Protein AF-0000000067929483 (afdb_homodimer)

Foldseek 3Di:
DDPPPPPPPPPPPPPPPPPPCPVPPDPLCVVLVVLLVVLEFEEEAEPFPQQWHADPVQDIHHLQVVLVCVLNVVSNRNYYGYDYDFLQCVLVCQQVVVGFKYRYFQWAEQVSVVRWPFAQFAFKFAKKKKAFPPLVQPAQALLSQQVPLPAAEEEAVNGPVLVRNVVSRRDPVRYHHDRDDVSQVVCRVVVVHGIYMDTPLRPVVSCVVVVDPGMDMRPRRPPTDMTTGGMTGGVSNVSVSVSSNVSVVVCLVVVVSVVRHVVRPGDSCVSVVDTSVCSNPPD/DDCPPPPPPPPPPPPPPPPPCPVPPDPLCVVLVVLLVVLEFEEEAEPFPQQWHADPVQDIHHLQVVLVCVLNVVSNRNYYGYDYDFLQCVLVCQQVVVGFKYRYFQWAEQVSVVRWPFAQFAFKFAKKKKAFPPLVQPAQALLSQQVPLPAAEEEAVNGPVLVRNVVSRRDPVRYHHDRDDVSQVVCRVVVVHGIYMDTPLRVVVSCVVVVDPRMDMRPRRPPTDMTTGGMTGGVSNVSVSVSSNVSVVVCLVVVVSVVRHVVRPGDSCVSVVDTSVCSNPPD

Radius of gyration: 30.07 Å; Cα contacts (8 Å, |Δi|>4): 1098; chains: 2; bounding box: 148×96×81 Å

pLDDT: mean 89.76, std 18.7, range [25.52, 98.88]

Secondary structure (DSSP, 8-state):
--------------------------GGGHHHHHHHHHSEEEEEE-S-TTT-EE-TTS-EESHHHHHHHHHHHHTT--EEEEEE--HHHHHHHHHTTS-SEE-S--B--HHHHHHEEE-S---EE-EEEEEETT-TT--SSHHHHHH-TT--EEE-TTSHHHHHHHHTT--GGGEEE--SHHHHHHHHHTTS-SEEEEEHHHHHHHHHHH--TTEEEE-SPTTPPPEEB--EEETT-HHHHHHHHHHHHHHHHHTHHHHHHGGGT--HHHHHTS-HHHHHH--/--------------------------GGGHHHHHHHHHSEEEEEE-S-TTT-EE-TTS-EESHHHHHHHHHHHHTT--EEEEEE--HHHHHHHHHTTS-SEE-S--B--HHHHTTEEE-S---EE-EEEEEETT-TT--SSHHHHHH-TT--EEE-TTSHHHHHHHHTT--GGGEEE--SHHHHHHHHHTTS-SEEEEEHHHHHHHHHHH--TTEEEE-SPTTPPPEEB--EEETT-HHHHHHHHHHHHHHHHHTHHHHHHGGGT--HHHHHTS-HHHHHH--

Nearest PDB structures (foldseek):
  2q89-assembly1_A  TM=9.945E-01  e=9.971E-49  Sinorhizobium meliloti
  4ohn-assembly1_A  TM=8.607E-01  e=1.675E-19  Streptococcus pneumoniae str. Canada MDR_19A
  4c0r-assembly1_A  TM=8.502E-01  e=3.403E-15  Streptococcus mutans
  3hv1-assembly1_A  TM=5.775E-01  e=3.098E-18  Streptococcus thermophilus LMG 18311
  5jos-assembly1_A  TM=5.590E-01  e=2.390E-18  synthetic construct

Sequence (566 aa):
MKKLGILAGVAGLAITTILFASGARSADDAKLEQLKQQGFARVAIANEPPYTAVAADGKVSGAAPDVAREIFKRLGVNDIVASISEYGAMIPGLQAGRFDVVTAGLFMKPERCAAVAYSEPVLCDAEALLVKKGNPKGFKSYADIAKDTSATIGAPGGGTEEKLALNAGVPRDRVIVVPDGQSGLKMVQDGRIDAYSLPVLSINDLIKKANDPNLEVIAPVQGAPVYCDGAAFKKGDEALRDAYDVELAKMKKSGEFAKIIEPYGFSAAAAMSTTREKLCSAKMKKLGILAGVAGLAITTILFASGARSADDAKLEQLKQQGFARVAIANEPPYTAVAADGKVSGAAPDVAREIFKRLGVNDIVASISEYGAMIPGLQAGRFDVVTAGLFMKPERCAAVAYSEPVLCDAEALLVKKGNPKGFKSYADIAKDTSATIGAPGGGTEEKLALNAGVPRDRVIVVPDGQSGLKMVQDGRIDAYSLPVLSINDLIKKANDPNLEVIAPVQGAPVYCDGAAFKKGDEALRDAYDVELAKMKKSGEFAKIIEPYGFSAAAAMSTTREKLCSAK

Organism: Mesorhizobium plurifarium (NCBI:txid69974)

InterPro domains:
  IPR001638 Solute-binding protein family 3/N-terminal domain of MltF [PF00497] (42-264)
  IPR001638 Solute-binding protein family 3/N-terminal domain of MltF [SM00062] (40-268)
  IPR014337 Ectoine/Hydroxyectoine ABC transporter, substrate-binding protein EhuB [TIGR02995] (8-280)
  IPR014337 Ectoine/Hydroxyectoine ABC transporter, substrate-binding protein EhuB [cd01002] (31-266)

Solvent-accessible surface area (backbone atoms only — not comparable to full-atom values): 29914 Å² total; per-residue (Å²): 139,83,82,74,75,76,76,77,74,76,73,74,77,73,73,74,72,71,70,71,70,66,65,71,70,52,80,43,58,44,60,51,52,49,29,37,70,66,37,38,43,38,31,30,27,38,72,44,43,46,33,14,36,66,45,98,87,53,50,70,38,34,34,38,42,48,54,49,44,55,41,36,38,76,70,54,18,74,39,68,41,71,32,75,41,56,57,50,23,43,63,64,32,32,70,70,54,74,29,61,32,34,31,42,65,54,56,54,32,37,74,54,47,75,66,31,35,62,27,53,42,56,50,43,46,38,40,20,35,40,27,45,46,87,39,88,84,67,65,53,29,46,50,49,43,30,70,37,86,82,49,30,36,30,15,39,50,69,31,70,51,41,51,50,31,44,75,43,53,31,54,64,94,34,52,40,62,30,89,37,61,68,60,39,52,50,31,37,74,70,61,76,28,58,27,31,38,41,41,40,65,34,49,50,48,52,46,64,71,62,68,54,85,64,47,37,78,40,69,65,30,51,93,58,69,75,40,38,12,27,45,33,24,37,70,81,37,55,48,43,36,51,54,50,37,54,47,48,51,51,27,54,75,72,44,56,43,39,67,57,30,37,85,62,72,40,45,49,64,62,16,68,72,54,47,42,70,58,42,38,61,48,126,139,80,81,78,74,79,76,77,74,76,75,74,76,74,73,73,73,72,70,72,71,67,67,72,71,52,81,42,58,44,58,50,52,48,29,36,72,67,37,40,41,36,30,30,27,37,72,44,42,46,34,14,37,69,44,96,88,54,50,71,39,34,36,38,43,48,53,48,42,55,41,37,39,75,70,54,17,75,38,69,41,70,33,76,42,55,58,50,24,44,63,63,33,31,72,70,53,74,30,61,30,34,30,42,65,54,55,54,31,37,74,55,45,74,65,31,36,62,26,52,40,57,50,42,48,38,40,20,34,40,28,44,47,87,38,87,82,66,62,53,29,47,50,49,43,30,69,38,86,83,50,30,35,29,16,40,50,70,30,69,52,42,52,50,32,46,74,43,54,31,54,65,94,34,52,41,65,29,88,38,59,69,60,37,53,49,31,37,75,69,60,77,27,57,27,30,38,42,42,38,65,35,49,51,48,51,46,64,73,61,68,53,86,63,47,37,77,41,71,65,30,52,92,58,67,74,40,38,11,25,46,35,24,36,70,80,37,56,46,42,34,49,54,48,38,53,47,48,50,52,29,53,74,72,43,54,43,38,67,57,30,35,85,62,70,38,47,48,65,61,16,69,71,56,44,42,68,59,42,39,62,49,126

Structure (mmCIF, N/CA/C/O backbone):
data_AF-0000000067929483-model_v1
#
loop_
_entity.id
_entity.type
_entity.pdbx_description
1 polymer 'Amino acid ABC transporter protein, solute-binding component'
#
loop_
_atom_site.group_PDB
_atom_site.id
_atom_site.type_symbol
_atom_site.label_atom_id
_atom_site.label_alt_id
_atom_site.label_comp_id
_atom_site.label_asym_id
_atom_site.label_entity_id
_atom_site.label_seq_id
_atom_site.pdbx_PDB_ins_code
_atom_site.Cartn_x
_atom_site.Cartn_y
_atom_site.Cartn_z
_atom_site.occupancy
_atom_site.B_iso_or_equiv
_atom_site.auth_seq_id
_atom_site.auth_comp_id
_atom_site.auth_asym_id
_atom_site.auth_atom_id
_atom_site.pdbx_PDB_model_num
ATOM 1 N N . MET A 1 1 ? -65.562 -63.75 40.812 1 27.58 1 MET A N 1
ATOM 2 C CA . MET A 1 1 ? -65.312 -62.312 40.875 1 27.58 1 MET A CA 1
ATOM 3 C C . MET A 1 1 ? -63.906 -62 40.406 1 27.58 1 MET A C 1
ATOM 5 O O . MET A 1 1 ? -62.938 -62.219 41.156 1 27.58 1 MET A O 1
ATOM 9 N N . LYS A 1 2 ? -63.688 -62.25 39.062 1 31.22 2 LYS A N 1
ATOM 10 C CA . LYS A 1 2 ? -62.594 -62.406 38.125 1 31.22 2 LYS A CA 1
ATOM 11 C C . LYS A 1 2 ? -61.75 -61.125 38.031 1 31.22 2 LYS A C 1
ATOM 13 O O . LYS A 1 2 ? -62.281 -60.031 37.875 1 31.22 2 LYS A O 1
ATOM 18 N N . LYS A 1 3 ? -60.594 -61.125 38.781 1 28.56 3 LYS A N 1
ATOM 19 C CA . LYS A 1 3 ? -59.469 -60.25 39.094 1 28.56 3 LYS A CA 1
ATOM 20 C C . LYS A 1 3 ? -58.875 -59.625 37.812 1 28.56 3 LYS A C 1
ATOM 22 O O . LYS A 1 3 ? -58.125 -60.281 37.094 1 28.56 3 LYS A O 1
ATOM 27 N N . LEU A 1 4 ? -59.75 -58.906 36.938 1 30.48 4 LEU A N 1
ATOM 28 C CA . LEU A 1 4 ? -59.344 -58.25 35.719 1 30.48 4 LEU A CA 1
ATOM 29 C C . LEU A 1 4 ? -58.281 -57.219 35.969 1 30.48 4 LEU A C 1
ATOM 31 O O . LEU A 1 4 ? -58.531 -56.156 36.531 1 30.48 4 LEU A O 1
ATOM 35 N N . GLY A 1 5 ? -57.188 -57.625 36.562 1 29.75 5 GLY A N 1
ATOM 36 C CA . GLY A 1 5 ? -56.094 -56.688 36.844 1 29.75 5 GLY A CA 1
ATOM 37 C C . GLY A 1 5 ? -55.625 -55.906 35.625 1 29.75 5 GLY A C 1
ATOM 38 O O . GLY A 1 5 ? -55.312 -56.531 34.594 1 29.75 5 GLY A O 1
ATOM 39 N N . ILE A 1 6 ? -56.281 -54.812 35.281 1 31.48 6 ILE A N 1
ATOM 40 C CA . ILE A 1 6 ? -56.031 -53.844 34.219 1 31.48 6 ILE A CA 1
ATOM 41 C C . ILE A 1 6 ? -54.594 -53.406 34.25 1 31.48 6 ILE A C 1
ATOM 43 O O . ILE A 1 6 ? -54.156 -52.812 35.219 1 31.48 6 ILE A O 1
ATOM 47 N N . LEU A 1 7 ? -53.656 -54.219 33.906 1 29.16 7 LEU A N 1
ATOM 48 C CA . LEU A 1 7 ? -52.25 -53.875 33.75 1 29.16 7 LEU A CA 1
ATOM 49 C C . LEU A 1 7 ? -52.094 -52.656 32.844 1 29.16 7 LEU A C 1
ATOM 51 O O . LEU A 1 7 ? -52.5 -52.688 31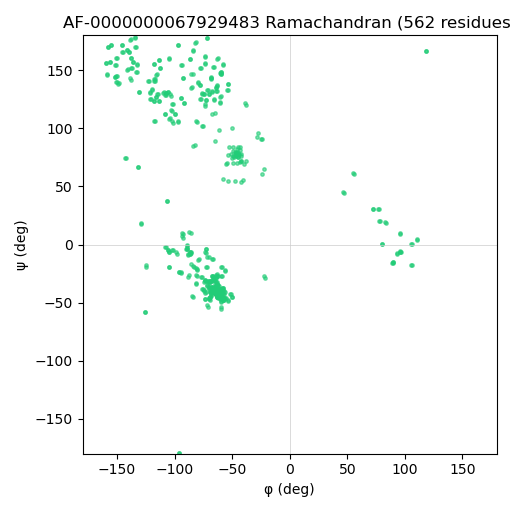.672 1 29.16 7 LEU A O 1
ATOM 55 N N . ALA A 1 8 ? -52.344 -51.375 33.375 1 33.88 8 ALA A N 1
ATOM 56 C CA . ALA A 1 8 ? -52.062 -50.062 32.75 1 33.88 8 ALA A CA 1
ATOM 57 C C . ALA A 1 8 ? -50.688 -50.031 32.156 1 33.88 8 ALA A C 1
ATOM 59 O O . ALA A 1 8 ? -49.688 -50.188 32.875 1 33.88 8 ALA A O 1
ATOM 60 N N . GLY A 1 9 ? -50.469 -50.75 31.078 1 28.94 9 GLY A N 1
ATOM 61 C CA . GLY A 1 9 ? -49.188 -50.656 30.344 1 28.94 9 GLY A CA 1
ATOM 62 C C . GLY A 1 9 ? -48.781 -49.25 30.047 1 28.94 9 GLY A C 1
ATOM 63 O O . GLY A 1 9 ? -49.531 -48.469 29.422 1 28.94 9 GLY A O 1
ATOM 64 N N . VAL A 1 10 ? -48.281 -48.531 31.047 1 31.92 10 VAL A N 1
ATOM 65 C CA . VAL A 1 10 ? -47.688 -47.219 30.859 1 31.92 10 VAL A CA 1
ATOM 66 C C . VAL A 1 10 ? -46.75 -47.219 29.656 1 31.92 10 VAL A C 1
ATOM 68 O O . VAL A 1 10 ? -45.719 -47.938 29.672 1 31.92 10 VAL A O 1
ATOM 71 N N . ALA A 1 11 ? -47.312 -47.219 28.422 1 33.38 11 ALA A N 1
ATOM 72 C CA . ALA A 1 11 ? -46.5 -46.969 27.219 1 33.38 11 ALA A CA 1
ATOM 73 C C . ALA A 1 11 ? -45.594 -45.75 27.406 1 33.38 11 ALA A C 1
ATOM 75 O O . ALA A 1 11 ? -46.094 -44.625 27.641 1 33.38 11 ALA A O 1
ATOM 76 N N . GLY A 1 12 ? -44.531 -45.938 28.125 1 31.67 12 GLY A N 1
ATOM 77 C CA . GLY A 1 12 ? -43.5 -44.906 28.172 1 31.67 12 GLY A CA 1
ATOM 78 C C . GLY A 1 12 ? -43.188 -44.312 26.828 1 31.67 12 GLY A C 1
ATOM 79 O O . GLY A 1 12 ? -42.844 -45.031 25.875 1 31.67 12 GLY A O 1
ATOM 80 N N . LEU A 1 13 ? -44.031 -43.312 26.469 1 34.94 13 LEU A N 1
ATOM 81 C CA . LEU A 1 13 ? -43.719 -42.469 25.328 1 34.94 13 LEU A CA 1
ATOM 82 C C . LEU A 1 13 ? -42.219 -42.094 25.328 1 34.94 13 LEU A C 1
ATOM 84 O O . LEU A 1 13 ? -41.75 -41.406 26.234 1 34.94 13 LEU A O 1
ATOM 88 N N . ALA A 1 14 ? -41.344 -43.062 24.891 1 36.16 14 ALA A N 1
ATOM 89 C CA . ALA A 1 14 ? -39.969 -42.656 24.562 1 36.16 14 ALA A CA 1
ATOM 90 C C . ALA A 1 14 ? -39.969 -41.406 23.688 1 36.16 14 ALA A C 1
ATOM 92 O O . ALA A 1 14 ? -40.406 -41.438 22.547 1 36.16 14 ALA A O 1
ATOM 93 N N . ILE A 1 15 ? -40.219 -40.281 24.297 1 38.19 15 ILE A N 1
ATOM 94 C CA . ILE A 1 15 ? -39.906 -39.062 23.578 1 38.19 15 ILE A CA 1
ATOM 95 C C . ILE A 1 15 ? -38.5 -39.156 22.969 1 38.19 15 ILE A C 1
ATOM 97 O O . ILE A 1 15 ? -37.5 -39.25 23.703 1 38.19 15 ILE A O 1
ATOM 101 N N . THR A 1 16 ? -38.375 -39.844 21.859 1 36.66 16 THR A N 1
ATOM 102 C CA . THR A 1 16 ? -37.156 -39.688 21.062 1 36.66 16 THR A CA 1
ATOM 103 C C . THR A 1 16 ? -36.781 -38.219 20.922 1 36.66 16 THR A C 1
ATOM 105 O O . THR A 1 16 ? -37.531 -37.469 20.312 1 36.66 16 THR A O 1
ATOM 108 N N . THR A 1 17 ? -36.188 -37.688 21.969 1 37.62 17 THR A N 1
ATOM 109 C CA . THR A 1 17 ? -35.5 -36.406 21.734 1 37.62 17 THR A CA 1
ATOM 110 C C . THR A 1 17 ? -34.688 -36.469 20.438 1 37.62 17 THR A C 1
ATOM 112 O O . THR A 1 17 ? -33.75 -37.25 20.344 1 37.62 17 THR A O 1
ATOM 115 N N . ILE A 1 18 ? -35.344 -36.344 19.406 1 37.09 18 ILE A N 1
ATOM 116 C CA . ILE A 1 18 ? -34.562 -35.938 18.234 1 37.09 18 ILE A CA 1
ATOM 117 C C . ILE A 1 18 ? -33.594 -34.844 18.594 1 37.09 18 ILE A C 1
ATOM 119 O O . ILE A 1 18 ? -34 -33.719 18.875 1 37.09 18 ILE A O 1
ATOM 123 N N . LEU A 1 19 ? -32.594 -35.219 19.328 1 36.16 19 LEU A N 1
ATOM 124 C CA . LEU A 1 19 ? -31.469 -34.281 19.297 1 36.16 19 LEU A CA 1
ATOM 125 C C . LEU A 1 19 ? -31.203 -33.781 17.875 1 36.16 19 LEU A C 1
ATOM 127 O O . LEU A 1 19 ? -30.766 -34.562 17.016 1 36.16 19 LEU A O 1
ATOM 131 N N . PHE A 1 20 ? -32.031 -32.906 17.453 1 36.44 20 PHE A N 1
ATOM 132 C CA . PHE A 1 20 ? -31.531 -32.125 16.328 1 36.44 20 PHE A CA 1
ATOM 133 C C . PHE A 1 20 ? -30.062 -31.75 16.562 1 36.44 20 PHE A C 1
ATOM 135 O O . PHE A 1 20 ? -29.781 -30.875 17.391 1 36.44 20 PHE A O 1
ATOM 142 N N . ALA A 1 21 ? -29.203 -32.719 16.469 1 36.56 21 ALA A N 1
ATOM 143 C CA . ALA A 1 21 ? -27.828 -32.281 16.172 1 36.56 21 ALA A CA 1
ATOM 144 C C . ALA A 1 21 ? -27.812 -31.172 15.141 1 36.56 21 ALA A C 1
ATOM 146 O O . ALA A 1 21 ? -27.875 -31.422 13.938 1 36.56 21 ALA A O 1
ATOM 147 N N . SER A 1 22 ? -28.484 -30.125 15.352 1 37.31 22 SER A N 1
ATOM 148 C CA . SER A 1 22 ? -27.969 -29.016 14.562 1 37.31 22 SER A CA 1
ATOM 149 C C . SER A 1 22 ? -26.438 -29.031 14.531 1 37.31 22 SER A C 1
ATOM 151 O O . SER A 1 22 ? -25.797 -28.875 15.562 1 37.31 22 SER A O 1
ATOM 153 N N . GLY A 1 23 ? -25.859 -29.984 13.867 1 34.81 23 GLY A N 1
ATOM 154 C CA . GLY A 1 23 ? -24.422 -29.875 13.703 1 34.81 23 GLY A CA 1
ATOM 155 C C . GLY A 1 23 ? -23.922 -28.438 13.805 1 34.81 23 GLY A C 1
ATOM 156 O O . GLY A 1 23 ? -24.391 -27.562 13.078 1 34.81 23 GLY A O 1
ATOM 157 N N . ALA A 1 24 ? -23.594 -28.031 14.898 1 37.25 24 ALA A N 1
ATOM 158 C CA . ALA A 1 24 ? -22.719 -26.859 14.984 1 37.25 24 ALA A CA 1
ATOM 159 C C . ALA A 1 24 ? -21.922 -26.672 13.695 1 37.25 24 ALA A C 1
ATOM 161 O O . ALA A 1 24 ? -21.016 -27.453 13.398 1 37.25 24 ALA A O 1
ATOM 162 N N . ARG A 1 25 ? -22.594 -26.391 12.617 1 41.62 25 ARG A N 1
ATOM 163 C CA . ARG A 1 25 ? -21.734 -25.953 11.523 1 41.62 25 ARG A CA 1
ATOM 164 C C . ARG A 1 25 ? -20.469 -25.281 12.062 1 41.62 25 ARG A C 1
ATOM 166 O O . ARG A 1 25 ? -20.547 -24.297 12.789 1 41.62 25 ARG A O 1
ATOM 173 N N . SER A 1 26 ? -19.406 -25.891 12.273 1 45.06 26 SER A N 1
ATOM 174 C CA . SER A 1 26 ? -18.172 -25.375 12.844 1 45.06 26 SER A CA 1
ATOM 175 C C . SER A 1 26 ? -17.875 -23.969 12.367 1 45.06 26 SER A C 1
ATOM 177 O O . SER A 1 26 ? -18.219 -23.609 11.234 1 45.06 26 SER A O 1
ATOM 179 N N . ALA A 1 27 ? -17.734 -22.953 13.219 1 50.19 27 ALA A N 1
ATOM 180 C CA . ALA A 1 27 ? -17.25 -21.594 12.977 1 50.19 27 ALA A CA 1
ATOM 181 C C . ALA A 1 27 ? -16.391 -21.531 11.719 1 50.19 27 ALA A C 1
ATOM 183 O O . ALA A 1 27 ? -16.391 -20.531 11.008 1 50.19 27 ALA A O 1
ATOM 184 N N . ASP A 1 28 ? -15.719 -22.766 11.383 1 53.25 28 ASP A N 1
ATOM 185 C CA . ASP A 1 28 ? -14.742 -22.891 10.312 1 53.25 28 ASP A CA 1
ATOM 186 C C . ASP A 1 28 ? -15.414 -22.812 8.945 1 53.25 28 ASP A C 1
ATOM 188 O O . ASP A 1 28 ? -14.875 -22.203 8.016 1 53.25 28 ASP A O 1
ATOM 192 N N . ASP A 1 29 ? -16.719 -23.281 8.789 1 66.25 29 ASP A N 1
ATOM 193 C CA . ASP A 1 29 ? -17.422 -23.234 7.516 1 66.25 29 ASP A CA 1
ATOM 194 C C . ASP A 1 29 ? -18.141 -21.906 7.336 1 66.25 29 ASP A C 1
ATOM 196 O O . ASP A 1 29 ? -18.719 -21.641 6.273 1 66.25 29 ASP A O 1
ATOM 200 N N . ALA A 1 30 ? -17.828 -21.078 8.172 1 85.12 30 ALA A N 1
ATOM 201 C CA . ALA A 1 30 ? -18.625 -19.859 8.25 1 85.12 30 ALA A CA 1
ATOM 202 C C . ALA A 1 30 ? -18.188 -18.859 7.188 1 85.12 30 ALA A C 1
ATOM 204 O O . ALA A 1 30 ? -19.031 -18.219 6.543 1 85.12 30 ALA A O 1
ATOM 205 N N . LYS A 1 31 ? -16.906 -18.844 6.848 1 93.44 31 LYS A N 1
ATOM 206 C CA . LYS A 1 31 ? -16.438 -17.844 5.895 1 93.44 31 LYS A CA 1
ATOM 207 C C . LYS A 1 31 ? -16.891 -18.172 4.477 1 93.44 31 LYS A C 1
ATOM 209 O O . LYS A 1 31 ? -17.297 -17.281 3.725 1 93.44 31 LYS A O 1
ATOM 214 N N . LEU A 1 32 ? -16.812 -19.406 4.137 1 95.69 32 LEU A N 1
ATOM 215 C CA . LEU A 1 32 ? -17.234 -19.812 2.801 1 95.69 32 LEU A CA 1
ATOM 216 C C . LEU A 1 32 ? -18.719 -19.531 2.602 1 95.69 32 LEU A C 1
ATOM 218 O O . LEU A 1 32 ? -19.141 -19.031 1.55 1 95.69 32 LEU A O 1
ATOM 222 N N . GLU A 1 33 ? -19.516 -19.812 3.582 1 94.88 33 GLU A N 1
ATOM 223 C CA . GLU A 1 33 ? -20.953 -19.547 3.492 1 94.88 33 GLU A CA 1
ATOM 224 C C . GLU A 1 33 ? -21.234 -18.062 3.379 1 94.88 33 GLU A C 1
ATOM 226 O O . GLU A 1 33 ? -22.109 -17.641 2.617 1 94.88 33 GLU A O 1
ATOM 231 N N . GLN A 1 34 ? -20.484 -17.375 4.133 1 93.44 34 GLN A N 1
ATOM 232 C CA . GLN A 1 34 ? -20.609 -15.93 4.043 1 93.44 34 GLN A CA 1
ATOM 233 C C . GLN A 1 34 ? -20.297 -15.438 2.631 1 93.44 34 GLN A C 1
ATOM 235 O O . GLN A 1 34 ? -21.016 -14.586 2.1 1 93.44 34 GLN A O 1
ATOM 240 N N . LEU A 1 35 ? -19.25 -15.961 2.023 1 95.81 35 LEU A N 1
ATOM 241 C CA . LEU A 1 35 ? -18.844 -15.555 0.683 1 95.81 35 LEU A CA 1
ATOM 242 C C . LEU A 1 35 ? -19.875 -15.984 -0.349 1 95.81 35 LEU A C 1
ATOM 244 O O . LEU A 1 35 ? -20.141 -15.258 -1.31 1 95.81 35 LEU A O 1
ATOM 248 N N . LYS A 1 36 ? -20.469 -17.156 -0.153 1 96 36 LYS A N 1
ATOM 249 C CA . LYS A 1 36 ? -21.547 -17.609 -1.036 1 96 36 LYS A CA 1
ATOM 250 C C . LYS A 1 36 ? -22.719 -16.641 -1.007 1 96 36 LYS A C 1
ATOM 252 O O . LYS A 1 36 ? -23.266 -16.281 -2.055 1 96 36 LYS A O 1
ATOM 257 N N . GLN A 1 37 ? -23.062 -16.234 0.177 1 92.25 37 GLN A N 1
ATOM 258 C CA . GLN A 1 37 ? -24.172 -15.305 0.336 1 92.25 37 GLN A CA 1
ATOM 259 C C . GLN A 1 37 ? -23.844 -13.938 -0.257 1 92.25 37 GLN A C 1
ATOM 261 O O . GLN A 1 37 ? -24.688 -13.312 -0.903 1 92.25 37 GLN A O 1
ATOM 266 N N . GLN A 1 38 ? -22.672 -13.594 -0.051 1 90.44 38 GLN A N 1
ATOM 267 C CA . GLN A 1 38 ? -22.188 -12.32 -0.583 1 90.44 38 GLN A CA 1
ATOM 268 C C . GLN A 1 38 ? -22.125 -12.344 -2.107 1 90.44 38 GLN A C 1
ATOM 270 O O . GLN A 1 38 ? -22.328 -11.32 -2.758 1 90.44 38 GLN A O 1
ATOM 275 N N . GLY A 1 39 ? -21.766 -13.453 -2.688 1 94.06 39 GLY A N 1
ATOM 276 C CA . GLY A 1 39 ? -21.75 -13.648 -4.129 1 94.06 39 GLY A CA 1
ATOM 277 C C . GLY A 1 39 ? -20.406 -13.359 -4.762 1 94.06 39 GLY A C 1
ATOM 278 O O . GLY A 1 39 ? -20.219 -13.586 -5.957 1 94.06 39 GLY A O 1
ATOM 279 N N . PHE A 1 40 ? -19.438 -12.797 -3.957 1 93.62 40 PHE A N 1
ATOM 280 C CA . PHE A 1 40 ? -18.109 -12.523 -4.469 1 93.62 40 PHE A CA 1
ATOM 281 C C . PHE A 1 40 ? -17.078 -12.594 -3.354 1 93.62 40 PHE A C 1
ATOM 283 O O . PHE A 1 40 ? -17.406 -12.453 -2.178 1 93.62 40 PHE A O 1
ATOM 290 N N . ALA A 1 41 ? -15.836 -12.891 -3.711 1 95.75 41 ALA A N 1
ATOM 291 C CA . ALA A 1 41 ? -14.68 -12.789 -2.82 1 95.75 41 ALA A CA 1
ATOM 292 C C . ALA A 1 41 ? -13.805 -11.602 -3.193 1 95.75 41 ALA A C 1
ATOM 294 O O . ALA A 1 41 ? -13.523 -11.367 -4.375 1 95.75 41 ALA A O 1
ATOM 295 N N . ARG A 1 42 ? -13.469 -10.797 -2.217 1 94.62 42 ARG A N 1
ATOM 296 C CA . ARG A 1 42 ? -12.531 -9.711 -2.445 1 94.62 42 ARG A CA 1
ATOM 297 C C . ARG A 1 42 ? -11.094 -10.227 -2.5 1 94.62 42 ARG A C 1
ATOM 299 O O . ARG A 1 42 ? -10.625 -10.867 -1.557 1 94.62 42 ARG A O 1
ATOM 306 N N . VAL A 1 43 ? -10.383 -9.906 -3.613 1 95.81 43 VAL A N 1
ATOM 307 C CA . VAL A 1 43 ? -9.039 -10.438 -3.83 1 95.81 43 VAL A CA 1
ATOM 308 C C . VAL A 1 43 ? -8.039 -9.289 -3.875 1 95.81 43 VAL A C 1
ATOM 310 O O . VAL A 1 43 ? -8.195 -8.344 -4.652 1 95.81 43 VAL A O 1
ATOM 313 N N . ALA A 1 44 ? -7.039 -9.375 -2.992 1 95.69 44 ALA A N 1
ATOM 314 C CA . ALA A 1 44 ? -5.953 -8.398 -3.07 1 95.69 44 ALA A CA 1
ATOM 315 C C . ALA A 1 44 ? -5.031 -8.695 -4.25 1 95.69 44 ALA A C 1
ATOM 317 O O . ALA A 1 44 ? -4.566 -9.828 -4.414 1 95.69 44 ALA A O 1
ATOM 318 N N . ILE A 1 45 ? -4.797 -7.66 -5.035 1 93.44 45 ILE A N 1
ATOM 319 C CA . ILE A 1 45 ? -3.9 -7.789 -6.18 1 93.44 45 ILE A CA 1
ATOM 320 C C . ILE A 1 45 ? -2.994 -6.562 -6.266 1 93.44 45 ILE A C 1
ATOM 322 O O . ILE A 1 45 ? -3.33 -5.496 -5.742 1 93.44 45 ILE A O 1
ATOM 326 N N . ALA A 1 46 ? -1.856 -6.828 -6.82 1 89.94 46 ALA A N 1
ATOM 327 C CA . ALA A 1 46 ? -1.001 -5.73 -7.27 1 89.94 46 ALA A CA 1
ATOM 328 C C . ALA A 1 46 ? -1.048 -5.586 -8.789 1 89.94 46 ALA A C 1
ATOM 330 O O . ALA A 1 46 ? -1.6 -6.441 -9.484 1 89.94 46 ALA A O 1
ATOM 331 N N . ASN A 1 47 ? -0.694 -4.477 -9.352 1 86.56 47 ASN A N 1
ATOM 332 C CA . ASN A 1 47 ? -0.554 -4.387 -10.797 1 86.56 47 ASN A CA 1
ATOM 333 C C . ASN A 1 47 ? 0.806 -4.902 -11.266 1 86.56 47 ASN A C 1
ATOM 335 O O . ASN A 1 47 ? 1.733 -4.117 -11.469 1 86.56 47 ASN A O 1
ATOM 339 N N . GLU A 1 48 ? 0.826 -6.258 -11.453 1 94.56 48 GLU A N 1
ATOM 340 C CA . GLU A 1 48 ? 2.082 -6.895 -11.836 1 94.56 48 GLU A CA 1
ATOM 341 C C . GLU A 1 48 ? 1.845 -8.039 -12.82 1 94.56 48 GLU A C 1
ATOM 343 O O . GLU A 1 48 ? 2.053 -9.203 -12.484 1 94.56 48 GLU A O 1
ATOM 348 N N . PRO A 1 49 ? 1.548 -7.66 -14.023 1 95.81 49 PRO A N 1
ATOM 349 C CA . PRO A 1 49 ? 1.426 -8.734 -15.016 1 95.81 49 PRO A CA 1
ATOM 350 C C . PRO A 1 49 ? 2.713 -9.539 -15.172 1 95.81 49 PRO A C 1
ATOM 352 O O . PRO A 1 49 ? 3.809 -9 -15 1 95.81 49 PRO A O 1
ATOM 355 N N . PRO A 1 50 ? 2.529 -10.852 -15.453 1 97.5 50 PRO A N 1
ATOM 356 C CA . PRO A 1 50 ? 1.293 -11.586 -15.758 1 97.5 50 PRO A CA 1
ATOM 357 C C . PRO A 1 50 ? 0.662 -12.203 -14.516 1 97.5 50 PRO A C 1
ATOM 359 O O . PRO A 1 50 ? -0.292 -12.984 -14.625 1 97.5 50 PRO A O 1
ATOM 362 N N . TYR A 1 51 ? 1.229 -11.898 -13.367 1 98 51 TYR A N 1
ATOM 363 C CA . TYR A 1 51 ? 0.604 -12.406 -12.148 1 98 51 TYR A CA 1
ATOM 364 C C . TYR A 1 51 ? -0.825 -11.891 -12.016 1 98 51 TYR A C 1
ATOM 366 O O . TYR A 1 51 ? -1.751 -12.672 -11.773 1 98 51 TYR A O 1
ATOM 374 N N . THR A 1 52 ? -0.917 -10.594 -12.086 1 96.38 52 THR A N 1
ATOM 375 C CA . THR A 1 52 ? -2.178 -9.875 -11.938 1 96.38 52 THR A CA 1
ATOM 376 C C . THR A 1 52 ? -2.246 -8.695 -12.906 1 96.38 52 THR A C 1
ATOM 378 O O . THR A 1 52 ? -1.216 -8.141 -13.289 1 96.38 52 THR A O 1
ATOM 381 N N . ALA A 1 53 ? -3.42 -8.383 -13.289 1 90.5 53 ALA A N 1
ATOM 382 C CA . ALA A 1 53 ? -3.68 -7.188 -14.078 1 90.5 53 ALA A CA 1
ATOM 383 C C . ALA A 1 53 ? -5.078 -6.641 -13.805 1 90.5 53 ALA A C 1
ATOM 385 O O . ALA A 1 53 ? -6.02 -7.41 -13.594 1 90.5 53 ALA A O 1
ATOM 386 N N . VAL A 1 54 ? -5.164 -5.379 -13.727 1 81.62 54 VAL A N 1
ATOM 387 C CA . VAL A 1 54 ? -6.457 -4.727 -13.555 1 81.62 54 VAL A CA 1
ATOM 388 C C . VAL A 1 54 ? -6.766 -3.859 -14.773 1 81.62 54 VAL A C 1
ATOM 390 O O . VAL A 1 54 ? -5.961 -3.004 -15.156 1 81.62 54 VAL A O 1
ATOM 393 N N . ALA A 1 55 ? -7.918 -4.094 -15.312 1 79.69 55 ALA A N 1
ATOM 394 C CA . ALA A 1 55 ? -8.352 -3.303 -16.469 1 79.69 55 ALA A CA 1
ATOM 395 C C . ALA A 1 55 ? -8.992 -1.991 -16.016 1 79.69 55 ALA A C 1
ATOM 397 O O . ALA A 1 55 ? -9.258 -1.796 -14.828 1 79.69 55 ALA A O 1
ATOM 398 N N . ALA A 1 56 ? -9.156 -1.129 -17.016 1 72.69 56 ALA A N 1
ATOM 399 C CA . ALA A 1 56 ? -9.711 0.195 -16.75 1 72.69 56 ALA A CA 1
ATOM 400 C C . ALA A 1 56 ? -11.109 0.091 -16.141 1 72.69 56 ALA A C 1
ATOM 402 O O . ALA A 1 56 ? -11.508 0.935 -15.336 1 72.69 56 ALA A O 1
ATOM 403 N N . ASP A 1 57 ? -11.797 -1.028 -16.469 1 72.31 57 ASP A N 1
ATOM 404 C CA . ASP A 1 57 ? -13.156 -1.204 -15.992 1 72.31 57 ASP A CA 1
ATOM 405 C C . ASP A 1 57 ? -13.172 -1.904 -14.633 1 72.31 57 ASP A C 1
ATOM 407 O O . ASP A 1 57 ? -14.242 -2.213 -14.102 1 72.31 57 ASP A O 1
ATOM 411 N N . GLY A 1 58 ? -11.984 -2.223 -14.172 1 73.5 58 GLY A N 1
ATOM 412 C CA . GLY A 1 58 ? -11.883 -2.83 -12.852 1 73.5 58 GLY A CA 1
ATOM 413 C C . GLY A 1 58 ? -11.812 -4.344 -12.898 1 73.5 58 GLY A C 1
ATOM 414 O O . GLY A 1 58 ? -11.578 -4.992 -11.875 1 73.5 58 GLY A O 1
ATOM 415 N N . LYS A 1 59 ? -11.977 -4.812 -14.078 1 82.38 59 LYS A N 1
ATOM 416 C CA . LYS A 1 59 ? -11.906 -6.266 -14.188 1 82.38 59 LYS A CA 1
ATOM 417 C C . LYS A 1 59 ? -10.484 -6.77 -13.938 1 82.38 59 LYS A C 1
ATOM 419 O O . LYS A 1 59 ? -9.516 -6.145 -14.375 1 82.38 59 LYS A O 1
ATOM 424 N N . VAL A 1 60 ? -10.508 -7.93 -13.266 1 89.62 60 VAL A N 1
ATOM 425 C CA . VAL A 1 60 ? -9.227 -8.477 -12.836 1 89.62 60 VAL A CA 1
ATOM 426 C C . VAL A 1 60 ? -8.852 -9.672 -13.711 1 89.62 60 VAL A C 1
ATOM 428 O O . VAL A 1 60 ? -9.703 -10.5 -14.039 1 89.62 60 VAL A O 1
ATOM 431 N N . SER A 1 61 ? -7.656 -9.633 -14.164 1 93.81 61 SER A N 1
ATOM 432 C CA . SER A 1 61 ? -7.09 -10.766 -14.883 1 93.81 61 SER A CA 1
ATOM 433 C C . SER A 1 61 ? -5.68 -11.086 -14.398 1 93.81 61 SER A C 1
ATOM 435 O O . SER A 1 61 ? -5.188 -10.461 -13.453 1 93.81 61 SER A O 1
ATOM 437 N N . GLY A 1 62 ? -5.113 -12.203 -15.039 1 97.56 62 GLY A N 1
ATOM 438 C CA . GLY A 1 62 ? -3.814 -12.711 -14.625 1 97.56 62 GLY A CA 1
ATOM 439 C C . GLY A 1 62 ? -3.865 -14.141 -14.109 1 97.56 62 GLY A C 1
ATOM 440 O O . GLY A 1 62 ? -4.938 -14.641 -13.766 1 97.56 62 GLY A O 1
ATOM 441 N N . ALA A 1 63 ? -2.719 -14.656 -14.016 1 98.62 63 ALA A N 1
ATOM 442 C CA . ALA A 1 63 ? -2.658 -16.078 -13.719 1 98.62 63 ALA A CA 1
ATOM 443 C C . ALA A 1 63 ? -3.256 -16.375 -12.344 1 98.62 63 ALA A C 1
ATOM 445 O O . ALA A 1 63 ? -4.086 -17.281 -12.203 1 98.62 63 ALA A O 1
ATOM 446 N N . ALA A 1 64 ? -2.898 -15.555 -11.375 1 98.31 64 ALA A N 1
ATOM 447 C CA . ALA A 1 64 ? -3.295 -15.844 -10 1 98.31 64 ALA A CA 1
ATOM 448 C C . ALA A 1 64 ? -4.793 -15.617 -9.805 1 98.31 64 ALA A C 1
ATOM 450 O O . ALA A 1 64 ? -5.508 -16.531 -9.367 1 98.31 64 ALA A O 1
ATOM 451 N N . PRO A 1 65 ? -5.32 -14.445 -10.18 1 97.5 65 PRO A N 1
ATOM 452 C CA . PRO A 1 65 ? -6.758 -14.25 -9.984 1 97.5 65 PRO A CA 1
ATOM 453 C C . PRO A 1 65 ? -7.605 -15.141 -10.883 1 97.5 65 PRO A C 1
ATOM 455 O O . PRO A 1 65 ? -8.727 -15.5 -10.523 1 97.5 65 PRO A O 1
ATOM 458 N N . ASP A 1 66 ? -7.117 -15.57 -12.055 1 98.06 66 ASP A N 1
ATOM 459 C CA . ASP A 1 66 ? -7.887 -16.469 -12.914 1 98.06 66 ASP A CA 1
ATOM 460 C C . ASP A 1 66 ? -8.023 -17.844 -12.289 1 98.06 66 ASP A C 1
ATOM 462 O O . ASP A 1 66 ? -9.086 -18.469 -12.367 1 98.06 66 ASP A O 1
ATOM 466 N N . VAL A 1 67 ? -6.941 -18.328 -11.688 1 98.69 67 VAL A N 1
ATOM 467 C CA . VAL A 1 67 ? -7.035 -19.594 -10.953 1 98.69 67 VAL A CA 1
ATOM 468 C C . VAL A 1 67 ? -8.031 -19.453 -9.812 1 98.69 67 VAL A C 1
ATOM 470 O O . VAL A 1 67 ? -8.906 -20.297 -9.633 1 98.69 67 VAL A O 1
ATOM 473 N N . ALA A 1 68 ? -7.949 -18.344 -9.078 1 98.38 68 ALA A N 1
ATOM 474 C CA . ALA A 1 68 ? -8.836 -18.109 -7.938 1 98.38 68 ALA A CA 1
ATOM 475 C C . ALA A 1 68 ? -10.289 -18.016 -8.383 1 98.38 68 ALA A C 1
ATOM 477 O O . ALA A 1 68 ? -11.188 -18.531 -7.723 1 98.38 68 ALA A O 1
ATOM 478 N N . ARG A 1 69 ? -10.492 -17.328 -9.477 1 97.75 69 ARG A N 1
ATOM 479 C CA . ARG A 1 69 ? -11.844 -17.156 -10 1 97.75 69 ARG A CA 1
ATOM 480 C C . ARG A 1 69 ? -12.492 -18.516 -10.281 1 97.75 69 ARG A C 1
ATOM 482 O O . ARG A 1 69 ? -13.641 -18.734 -9.898 1 97.75 69 ARG A O 1
ATOM 489 N N . GLU A 1 70 ? -11.812 -19.391 -10.938 1 98.19 70 GLU A N 1
ATOM 490 C CA . GLU A 1 70 ? -12.344 -20.719 -11.25 1 98.19 70 GLU A CA 1
ATOM 491 C C . GLU A 1 70 ? -12.633 -21.516 -9.977 1 98.19 70 GLU A C 1
ATOM 493 O O . GLU A 1 70 ? -13.68 -22.156 -9.859 1 98.19 70 GLU A O 1
ATOM 498 N N . ILE A 1 71 ? -11.727 -21.375 -9.016 1 98.62 71 ILE A N 1
ATOM 499 C CA . ILE A 1 71 ? -11.883 -22.141 -7.785 1 98.62 71 ILE A CA 1
ATOM 500 C C . ILE A 1 71 ? -13.07 -21.609 -6.992 1 98.62 71 ILE A C 1
ATOM 502 O O . ILE A 1 71 ? -13.906 -22.375 -6.512 1 98.62 71 ILE A O 1
ATOM 506 N N . PHE A 1 72 ? -13.188 -20.281 -6.844 1 98.25 72 PHE A N 1
ATOM 507 C CA . PHE A 1 72 ? -14.305 -19.703 -6.105 1 98.25 72 PHE A CA 1
ATOM 508 C C . PHE A 1 72 ? -15.625 -20.016 -6.793 1 98.25 72 PHE A C 1
ATOM 510 O O . PHE A 1 72 ? -16.625 -20.281 -6.129 1 98.25 72 PHE A O 1
ATOM 517 N N . LYS A 1 73 ? -15.617 -20.062 -8.07 1 98.06 73 LYS A N 1
ATOM 518 C CA . LYS A 1 73 ? -16.812 -20.469 -8.812 1 98.06 73 LYS A CA 1
ATOM 519 C C . LYS A 1 73 ? -17.25 -21.875 -8.453 1 98.06 73 LYS A C 1
ATOM 521 O O . LYS A 1 73 ? -18.422 -22.125 -8.188 1 98.06 73 LYS A O 1
ATOM 526 N N . ARG A 1 74 ? -16.359 -22.75 -8.406 1 98 74 ARG A N 1
ATOM 527 C CA . ARG A 1 74 ? -16.625 -24.141 -8.062 1 98 74 ARG A CA 1
ATOM 528 C C . ARG A 1 74 ? -17.125 -24.266 -6.625 1 98 74 ARG A C 1
ATOM 530 O O . ARG A 1 74 ? -17.875 -25.188 -6.301 1 98 74 ARG A O 1
ATOM 537 N N . LEU A 1 75 ? -16.75 -23.312 -5.816 1 97.94 75 LEU A N 1
ATOM 538 C CA . LEU A 1 75 ? -17.141 -23.312 -4.414 1 97.94 75 LEU A CA 1
ATOM 539 C C . LEU A 1 75 ? -18.469 -22.594 -4.223 1 97.94 75 LEU A C 1
ATOM 541 O O . LEU A 1 75 ? -18.969 -22.469 -3.098 1 97.94 75 LEU A O 1
ATOM 545 N N . GLY A 1 76 ? -18.984 -22.047 -5.285 1 97.69 76 GLY A N 1
ATOM 546 C CA . GLY A 1 76 ? -20.297 -21.406 -5.223 1 97.69 76 GLY A CA 1
ATOM 547 C C . GLY A 1 76 ? -20.219 -19.906 -5 1 97.69 76 GLY A C 1
ATOM 548 O O . GLY A 1 76 ? -21.219 -19.281 -4.66 1 97.69 76 GLY A O 1
ATOM 549 N N . VAL A 1 77 ? -19.047 -19.391 -5.082 1 96.94 77 VAL A N 1
ATOM 550 C CA . VAL A 1 77 ? -18.828 -17.938 -5.023 1 96.94 77 VAL A CA 1
ATOM 551 C C . VAL A 1 77 ? -18.656 -17.391 -6.434 1 96.94 77 VAL A C 1
ATOM 553 O O . VAL A 1 77 ? -17.625 -17.594 -7.062 1 96.94 77 VAL A O 1
ATOM 556 N N . ASN A 1 78 ? -19.516 -16.641 -6.93 1 92.31 78 ASN A N 1
ATOM 557 C CA . ASN A 1 78 ? -19.766 -16.453 -8.352 1 92.31 78 ASN A CA 1
ATOM 558 C C . ASN A 1 78 ? -18.766 -15.477 -8.977 1 92.31 78 ASN A C 1
ATOM 560 O O . ASN A 1 78 ? -18.625 -15.43 -10.195 1 92.31 78 ASN A O 1
ATOM 564 N N . ASP A 1 79 ? -18.141 -14.609 -8.109 1 92.06 79 ASP A N 1
ATOM 565 C CA . ASP A 1 79 ? -17.234 -13.617 -8.688 1 92.06 79 ASP A CA 1
ATOM 566 C C . ASP A 1 79 ? -16.125 -13.25 -7.711 1 92.06 79 ASP A C 1
ATOM 568 O O . ASP A 1 79 ? -16.156 -13.641 -6.543 1 92.06 79 ASP A O 1
ATOM 572 N N . ILE A 1 80 ? -15.094 -12.711 -8.289 1 93.19 80 ILE A N 1
ATOM 573 C CA . ILE A 1 80 ? -14.055 -12.086 -7.473 1 93.19 80 ILE A CA 1
ATOM 574 C C . ILE A 1 80 ? -13.969 -10.602 -7.797 1 93.19 80 ILE A C 1
ATOM 576 O O . ILE A 1 80 ? -14.156 -10.195 -8.945 1 93.19 80 ILE A O 1
ATOM 580 N N . VAL A 1 81 ? -13.734 -9.773 -6.758 1 89.25 81 VAL A N 1
ATOM 581 C CA . VAL A 1 81 ? -13.586 -8.328 -6.902 1 89.25 81 VAL A CA 1
ATOM 582 C C . VAL A 1 81 ? -12.211 -7.895 -6.414 1 89.25 81 VAL A C 1
ATOM 584 O O . VAL A 1 81 ? -11.781 -8.273 -5.32 1 89.25 81 VAL A O 1
ATOM 587 N N . ALA A 1 82 ? -11.625 -7.082 -7.254 1 89.31 82 ALA A N 1
ATOM 588 C CA . ALA A 1 82 ? -10.25 -6.695 -6.977 1 89.31 82 ALA A CA 1
ATOM 589 C C . ALA A 1 82 ? -10.188 -5.629 -5.887 1 89.31 82 ALA A C 1
ATOM 591 O O . ALA A 1 82 ? -11.008 -4.711 -5.859 1 89.31 82 ALA A O 1
ATOM 592 N N . SER A 1 83 ? -9.242 -5.824 -4.992 1 89.81 83 SER A N 1
ATOM 593 C CA . SER A 1 83 ? -8.742 -4.793 -4.094 1 89.81 83 SER A CA 1
ATOM 594 C C . SER A 1 83 ? -7.258 -4.516 -4.336 1 89.81 83 SER A C 1
ATOM 596 O O . SER A 1 83 ? -6.402 -5.312 -3.953 1 89.81 83 SER A O 1
ATOM 598 N N . ILE A 1 84 ? -6.992 -3.359 -4.965 1 88.12 84 ILE A N 1
ATOM 599 C CA . ILE A 1 84 ? -5.609 -3.047 -5.309 1 88.12 84 ILE A CA 1
ATOM 600 C C . ILE A 1 84 ? -4.828 -2.717 -4.039 1 88.12 84 ILE A C 1
ATOM 602 O O . ILE A 1 84 ? -5.301 -1.962 -3.188 1 88.12 84 ILE A O 1
ATOM 606 N N . SER A 1 85 ? -3.627 -3.355 -3.965 1 90.88 85 SER A N 1
ATOM 607 C CA . SER A 1 85 ? -2.816 -3.197 -2.762 1 90.88 85 SER A CA 1
ATOM 608 C C . SER A 1 85 ? -1.33 -3.35 -3.072 1 90.88 85 SER A C 1
ATOM 610 O O . SER A 1 85 ? -0.949 -4.148 -3.932 1 90.88 85 SER A O 1
ATOM 612 N N . GLU A 1 86 ? -0.538 -2.537 -2.35 1 91.44 86 GLU A N 1
ATOM 613 C CA . GLU A 1 86 ? 0.894 -2.822 -2.377 1 91.44 86 GLU A CA 1
ATOM 614 C C . GLU A 1 86 ? 1.226 -4.062 -1.554 1 91.44 86 GLU A C 1
ATOM 616 O O . GLU A 1 86 ? 0.503 -4.402 -0.614 1 91.44 86 GLU A O 1
ATOM 621 N N . TYR A 1 87 ? 2.316 -4.648 -1.904 1 93.62 87 TYR A N 1
ATOM 622 C CA . TYR A 1 87 ? 2.658 -5.914 -1.268 1 93.62 87 TYR A CA 1
ATOM 623 C C . TYR A 1 87 ? 2.824 -5.742 0.238 1 93.62 87 TYR A C 1
ATOM 625 O O . TYR A 1 87 ? 2.361 -6.574 1.02 1 93.62 87 TYR A O 1
ATOM 633 N N . GLY A 1 88 ? 3.385 -4.672 0.659 1 92.88 88 GLY A N 1
ATOM 634 C CA . GLY A 1 88 ? 3.617 -4.43 2.074 1 92.88 88 GLY A CA 1
ATOM 635 C C . GLY A 1 88 ? 2.338 -4.238 2.865 1 92.88 88 GLY A C 1
ATOM 636 O O . GLY A 1 88 ? 2.348 -4.293 4.098 1 92.88 88 GLY A O 1
ATOM 637 N N . ALA A 1 89 ? 1.263 -4.066 2.16 1 93.75 89 ALA A N 1
ATOM 638 C CA . ALA A 1 89 ? -0.02 -3.822 2.816 1 93.75 89 ALA A CA 1
ATOM 639 C C . ALA A 1 89 ? -0.905 -5.062 2.764 1 93.75 89 ALA A C 1
ATOM 641 O O . ALA A 1 89 ? -1.952 -5.117 3.414 1 93.75 89 ALA A O 1
ATOM 642 N N . MET A 1 90 ? -0.545 -6.078 2.102 1 96.12 90 MET A N 1
ATOM 643 C CA . MET A 1 90 ? -1.456 -7.176 1.788 1 96.12 90 MET A CA 1
ATOM 644 C C . MET A 1 90 ? -1.726 -8.031 3.023 1 96.12 90 MET A C 1
ATOM 646 O O . MET A 1 90 ? -2.877 -8.352 3.322 1 96.12 90 MET A O 1
ATOM 650 N N . ILE A 1 91 ? -0.651 -8.375 3.73 1 96.44 91 ILE A N 1
ATOM 651 C CA . ILE A 1 91 ? -0.849 -9.242 4.883 1 96.44 91 ILE A CA 1
ATOM 652 C C . ILE A 1 91 ? -1.58 -8.484 5.988 1 96.44 91 ILE A C 1
ATOM 654 O O . ILE A 1 91 ? -2.607 -8.945 6.492 1 96.44 91 ILE A O 1
ATOM 658 N N . PRO A 1 92 ? -1.175 -7.234 6.355 1 94 92 PRO A N 1
ATOM 659 C CA . PRO A 1 92 ? -1.983 -6.473 7.309 1 94 92 PRO A CA 1
ATOM 660 C C . PRO A 1 92 ? -3.418 -6.258 6.828 1 94 92 PRO A C 1
ATOM 662 O O . PRO A 1 92 ? -4.352 -6.289 7.629 1 94 92 PRO A O 1
ATOM 665 N N . GLY A 1 93 ? -3.611 -6.008 5.562 1 95.19 93 GLY A N 1
ATOM 666 C CA . GLY A 1 93 ? -4.949 -5.844 5.016 1 95.19 93 GLY A CA 1
ATOM 667 C C . GLY A 1 93 ? -5.805 -7.09 5.145 1 95.19 93 GLY A C 1
ATOM 668 O O . GLY A 1 93 ? -7 -7 5.438 1 95.19 93 GLY A O 1
ATOM 669 N N . LEU A 1 94 ? -5.172 -8.188 4.922 1 96.81 94 LEU A N 1
ATOM 670 C CA . LEU A 1 94 ? -5.863 -9.461 5.086 1 96.81 94 LEU A CA 1
ATOM 671 C C . LEU A 1 94 ? -6.277 -9.672 6.539 1 96.81 94 LEU A C 1
ATOM 673 O O . LEU A 1 94 ? -7.414 -10.062 6.812 1 96.81 94 LEU A O 1
ATOM 677 N N . GLN A 1 95 ? -5.418 -9.344 7.434 1 95.31 95 GLN A N 1
ATOM 678 C CA . GLN A 1 95 ? -5.668 -9.5 8.867 1 95.31 95 GLN A CA 1
ATOM 679 C C . GLN A 1 95 ? -6.77 -8.555 9.336 1 95.31 95 GLN A C 1
ATOM 681 O O . GLN A 1 95 ? -7.551 -8.898 10.227 1 95.31 95 GLN A O 1
ATOM 686 N N . ALA A 1 96 ? -6.855 -7.438 8.672 1 91.62 96 ALA A N 1
ATOM 687 C CA . ALA A 1 96 ? -7.855 -6.434 9.023 1 91.62 96 ALA A CA 1
ATOM 688 C C . ALA A 1 96 ? -9.18 -6.707 8.32 1 91.62 96 ALA A C 1
ATOM 690 O O . ALA A 1 96 ? -10.164 -5.988 8.531 1 91.62 96 ALA A O 1
ATOM 691 N N . GLY A 1 97 ? -9.219 -7.688 7.43 1 93.44 97 GLY A N 1
ATOM 692 C CA . GLY A 1 97 ? -10.445 -8.062 6.742 1 93.44 97 GLY A CA 1
ATOM 693 C C . GLY A 1 97 ? -10.742 -7.191 5.535 1 93.44 97 GLY A C 1
ATOM 694 O O . GLY A 1 97 ? -11.875 -7.145 5.059 1 93.44 97 GLY A O 1
ATOM 695 N N . ARG A 1 98 ? -9.781 -6.512 5.02 1 93.75 98 ARG A N 1
ATOM 696 C CA . ARG A 1 98 ? -9.992 -5.641 3.869 1 93.75 98 ARG A CA 1
ATOM 697 C C . ARG A 1 98 ? -10.273 -6.457 2.609 1 93.75 98 ARG A C 1
ATOM 699 O O . ARG A 1 98 ? -10.961 -5.988 1.701 1 93.75 98 ARG A O 1
ATOM 706 N N . PHE A 1 99 ? -9.727 -7.562 2.512 1 95.06 99 PHE A N 1
ATOM 707 C CA . PHE A 1 99 ? -9.992 -8.539 1.465 1 95.06 99 PHE A CA 1
ATOM 708 C C . PHE A 1 99 ? -10.023 -9.953 2.041 1 95.06 99 PHE A C 1
ATOM 710 O O . PHE A 1 99 ? -9.664 -10.164 3.201 1 95.06 99 PHE A O 1
ATOM 717 N N . ASP A 1 100 ? -10.539 -10.875 1.243 1 96.69 100 ASP A N 1
ATOM 718 C CA . ASP A 1 100 ? -10.805 -12.234 1.709 1 96.69 100 ASP A CA 1
ATOM 719 C C . ASP A 1 100 ? -9.641 -13.164 1.395 1 96.69 100 ASP A C 1
ATOM 721 O O . ASP A 1 100 ? -9.469 -14.203 2.043 1 96.69 100 ASP A O 1
ATOM 725 N N . VAL A 1 101 ? -8.898 -12.797 0.418 1 98.12 101 VAL A N 1
ATOM 726 C CA . VAL A 1 101 ? -7.805 -13.641 -0.049 1 98.12 101 VAL A CA 1
ATOM 727 C C . VAL A 1 101 ? -6.793 -12.797 -0.819 1 98.12 101 VAL A C 1
ATOM 729 O O . VAL A 1 101 ? -7.148 -11.773 -1.409 1 98.12 101 VAL A O 1
ATOM 732 N N . VAL A 1 102 ? -5.543 -13.133 -0.726 1 98.44 102 VAL A N 1
ATOM 733 C CA . VAL A 1 102 ? -4.504 -12.539 -1.562 1 98.44 102 VAL A CA 1
ATOM 734 C C . VAL A 1 102 ? -4.133 -13.5 -2.689 1 98.44 102 VAL A C 1
ATOM 736 O O . VAL A 1 102 ? -3.754 -14.648 -2.439 1 98.44 102 VAL A O 1
ATOM 739 N N . THR A 1 103 ? -4.289 -13.062 -3.885 1 97.56 103 THR A N 1
ATOM 740 C CA . THR A 1 103 ? -3.857 -13.805 -5.062 1 97.56 103 THR A CA 1
ATOM 741 C C . THR A 1 103 ? -3.062 -12.906 -6.004 1 97.56 103 THR A C 1
ATOM 743 O O . THR A 1 103 ? -3.496 -12.633 -7.129 1 97.56 103 THR A O 1
ATOM 746 N N . ALA A 1 104 ? -1.912 -12.508 -5.527 1 96.38 104 ALA A N 1
ATOM 747 C CA . ALA A 1 104 ? -1.16 -11.438 -6.184 1 96.38 104 ALA A CA 1
ATOM 748 C C . ALA A 1 104 ? 0.286 -11.859 -6.43 1 96.38 104 ALA A C 1
ATOM 750 O O . ALA A 1 104 ? 1.168 -11.008 -6.582 1 96.38 104 ALA A O 1
ATOM 751 N N . GLY A 1 105 ? 0.581 -13.125 -6.395 1 96.94 105 GLY A N 1
ATOM 752 C CA . GLY A 1 105 ? 1.973 -13.531 -6.492 1 96.94 105 GLY A CA 1
ATOM 753 C C . GLY A 1 105 ? 2.746 -13.336 -5.203 1 96.94 105 GLY A C 1
ATOM 754 O O . GLY A 1 105 ? 3.945 -13.055 -5.227 1 96.94 105 GLY A O 1
ATOM 755 N N . LEU A 1 106 ? 2.092 -13.438 -4.117 1 97.94 106 LEU A N 1
ATOM 756 C CA . LEU A 1 106 ? 2.74 -13.383 -2.812 1 97.94 106 LEU A CA 1
ATOM 757 C C . LEU A 1 106 ? 3.469 -14.688 -2.506 1 97.94 106 LEU A C 1
ATOM 759 O O . LEU A 1 106 ? 2.852 -15.656 -2.064 1 97.94 106 LEU A O 1
ATOM 763 N N . PHE A 1 107 ? 4.77 -14.672 -2.674 1 98.38 107 PHE A N 1
ATOM 764 C CA . PHE A 1 107 ? 5.57 -15.891 -2.561 1 98.38 107 PHE A CA 1
ATOM 765 C C . PHE A 1 107 ? 5.59 -16.391 -1.123 1 98.38 107 PHE A C 1
ATOM 767 O O . PHE A 1 107 ? 5.66 -15.594 -0.182 1 98.38 107 PHE A O 1
ATOM 774 N N . MET A 1 108 ? 5.582 -17.734 -1.013 1 98.19 108 MET A N 1
ATOM 775 C CA . MET A 1 108 ? 5.652 -18.375 0.3 1 98.19 108 MET A CA 1
ATOM 776 C C . MET A 1 108 ? 7.059 -18.266 0.882 1 98.19 108 MET A C 1
ATOM 778 O O . MET A 1 108 ? 8.039 -18.625 0.225 1 98.19 108 MET A O 1
ATOM 782 N N . LYS A 1 109 ? 7.078 -17.656 1.948 1 95.75 109 LYS A N 1
ATOM 783 C CA . LYS A 1 109 ? 8.242 -17.562 2.818 1 95.75 109 LYS A CA 1
ATOM 784 C C . LYS A 1 109 ? 7.879 -17.859 4.266 1 95.75 109 LYS A C 1
ATOM 786 O O . LYS A 1 109 ? 6.77 -17.562 4.711 1 95.75 109 LYS A O 1
ATOM 791 N N . PRO A 1 110 ? 8.82 -18.438 5.023 1 95.69 110 PRO A N 1
ATOM 792 C CA . PRO A 1 110 ? 8.477 -18.844 6.387 1 95.69 110 PRO A CA 1
ATOM 793 C C . PRO A 1 110 ? 7.82 -17.734 7.195 1 95.69 110 PRO A C 1
ATOM 795 O O . PRO A 1 110 ? 6.828 -17.969 7.891 1 95.69 110 PRO A O 1
ATOM 798 N N . GLU A 1 111 ? 8.312 -16.547 7.094 1 95.38 111 GLU A N 1
ATOM 799 C CA . GLU A 1 111 ? 7.758 -15.43 7.855 1 95.38 111 GLU A CA 1
ATOM 800 C C . GLU A 1 111 ? 6.328 -15.117 7.422 1 95.38 111 GLU A C 1
ATOM 802 O O . GLU A 1 111 ? 5.48 -14.781 8.25 1 95.38 111 GLU A O 1
ATOM 807 N N . ARG A 1 112 ? 6.074 -15.172 6.133 1 97.75 112 ARG A N 1
ATOM 808 C CA . ARG A 1 112 ? 4.727 -14.922 5.633 1 97.75 112 ARG A CA 1
ATOM 809 C C . ARG A 1 112 ? 3.787 -16.062 6 1 97.75 112 ARG A C 1
ATOM 811 O O . ARG A 1 112 ? 2.629 -15.828 6.355 1 97.75 112 ARG A O 1
ATOM 818 N N . CYS A 1 113 ? 4.309 -17.266 5.977 1 98.12 113 CYS A N 1
ATOM 819 C CA . CYS A 1 113 ? 3.521 -18.438 6.312 1 98.12 113 CYS A CA 1
ATOM 820 C C . CYS A 1 113 ? 3.064 -18.391 7.766 1 98.12 113 CYS A C 1
ATOM 822 O O . CYS A 1 113 ? 2.004 -18.922 8.109 1 98.12 113 CYS A O 1
ATOM 824 N N . ALA A 1 114 ? 3.822 -17.75 8.625 1 97.38 114 ALA A N 1
ATOM 825 C CA . ALA A 1 114 ? 3.457 -17.594 10.031 1 97.38 114 ALA A CA 1
ATOM 826 C C . ALA A 1 114 ? 2.299 -16.609 10.195 1 97.38 114 ALA A C 1
ATOM 828 O O . ALA A 1 114 ? 1.57 -16.672 11.188 1 97.38 114 ALA A O 1
ATOM 829 N N . ALA A 1 115 ? 2.111 -15.82 9.195 1 97.56 115 ALA A N 1
ATOM 830 C CA . ALA A 1 115 ? 1.173 -14.711 9.344 1 97.56 115 ALA A CA 1
ATOM 831 C C . ALA A 1 115 ? -0.137 -14.992 8.617 1 97.56 115 ALA A C 1
ATOM 833 O O . ALA A 1 115 ? -1.163 -14.375 8.906 1 97.56 115 ALA A O 1
ATOM 834 N N . VAL A 1 116 ? -0.127 -15.922 7.668 1 98.5 116 VAL A N 1
ATOM 835 C CA . VAL A 1 116 ? -1.315 -16.172 6.859 1 98.5 116 VAL A CA 1
ATOM 836 C C . VAL A 1 116 ? -1.451 -17.672 6.602 1 98.5 116 VAL A C 1
ATOM 838 O O . VAL A 1 116 ? -0.547 -18.453 6.918 1 98.5 116 VAL A O 1
ATOM 841 N N . ALA A 1 117 ? -2.584 -18.109 6.109 1 98.5 117 ALA A N 1
ATOM 842 C CA . ALA A 1 117 ? -2.836 -19.484 5.695 1 98.5 117 ALA A CA 1
ATOM 843 C C . ALA A 1 117 ? -2.775 -19.609 4.176 1 98.5 117 ALA A C 1
ATOM 845 O O . ALA A 1 117 ? -3.75 -19.312 3.48 1 98.5 117 ALA A O 1
ATOM 846 N N . TYR A 1 118 ? -1.707 -20.203 3.719 1 98.81 118 TYR A N 1
ATOM 847 C CA . TYR A 1 118 ? -1.509 -20.328 2.279 1 98.81 118 TYR A CA 1
ATOM 848 C C . TYR A 1 118 ? -2.207 -21.578 1.745 1 98.81 118 TYR A C 1
ATOM 850 O O . TYR A 1 118 ? -2.258 -22.609 2.422 1 98.81 118 TYR A O 1
ATOM 858 N N . SER A 1 119 ? -2.656 -21.453 0.572 1 98.88 119 SER A N 1
ATOM 859 C CA . SER A 1 119 ? -3.012 -22.641 -0.193 1 98.88 119 SER A CA 1
ATOM 860 C C . SER A 1 119 ? -1.769 -23.406 -0.635 1 98.88 119 SER A C 1
ATOM 862 O O . SER A 1 119 ? -0.643 -22.984 -0.369 1 98.88 119 SER A O 1
ATOM 864 N N . GLU A 1 120 ? -2.031 -24.516 -1.281 1 98.88 120 GLU A N 1
ATOM 865 C CA . GLU A 1 120 ? -0.957 -25.172 -2.014 1 98.88 120 GLU A CA 1
ATOM 866 C C . GLU A 1 120 ? -0.42 -24.281 -3.131 1 98.88 120 GLU A C 1
ATOM 868 O O . GLU A 1 120 ? -1.105 -23.359 -3.582 1 98.88 120 GLU A O 1
ATOM 873 N N . PRO A 1 121 ? 0.792 -24.562 -3.615 1 98.88 121 PRO A N 1
ATOM 874 C CA . PRO A 1 121 ? 1.467 -23.672 -4.559 1 98.88 121 PRO A CA 1
ATOM 875 C C . PRO A 1 121 ? 0.684 -23.484 -5.855 1 98.88 121 PRO A C 1
ATOM 877 O O . PRO A 1 121 ? 0.059 -24.422 -6.348 1 98.88 121 PRO A O 1
ATOM 880 N N . VAL A 1 122 ? 0.811 -22.281 -6.449 1 98.88 122 VAL A N 1
ATOM 881 C CA . VAL A 1 122 ? 0.076 -21.953 -7.664 1 98.88 122 VAL A CA 1
ATOM 882 C C . VAL A 1 122 ? 1.048 -21.484 -8.75 1 98.88 122 VAL A C 1
ATOM 884 O O . VAL A 1 122 ? 1.124 -22.078 -9.82 1 98.88 122 VAL A O 1
ATOM 887 N N . LEU A 1 123 ? 1.793 -20.453 -8.492 1 98.88 123 LEU A N 1
ATOM 888 C CA . LEU A 1 123 ? 2.719 -19.906 -9.477 1 98.88 123 LEU A CA 1
ATOM 889 C C . LEU A 1 123 ? 4.148 -19.906 -8.945 1 98.88 123 LEU A C 1
ATOM 891 O O . LEU A 1 123 ? 4.402 -19.438 -7.832 1 98.88 123 LEU A O 1
ATOM 895 N N . CYS A 1 124 ? 5.082 -20.422 -9.719 1 98.69 124 CYS A N 1
ATOM 896 C CA . CYS A 1 124 ? 6.5 -20.453 -9.367 1 98.69 124 CYS A CA 1
ATOM 897 C C . CYS A 1 124 ? 7.324 -19.625 -10.352 1 98.69 124 CYS A C 1
ATOM 899 O O . CYS A 1 124 ? 7.027 -19.609 -11.547 1 98.69 124 CYS A O 1
ATOM 901 N N . ASP A 1 125 ? 8.258 -18.953 -9.82 1 98.38 125 ASP A N 1
ATOM 902 C CA . ASP A 1 125 ? 9.094 -18.094 -10.648 1 98.38 125 ASP A CA 1
ATOM 903 C C . ASP A 1 125 ? 10.422 -17.781 -9.953 1 98.38 125 ASP A C 1
ATOM 905 O O . ASP A 1 125 ? 10.57 -18.016 -8.75 1 98.38 125 ASP A O 1
ATOM 909 N N . ALA A 1 126 ? 11.398 -17.453 -10.727 1 98.06 126 ALA A N 1
ATOM 910 C CA . ALA A 1 126 ? 12.672 -16.922 -10.227 1 98.06 126 ALA A CA 1
ATOM 911 C C . ALA A 1 126 ? 12.703 -15.398 -10.289 1 98.06 126 ALA A C 1
ATOM 913 O O . ALA A 1 126 ? 11.766 -14.773 -10.797 1 98.06 126 ALA A O 1
ATOM 914 N N . GLU A 1 127 ? 13.75 -14.828 -9.703 1 98.5 127 GLU A N 1
ATOM 915 C CA . GLU A 1 127 ? 13.898 -13.375 -9.719 1 98.5 127 GLU A CA 1
ATOM 916 C C . GLU A 1 127 ? 14.766 -12.914 -10.891 1 98.5 127 GLU A C 1
ATOM 918 O O . GLU A 1 127 ? 15.602 -13.68 -11.383 1 98.5 127 GLU A O 1
ATOM 923 N N . ALA A 1 128 ? 14.562 -11.703 -11.32 1 98.81 128 ALA A N 1
ATOM 924 C CA . ALA A 1 128 ? 15.344 -11.094 -12.398 1 98.81 128 ALA A CA 1
ATOM 925 C C . ALA A 1 128 ? 15.695 -9.648 -12.07 1 98.81 128 ALA A C 1
ATOM 927 O O . ALA A 1 128 ? 15.109 -9.047 -11.172 1 98.81 128 ALA A O 1
ATOM 928 N N . LEU A 1 129 ? 16.703 -9.141 -12.758 1 98.88 129 LEU A N 1
ATOM 929 C CA . LEU A 1 129 ? 17.094 -7.738 -12.734 1 98.88 129 LEU A CA 1
ATOM 930 C C . LEU A 1 129 ? 16.891 -7.102 -14.109 1 98.88 129 LEU A C 1
ATOM 932 O O . LEU A 1 129 ? 17.266 -7.676 -15.125 1 98.88 129 LEU A O 1
ATOM 936 N N . LEU A 1 130 ? 16.234 -6.012 -14.109 1 98.88 130 LEU A N 1
ATOM 937 C CA . LEU A 1 130 ? 16.219 -5.113 -15.258 1 98.88 130 LEU A CA 1
ATOM 938 C C . LEU A 1 130 ? 17.328 -4.066 -15.141 1 98.88 130 LEU 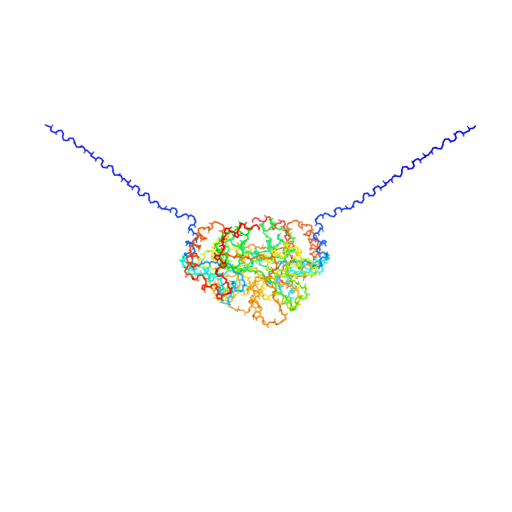A C 1
ATOM 940 O O . LEU A 1 130 ? 17.391 -3.346 -14.141 1 98.88 130 LEU A O 1
ATOM 944 N N . VAL A 1 131 ? 18.203 -4.043 -16.125 1 98.81 131 VAL A N 1
ATOM 945 C CA . VAL A 1 131 ? 19.312 -3.104 -16.125 1 98.81 131 VAL A CA 1
ATOM 946 C C . VAL A 1 131 ? 19.438 -2.457 -17.5 1 98.81 131 VAL A C 1
ATOM 948 O O . VAL A 1 131 ? 18.75 -2.842 -18.438 1 98.81 131 VAL A O 1
ATOM 951 N N . LYS A 1 132 ? 20.281 -1.422 -17.578 1 98.44 132 LYS A N 1
ATOM 952 C CA . LYS A 1 132 ? 20.594 -0.854 -18.891 1 98.44 132 LYS A CA 1
ATOM 953 C C . LYS A 1 132 ? 21.375 -1.847 -19.75 1 98.44 132 LYS A C 1
ATOM 955 O O . LYS A 1 132 ? 22.094 -2.701 -19.234 1 98.44 132 LYS A O 1
ATOM 960 N N . LYS A 1 133 ? 21.219 -1.694 -21.047 1 98.12 133 LYS A N 1
ATOM 961 C CA . LYS A 1 133 ? 21.875 -2.58 -22 1 98.12 133 LYS A CA 1
ATOM 962 C C . LYS A 1 133 ? 23.375 -2.65 -21.75 1 98.12 133 LYS A C 1
ATOM 964 O O . LYS A 1 133 ? 24.016 -1.631 -21.484 1 98.12 133 LYS A O 1
ATOM 969 N N . GLY A 1 134 ? 23.891 -3.838 -21.844 1 98.12 134 GLY A N 1
ATOM 970 C CA . GLY A 1 134 ? 25.312 -4.059 -21.641 1 98.12 134 GLY A CA 1
ATOM 971 C C . GLY A 1 134 ? 25.656 -4.344 -20.188 1 98.12 134 GLY A C 1
ATOM 972 O O . GLY A 1 134 ? 26.781 -4.746 -19.891 1 98.12 134 GLY A O 1
ATOM 973 N N . ASN A 1 135 ? 24.672 -4.047 -19.234 1 98.5 135 ASN A N 1
ATOM 974 C CA . ASN A 1 135 ? 24.891 -4.297 -17.812 1 98.5 135 ASN A CA 1
ATOM 975 C C . ASN A 1 135 ? 26.156 -3.604 -17.312 1 98.5 135 ASN A C 1
ATOM 977 O O . ASN A 1 135 ? 27.062 -4.262 -16.797 1 98.5 135 ASN A O 1
ATOM 981 N N . PRO A 1 136 ? 26.172 -2.314 -17.406 1 97.88 136 PRO A N 1
ATOM 982 C CA . PRO A 1 136 ? 27.406 -1.566 -17.172 1 97.88 136 PRO A CA 1
ATOM 983 C C . PRO A 1 136 ? 28.031 -1.838 -15.805 1 97.88 136 PRO A C 1
ATOM 985 O O . PRO A 1 136 ? 29.234 -1.715 -15.633 1 97.88 136 PRO A O 1
ATOM 988 N N . LYS A 1 137 ? 27.25 -2.299 -14.859 1 98.12 137 LYS A N 1
ATOM 989 C CA . LYS A 1 137 ? 27.781 -2.527 -13.516 1 98.12 137 LYS A CA 1
ATOM 990 C C . LYS A 1 137 ? 28.047 -4.012 -13.281 1 98.12 137 LYS A C 1
ATOM 992 O O . LYS A 1 137 ? 28.531 -4.395 -12.211 1 98.12 137 LYS A O 1
ATOM 997 N N . GLY A 1 138 ? 27.703 -4.875 -14.211 1 98.44 138 GLY A N 1
ATOM 998 C CA . GLY A 1 138 ? 28.047 -6.289 -14.195 1 98.44 138 GLY A CA 1
ATOM 999 C C . GLY A 1 138 ? 27.281 -7.078 -13.156 1 98.44 138 GLY A C 1
ATOM 1000 O O . GLY A 1 138 ? 27.797 -8.039 -12.586 1 98.44 138 GLY A O 1
ATOM 1001 N N . PHE A 1 139 ? 26.031 -6.633 -12.852 1 98.69 139 PHE A N 1
ATOM 1002 C CA . PHE A 1 139 ? 25.234 -7.297 -11.82 1 98.69 139 PHE A CA 1
ATOM 1003 C C . PHE A 1 139 ? 24.781 -8.672 -12.297 1 98.69 139 PHE A C 1
ATOM 1005 O O . PHE A 1 139 ? 24.25 -8.812 -13.398 1 98.69 139 PHE A O 1
ATOM 1012 N N . LYS A 1 140 ? 25 -9.727 -11.477 1 98.62 140 LYS A N 1
ATOM 1013 C CA . LYS A 1 140 ? 24.453 -11.062 -11.703 1 98.62 140 LYS A CA 1
ATOM 1014 C C . LYS A 1 140 ? 23.672 -11.547 -10.492 1 98.62 140 LYS A C 1
ATOM 1016 O O . LYS A 1 140 ? 22.906 -12.516 -10.586 1 98.62 140 LYS A O 1
ATOM 1021 N N . SER A 1 141 ? 23.953 -10.844 -9.352 1 98.69 141 SER A N 1
ATOM 1022 C CA . SER A 1 141 ? 23.359 -11.234 -8.078 1 98.69 141 SER A CA 1
ATOM 1023 C C . SER A 1 141 ? 23.078 -10.008 -7.207 1 98.69 141 SER A C 1
ATOM 1025 O O . SER A 1 141 ? 23.578 -8.914 -7.484 1 98.69 141 SER A O 1
ATOM 1027 N N . TYR A 1 142 ? 22.281 -10.203 -6.164 1 98.69 142 TYR A N 1
ATOM 1028 C CA . TYR A 1 142 ? 22.062 -9.148 -5.18 1 98.69 142 TYR A CA 1
ATOM 1029 C C . TYR A 1 142 ? 23.359 -8.812 -4.457 1 98.69 142 TYR A C 1
ATOM 1031 O O . TYR A 1 142 ? 23.594 -7.656 -4.082 1 98.69 142 TYR A O 1
ATOM 1039 N N . ALA A 1 143 ? 24.203 -9.828 -4.289 1 98.44 143 ALA A N 1
ATOM 1040 C CA . ALA A 1 143 ? 25.5 -9.625 -3.65 1 98.44 143 ALA A CA 1
ATOM 1041 C C . ALA A 1 143 ? 26.359 -8.68 -4.469 1 98.44 143 ALA A C 1
ATOM 1043 O O . ALA A 1 143 ? 27.125 -7.883 -3.908 1 98.44 143 ALA A O 1
ATOM 1044 N N . ASP A 1 144 ? 26.281 -8.773 -5.805 1 98.69 144 ASP A N 1
ATOM 1045 C CA . ASP A 1 144 ? 27.016 -7.844 -6.66 1 98.69 144 ASP A CA 1
ATOM 1046 C C . ASP A 1 144 ? 26.578 -6.402 -6.41 1 98.69 144 ASP A C 1
ATOM 1048 O O . ASP A 1 144 ? 27.406 -5.496 -6.375 1 98.69 144 ASP A O 1
ATOM 1052 N N . ILE A 1 145 ? 25.328 -6.223 -6.215 1 98.62 145 ILE A N 1
ATOM 1053 C CA . ILE A 1 145 ? 24.781 -4.895 -5.965 1 98.62 145 ILE A CA 1
ATOM 1054 C C . ILE A 1 145 ? 25.266 -4.383 -4.613 1 98.62 145 ILE A C 1
ATOM 1056 O O . ILE A 1 145 ? 25.641 -3.215 -4.48 1 98.62 145 ILE A O 1
ATOM 1060 N N . ALA A 1 146 ? 25.281 -5.273 -3.668 1 98.38 146 ALA A N 1
ATOM 1061 C CA . ALA A 1 146 ? 25.766 -4.91 -2.336 1 98.38 146 ALA A CA 1
ATOM 1062 C C . ALA A 1 146 ? 27.219 -4.473 -2.375 1 98.38 146 ALA A C 1
ATOM 1064 O O . ALA A 1 146 ? 27.625 -3.537 -1.676 1 98.38 146 ALA A O 1
ATOM 1065 N N . LYS A 1 147 ? 27.984 -5.074 -3.203 1 98.25 147 LYS A N 1
ATOM 1066 C CA . LYS A 1 147 ? 29.422 -4.816 -3.289 1 98.25 147 LYS A CA 1
ATOM 1067 C C . LYS A 1 147 ? 29.688 -3.471 -3.955 1 98.25 147 LYS A C 1
ATOM 1069 O O . LYS A 1 147 ? 30.688 -2.814 -3.652 1 98.25 147 LYS A O 1
ATOM 1074 N N . ASP A 1 148 ? 28.812 -3.105 -4.863 1 97.81 148 ASP A N 1
ATOM 1075 C CA . ASP A 1 148 ? 28.953 -1.801 -5.504 1 97.81 148 ASP A CA 1
ATOM 1076 C C . ASP A 1 148 ? 28.375 -0.696 -4.625 1 97.81 148 ASP A C 1
ATOM 1078 O O . ASP A 1 148 ? 27.156 -0.495 -4.598 1 97.81 148 ASP A O 1
ATOM 1082 N N . THR A 1 149 ? 29.156 0.067 -4.043 1 94.56 149 THR A N 1
ATOM 1083 C CA . THR A 1 149 ? 28.75 0.995 -2.992 1 94.56 149 THR A CA 1
ATOM 1084 C C . THR A 1 149 ? 27.938 2.143 -3.572 1 94.56 149 THR A C 1
ATOM 1086 O O . THR A 1 149 ? 27.297 2.896 -2.83 1 94.56 149 THR A O 1
ATOM 1089 N N . SER A 1 150 ? 27.906 2.252 -4.883 1 95.56 150 SER A N 1
ATOM 1090 C CA . SER A 1 150 ? 27.156 3.344 -5.508 1 95.56 150 SER A CA 1
ATOM 1091 C C . SER A 1 150 ? 25.859 2.846 -6.129 1 95.56 150 SER A C 1
ATOM 1093 O O . SER A 1 150 ? 25.047 3.643 -6.605 1 95.56 150 SER A O 1
ATOM 1095 N N . ALA A 1 151 ? 25.656 1.523 -6.105 1 97.88 151 ALA A N 1
ATOM 1096 C CA . ALA A 1 151 ? 24.531 0.934 -6.84 1 97.88 151 ALA A CA 1
ATOM 1097 C C . ALA A 1 151 ? 23.234 1.092 -6.062 1 97.88 151 ALA A C 1
ATOM 1099 O O . ALA A 1 151 ? 23.203 0.956 -4.84 1 97.88 151 ALA A O 1
ATOM 1100 N N . THR A 1 152 ? 22.156 1.408 -6.824 1 97.38 152 THR A N 1
ATOM 1101 C CA . THR A 1 152 ? 20.797 1.434 -6.273 1 97.38 152 THR A CA 1
ATOM 1102 C C . THR A 1 152 ? 19.922 0.371 -6.934 1 97.38 152 THR A C 1
ATOM 1104 O O . THR A 1 152 ? 20.094 0.068 -8.117 1 97.38 152 THR A O 1
ATOM 1107 N N . ILE A 1 153 ? 19.016 -0.178 -6.152 1 98.62 153 ILE A N 1
ATOM 1108 C CA . ILE A 1 153 ? 18.109 -1.198 -6.672 1 98.62 153 ILE A CA 1
ATOM 1109 C C . ILE A 1 153 ? 16.672 -0.855 -6.289 1 98.62 153 ILE A C 1
ATOM 1111 O O . ILE A 1 153 ? 16.391 -0.479 -5.148 1 98.62 153 ILE A O 1
ATOM 1115 N N . GLY A 1 154 ? 15.812 -0.919 -7.289 1 97.94 154 GLY A N 1
ATOM 1116 C CA . GLY A 1 154 ? 14.391 -0.777 -7.059 1 97.94 154 GLY A CA 1
ATOM 1117 C C . GLY A 1 154 ? 13.68 -2.102 -6.844 1 97.94 154 GLY A C 1
ATOM 1118 O O . GLY A 1 154 ? 14.023 -3.104 -7.48 1 97.94 154 GLY A O 1
ATOM 1119 N N . ALA A 1 155 ? 12.727 -2.123 -6 1 97.5 155 ALA A N 1
ATOM 1120 C CA . ALA A 1 155 ? 11.891 -3.283 -5.715 1 97.5 155 ALA A CA 1
ATOM 1121 C C . ALA A 1 155 ? 10.539 -2.855 -5.145 1 97.5 155 ALA A C 1
ATOM 1123 O O . ALA A 1 155 ? 10.398 -1.746 -4.621 1 97.5 155 ALA A O 1
ATOM 1124 N N . PRO A 1 156 ? 9.547 -3.73 -5.289 1 96.12 156 PRO A N 1
ATOM 1125 C CA . PRO A 1 156 ? 8.297 -3.426 -4.594 1 96.12 156 PRO A CA 1
ATOM 1126 C C . PRO A 1 156 ? 8.445 -3.422 -3.072 1 96.12 156 PRO A C 1
ATOM 1128 O O . PRO A 1 156 ? 9.055 -4.34 -2.508 1 96.12 156 PRO A O 1
ATOM 1131 N N . GLY A 1 157 ? 7.855 -2.373 -2.457 1 93.69 157 GLY A N 1
ATOM 1132 C CA . GLY A 1 157 ? 7.895 -2.324 -1.004 1 93.69 157 GLY A CA 1
ATOM 1133 C C . GLY A 1 157 ? 7.23 -3.523 -0.35 1 93.69 157 GLY A C 1
ATOM 1134 O O . GLY A 1 157 ? 6.07 -3.828 -0.633 1 93.69 157 GLY A O 1
ATOM 1135 N N . GLY A 1 158 ? 7.965 -4.16 0.538 1 94.38 158 GLY A N 1
ATOM 1136 C CA . GLY A 1 158 ? 7.441 -5.328 1.223 1 94.38 158 GLY A CA 1
ATOM 1137 C C . GLY A 1 158 ? 7.516 -6.594 0.386 1 94.38 158 GLY A C 1
ATOM 1138 O O . GLY A 1 158 ? 7.086 -7.66 0.829 1 94.38 158 GLY A O 1
ATOM 1139 N N . GLY A 1 159 ? 8.031 -6.465 -0.805 1 95.88 159 GLY A N 1
ATOM 1140 C CA . GLY A 1 159 ? 8.133 -7.605 -1.698 1 95.88 159 GLY A CA 1
ATOM 1141 C C . GLY A 1 159 ? 9.336 -8.484 -1.409 1 95.88 159 GLY A C 1
ATOM 1142 O O . GLY A 1 159 ? 10.156 -8.156 -0.546 1 95.88 159 GLY A O 1
ATOM 1143 N N . THR A 1 160 ? 9.406 -9.562 -2.09 1 97.5 160 THR A N 1
ATOM 1144 C CA . THR A 1 160 ? 10.477 -10.547 -1.946 1 97.5 160 THR A CA 1
ATOM 1145 C C . THR A 1 160 ? 11.82 -9.938 -2.328 1 97.5 160 THR A C 1
ATOM 1147 O O . THR A 1 160 ? 12.82 -10.133 -1.63 1 97.5 160 THR A O 1
ATOM 1150 N N . GLU A 1 161 ? 11.875 -9.141 -3.367 1 98.31 161 GLU A N 1
ATOM 1151 C CA . GLU A 1 161 ? 13.117 -8.586 -3.898 1 98.31 161 GLU A CA 1
ATOM 1152 C C . GLU A 1 161 ? 13.734 -7.582 -2.924 1 98.31 161 GLU A C 1
ATOM 1154 O O . GLU A 1 161 ? 14.953 -7.488 -2.814 1 98.31 161 GLU A O 1
ATOM 1159 N N . GLU A 1 162 ? 12.867 -6.84 -2.291 1 97.31 162 GLU A N 1
ATOM 1160 C CA . GLU A 1 162 ? 13.344 -5.938 -1.247 1 97.31 162 GLU A CA 1
ATOM 1161 C C . GLU A 1 162 ? 14.102 -6.699 -0.162 1 97.31 162 GLU A C 1
ATOM 1163 O O . GLU A 1 162 ? 15.211 -6.316 0.213 1 97.31 162 GLU A O 1
ATOM 1168 N N . LYS A 1 163 ? 13.555 -7.801 0.28 1 96.62 163 LYS A N 1
ATOM 1169 C CA . LYS A 1 163 ? 14.156 -8.594 1.349 1 96.62 163 LYS A CA 1
ATOM 1170 C C . LYS A 1 163 ? 15.438 -9.266 0.875 1 96.62 163 LYS A C 1
ATOM 1172 O O . LYS A 1 163 ? 16.422 -9.32 1.61 1 96.62 163 LYS A O 1
ATOM 1177 N N . LEU A 1 164 ? 15.406 -9.758 -0.327 1 97.94 164 LEU A N 1
ATOM 1178 C CA . LEU A 1 164 ? 16.594 -10.406 -0.872 1 97.94 164 LEU A CA 1
ATOM 1179 C C . LEU A 1 164 ? 17.75 -9.43 -0.974 1 97.94 164 LEU A C 1
ATOM 1181 O O . LEU A 1 164 ? 18.891 -9.766 -0.632 1 97.94 164 LEU A O 1
ATOM 1185 N N . ALA A 1 165 ? 17.469 -8.203 -1.426 1 98.56 165 ALA A N 1
ATOM 1186 C CA . ALA A 1 165 ? 18.5 -7.176 -1.539 1 98.56 165 ALA A CA 1
ATOM 1187 C C . ALA A 1 165 ? 19.078 -6.828 -0.171 1 98.56 165 ALA A C 1
ATOM 1189 O O . ALA A 1 165 ? 20.297 -6.785 -0.003 1 98.56 165 ALA A O 1
ATOM 1190 N N . LEU A 1 166 ? 18.219 -6.652 0.811 1 97.75 166 LEU A N 1
ATOM 1191 C CA . LEU A 1 166 ? 18.656 -6.305 2.158 1 97.75 166 LEU A CA 1
ATOM 1192 C C . LEU A 1 166 ? 19.469 -7.434 2.775 1 97.75 166 LEU A C 1
ATOM 1194 O O . LEU A 1 166 ? 20.516 -7.195 3.365 1 97.75 166 LEU A O 1
ATOM 1198 N N . ASN A 1 167 ? 19.031 -8.656 2.582 1 97.25 167 ASN A N 1
ATOM 1199 C CA . ASN A 1 167 ? 19.719 -9.82 3.139 1 97.25 167 ASN A CA 1
ATOM 1200 C C . ASN A 1 167 ? 21.094 -10.008 2.508 1 97.25 167 ASN A C 1
ATOM 1202 O O . ASN A 1 167 ? 22.016 -10.531 3.15 1 97.25 167 ASN A O 1
ATOM 1206 N N . ALA A 1 168 ? 21.234 -9.547 1.255 1 98.25 168 ALA A N 1
ATOM 1207 C CA . ALA A 1 168 ? 22.516 -9.664 0.56 1 98.25 168 ALA A CA 1
ATOM 1208 C C . ALA A 1 168 ? 23.484 -8.586 1.02 1 98.25 168 ALA A C 1
ATOM 1210 O O . ALA A 1 168 ? 24.656 -8.602 0.637 1 98.25 168 ALA A O 1
ATOM 1211 N N . GLY A 1 169 ? 22.922 -7.582 1.75 1 98.06 169 GLY A N 1
ATOM 1212 C CA . GLY A 1 169 ? 23.797 -6.57 2.322 1 98.06 169 GLY A CA 1
ATOM 1213 C C . GLY A 1 169 ? 23.641 -5.211 1.667 1 98.06 169 GLY A C 1
ATOM 1214 O O . GLY A 1 169 ? 24.406 -4.285 1.965 1 98.06 169 GLY A O 1
ATOM 1215 N N . VAL A 1 170 ? 22.734 -5.062 0.761 1 98.12 170 VAL A N 1
ATOM 1216 C CA . VAL A 1 170 ? 22.484 -3.732 0.219 1 98.12 170 VAL A CA 1
ATOM 1217 C C . VAL A 1 170 ? 21.922 -2.824 1.315 1 98.12 170 VAL A C 1
ATOM 1219 O O . VAL A 1 170 ? 20.938 -3.158 1.965 1 98.12 170 VAL A O 1
ATOM 1222 N N . PRO A 1 171 ? 22.578 -1.688 1.54 1 95.44 171 PRO A N 1
ATOM 1223 C CA . PRO A 1 171 ? 22.047 -0.769 2.549 1 95.44 171 PRO A CA 1
ATOM 1224 C C . PRO A 1 171 ? 20.625 -0.29 2.223 1 95.44 171 PRO A C 1
ATOM 1226 O O . PRO A 1 171 ? 20.297 -0.105 1.05 1 95.44 171 PRO A O 1
ATOM 1229 N N . ARG A 1 172 ? 19.891 -0.047 3.246 1 92.69 172 ARG A N 1
ATOM 1230 C CA . ARG A 1 172 ? 18.484 0.303 3.115 1 92.69 172 ARG A CA 1
ATOM 1231 C C . ARG A 1 172 ? 18.297 1.542 2.244 1 92.69 172 ARG A C 1
ATOM 1233 O O . ARG A 1 172 ? 17.359 1.616 1.446 1 92.69 172 ARG A O 1
ATOM 1240 N N . ASP A 1 173 ? 19.203 2.514 2.348 1 88.75 173 ASP A N 1
ATOM 1241 C CA . ASP A 1 173 ? 19.047 3.775 1.63 1 88.75 173 ASP A CA 1
ATOM 1242 C C . ASP A 1 173 ? 19.312 3.596 0.138 1 88.75 173 ASP A C 1
ATOM 1244 O O . ASP A 1 173 ? 19.031 4.492 -0.662 1 88.75 173 ASP A O 1
ATOM 1248 N N . ARG A 1 174 ? 19.781 2.396 -0.264 1 95.38 174 ARG A N 1
ATOM 1249 C CA . ARG A 1 174 ? 20.047 2.115 -1.67 1 95.38 174 ARG A CA 1
ATOM 1250 C C . ARG A 1 174 ? 19.016 1.155 -2.246 1 95.38 174 ARG A C 1
ATOM 1252 O O . ARG A 1 174 ? 19.094 0.792 -3.422 1 95.38 174 ARG A O 1
ATOM 1259 N N . VAL A 1 175 ? 18.062 0.69 -1.398 1 96.44 175 VAL A N 1
ATOM 1260 C CA . VAL A 1 175 ? 16.906 -0.077 -1.847 1 96.44 175 VAL A CA 1
ATOM 1261 C C . VAL A 1 175 ? 15.703 0.848 -2.008 1 96.44 175 VAL A C 1
ATOM 1263 O O . VAL A 1 175 ? 15.07 1.228 -1.021 1 96.44 175 VAL A O 1
ATOM 1266 N N . ILE A 1 176 ? 15.375 1.126 -3.254 1 93.38 176 ILE A N 1
ATOM 1267 C CA . ILE A 1 176 ? 14.359 2.115 -3.586 1 93.38 176 ILE A CA 1
ATOM 1268 C C . ILE A 1 176 ? 13.008 1.423 -3.775 1 93.38 176 ILE A C 1
ATOM 1270 O O . ILE A 1 176 ? 12.906 0.452 -4.527 1 93.38 176 ILE A O 1
ATOM 1274 N N . VAL A 1 177 ? 12.031 1.921 -3.033 1 93 177 VAL A N 1
ATOM 1275 C CA . VAL A 1 177 ? 10.695 1.368 -3.18 1 93 177 VAL A CA 1
ATOM 1276 C C . VAL A 1 177 ? 10.086 1.829 -4.504 1 93 177 VAL A C 1
ATOM 1278 O O . VAL A 1 177 ? 10 3.029 -4.77 1 93 177 VAL A O 1
ATOM 1281 N N . VAL A 1 178 ? 9.664 0.904 -5.324 1 92.31 178 VAL A N 1
ATOM 1282 C CA . VAL A 1 178 ? 9.047 1.163 -6.621 1 92.31 178 VAL A CA 1
ATOM 1283 C C . VAL A 1 178 ? 7.582 0.733 -6.594 1 92.31 178 VAL A C 1
ATOM 1285 O O . VAL A 1 178 ? 7.277 -0.429 -6.316 1 92.31 178 VAL A O 1
ATOM 1288 N N . PRO A 1 179 ? 6.703 1.578 -6.875 1 85.62 179 PRO A N 1
ATOM 1289 C CA . PRO A 1 179 ? 5.285 1.287 -6.656 1 85.62 179 PRO A CA 1
ATOM 1290 C C . PRO A 1 179 ? 4.699 0.363 -7.719 1 85.62 179 PRO A C 1
ATOM 1292 O O . PRO A 1 179 ? 3.701 -0.318 -7.473 1 85.62 179 PRO A O 1
ATOM 1295 N N . ASP A 1 180 ? 5.273 0.394 -8.969 1 88.38 180 ASP A N 1
ATOM 1296 C CA . ASP A 1 180 ? 4.742 -0.442 -10.039 1 88.38 180 ASP A CA 1
ATOM 1297 C C . ASP A 1 180 ? 5.797 -0.683 -11.117 1 88.38 180 ASP A C 1
ATOM 1299 O O . ASP A 1 180 ? 6.812 0.015 -11.164 1 88.38 180 ASP A O 1
ATOM 1303 N N . GLY A 1 181 ? 5.469 -1.555 -11.961 1 93.38 181 GLY A N 1
ATOM 1304 C CA . GLY A 1 181 ? 6.43 -1.979 -12.969 1 93.38 181 GLY A CA 1
ATOM 1305 C C . GLY A 1 181 ? 6.812 -0.871 -13.93 1 93.38 181 GLY A C 1
ATOM 1306 O O . GLY A 1 181 ? 7.988 -0.722 -14.281 1 93.38 181 GLY A O 1
ATOM 1307 N N . GLN A 1 182 ? 5.828 -0.071 -14.359 1 91.62 182 GLN A N 1
ATOM 1308 C CA . GLN A 1 182 ? 6.105 0.984 -15.328 1 91.62 182 GLN A CA 1
ATOM 1309 C C . GLN A 1 182 ? 7.023 2.049 -14.734 1 91.62 182 GLN A C 1
ATOM 1311 O O . GLN A 1 182 ? 7.934 2.533 -15.406 1 91.62 182 GLN A O 1
ATOM 1316 N N . SER A 1 183 ? 6.785 2.385 -13.523 1 90.94 183 SER A N 1
ATOM 1317 C CA . SER A 1 183 ? 7.656 3.338 -12.844 1 90.94 183 SER A CA 1
ATOM 1318 C C . SER A 1 183 ? 9.078 2.801 -12.727 1 90.94 183 SER A C 1
ATOM 1320 O O . SER A 1 183 ? 10.047 3.533 -12.953 1 90.94 183 SER A O 1
ATOM 1322 N N . GLY A 1 184 ? 9.188 1.534 -12.391 1 95.12 184 GLY A N 1
ATOM 1323 C CA . GLY A 1 184 ? 10.5 0.927 -12.289 1 95.12 184 GLY A CA 1
ATOM 1324 C C . GLY A 1 184 ? 11.258 0.924 -13.602 1 95.12 184 GLY A C 1
ATOM 1325 O O . GLY A 1 184 ? 12.453 1.237 -13.633 1 95.12 184 GLY A O 1
ATOM 1326 N N . LEU A 1 185 ? 10.547 0.58 -14.641 1 96.94 185 LEU A N 1
ATOM 1327 C CA . LEU A 1 185 ? 11.133 0.604 -15.977 1 96.94 185 LEU A CA 1
ATOM 1328 C C . LEU A 1 185 ? 11.648 1.996 -16.312 1 96.94 185 LEU A C 1
ATOM 1330 O O . LEU A 1 185 ? 12.789 2.145 -16.781 1 96.94 185 LEU A O 1
ATOM 1334 N N . LYS A 1 186 ? 10.867 2.977 -16.078 1 94.38 186 LYS A N 1
ATOM 1335 C CA . LYS A 1 186 ? 11.234 4.355 -16.375 1 94.38 186 LYS A CA 1
ATOM 1336 C C . LYS A 1 186 ? 12.43 4.809 -15.539 1 94.38 186 LYS A C 1
ATOM 1338 O O . LYS A 1 186 ? 13.312 5.512 -16.031 1 94.38 186 LYS A O 1
ATOM 1343 N N . MET A 1 187 ? 12.469 4.395 -14.297 1 93.94 187 MET A N 1
ATOM 1344 C CA . MET A 1 187 ? 13.562 4.777 -13.406 1 93.94 187 MET A CA 1
ATOM 1345 C C . MET A 1 187 ? 14.883 4.195 -13.891 1 93.94 187 MET A C 1
ATOM 1347 O O . MET A 1 187 ? 15.922 4.848 -13.797 1 93.94 187 MET A O 1
ATOM 1351 N N . VAL A 1 188 ? 14.828 2.979 -14.422 1 97.62 188 VAL A N 1
ATOM 1352 C CA . VAL A 1 188 ? 16.031 2.387 -14.992 1 97.62 188 VAL A CA 1
ATOM 1353 C C . VAL A 1 188 ? 16.438 3.141 -16.266 1 97.62 188 VAL A C 1
ATOM 1355 O O . VAL A 1 188 ? 17.594 3.494 -16.438 1 97.62 188 VAL A O 1
ATOM 1358 N N . GLN A 1 189 ? 15.43 3.443 -17.109 1 96.75 189 GLN A N 1
ATOM 1359 C CA . GLN A 1 189 ? 15.664 4.156 -18.359 1 96.75 189 GLN A CA 1
ATOM 1360 C C . GLN A 1 189 ? 16.312 5.52 -18.109 1 96.75 189 GLN A C 1
ATOM 1362 O O . GLN A 1 189 ? 17.219 5.926 -18.828 1 96.75 189 GLN A O 1
ATOM 1367 N N . ASP A 1 190 ? 15.875 6.152 -17.047 1 94.31 190 ASP A N 1
ATOM 1368 C CA . ASP A 1 190 ? 16.328 7.504 -16.734 1 94.31 190 ASP A CA 1
ATOM 1369 C C . ASP A 1 190 ? 17.625 7.48 -15.93 1 94.31 190 ASP A C 1
ATOM 1371 O O . ASP A 1 190 ? 18.203 8.531 -15.656 1 94.31 190 ASP A O 1
ATOM 1375 N N . GLY A 1 191 ? 18.031 6.367 -15.523 1 94.5 191 GLY A N 1
ATOM 1376 C CA . GLY A 1 191 ? 19.266 6.238 -14.75 1 94.5 191 GLY A CA 1
ATOM 1377 C C . GLY A 1 191 ? 19.094 6.629 -13.297 1 94.5 191 GLY A C 1
ATOM 1378 O O . GLY A 1 191 ? 20.078 6.887 -12.602 1 94.5 191 GLY A O 1
ATOM 1379 N N . ARG A 1 192 ? 17.875 6.625 -12.828 1 92.81 192 ARG A N 1
ATOM 1380 C CA . ARG A 1 192 ? 17.594 6.98 -11.445 1 92.81 192 ARG A CA 1
ATOM 1381 C C . ARG A 1 192 ? 17.859 5.801 -10.516 1 92.81 192 ARG A C 1
ATOM 1383 O O . ARG A 1 192 ? 18.047 5.984 -9.312 1 92.81 192 ARG A O 1
ATOM 1390 N N . ILE A 1 193 ? 17.734 4.582 -11.07 1 96.56 193 ILE A N 1
ATOM 1391 C CA . ILE A 1 193 ? 18.172 3.371 -10.383 1 96.56 193 ILE A CA 1
ATOM 1392 C C . ILE A 1 193 ? 19 2.514 -11.328 1 96.56 193 ILE A C 1
ATOM 1394 O O . ILE A 1 193 ? 18.859 2.619 -12.555 1 96.56 193 ILE A O 1
ATOM 1398 N N . ASP A 1 194 ? 19.891 1.683 -10.711 1 98.69 194 ASP A N 1
ATOM 1399 C CA . ASP A 1 194 ? 20.812 0.895 -11.508 1 98.69 194 ASP A CA 1
ATOM 1400 C C . ASP A 1 194 ? 20.203 -0.443 -11.914 1 98.69 194 ASP A C 1
ATOM 1402 O O . ASP A 1 194 ? 20.562 -1.018 -12.938 1 98.69 194 ASP A O 1
ATOM 1406 N N . ALA A 1 195 ? 19.281 -0.896 -11.102 1 98.88 195 ALA A N 1
ATOM 1407 C CA . ALA A 1 195 ? 18.594 -2.164 -11.344 1 98.88 195 ALA A CA 1
ATOM 1408 C C . ALA A 1 195 ? 17.188 -2.145 -10.758 1 98.88 195 ALA A C 1
ATOM 1410 O O . ALA A 1 195 ? 16.938 -1.485 -9.742 1 98.88 195 ALA A O 1
ATOM 1411 N N . TYR A 1 196 ? 16.297 -2.795 -11.453 1 98.81 196 TYR A N 1
ATOM 1412 C CA . TYR A 1 196 ? 14.953 -3.043 -10.953 1 98.81 196 TYR A CA 1
ATOM 1413 C C . TYR A 1 196 ? 14.664 -4.539 -10.891 1 98.81 196 TYR A C 1
ATOM 1415 O O . TYR A 1 196 ? 14.836 -5.25 -11.883 1 98.81 196 TYR A O 1
ATOM 1423 N N . SER A 1 197 ? 14.281 -4.973 -9.719 1 98.81 197 SER A N 1
ATOM 1424 C CA . SER A 1 197 ? 14.109 -6.414 -9.555 1 98.81 197 SER A CA 1
ATOM 1425 C C . SER A 1 197 ? 12.641 -6.789 -9.43 1 98.81 197 SER A C 1
ATOM 1427 O O . SER A 1 197 ? 11.898 -6.152 -8.672 1 98.81 197 SER A O 1
ATOM 1429 N N . LEU A 1 198 ? 12.227 -7.715 -10.148 1 98.56 198 LEU A N 1
ATOM 1430 C CA . LEU A 1 198 ? 10.953 -8.422 -10.141 1 98.56 198 LEU A CA 1
ATOM 1431 C C . LEU A 1 198 ? 11.148 -9.883 -10.531 1 98.56 198 LEU A C 1
ATOM 1433 O O . LEU A 1 198 ? 12.242 -10.289 -10.93 1 98.56 198 LEU A O 1
ATOM 1437 N N . PRO A 1 199 ? 10.055 -10.688 -10.383 1 98.56 199 PRO A N 1
ATOM 1438 C CA . PRO A 1 199 ? 10.133 -12.031 -10.961 1 98.56 199 PRO A CA 1
ATOM 1439 C C . PRO A 1 199 ? 10.414 -12.008 -12.461 1 98.56 199 PRO A C 1
ATOM 1441 O O . PRO A 1 199 ? 10.062 -11.047 -13.141 1 98.56 199 PRO A O 1
ATOM 1444 N N . VAL A 1 200 ? 10.984 -13.055 -12.938 1 98.62 200 VAL A N 1
ATOM 1445 C CA . VAL A 1 200 ? 11.414 -13.18 -14.328 1 98.62 200 VAL A CA 1
ATOM 1446 C C . VAL A 1 200 ? 10.242 -12.867 -15.258 1 98.62 200 VAL A C 1
ATOM 1448 O O . VAL A 1 200 ? 10.375 -12.062 -16.188 1 98.62 200 VAL A O 1
ATOM 1451 N N . LEU A 1 201 ? 9.078 -13.453 -15.023 1 98.5 201 LEU A N 1
ATOM 1452 C CA . LEU A 1 201 ? 7.969 -13.32 -15.961 1 98.5 201 LEU A CA 1
ATOM 1453 C C . LEU A 1 201 ? 7.422 -11.898 -15.945 1 98.5 201 LEU A C 1
ATOM 1455 O O . LEU A 1 201 ? 6.969 -11.391 -16.984 1 98.5 201 LEU A O 1
ATOM 1459 N N . SER A 1 202 ? 7.496 -11.211 -14.766 1 98.25 202 SER A N 1
ATOM 1460 C CA . SER A 1 202 ? 7.062 -9.82 -14.695 1 98.25 202 SER A CA 1
ATOM 1461 C C . SER A 1 202 ? 8.008 -8.906 -15.469 1 98.25 202 SER A C 1
ATOM 1463 O O . SER A 1 202 ? 7.562 -8.023 -16.203 1 98.25 202 SER A O 1
ATOM 1465 N N . ILE A 1 203 ? 9.344 -9.086 -15.289 1 98.56 203 ILE A N 1
ATOM 1466 C CA . ILE A 1 203 ? 10.32 -8.273 -16 1 98.56 203 ILE A CA 1
ATOM 1467 C C . ILE A 1 203 ? 10.18 -8.5 -17.5 1 98.56 203 ILE A C 1
ATOM 1469 O O . ILE A 1 203 ? 10.219 -7.551 -18.297 1 98.56 203 ILE A O 1
ATOM 1473 N N . ASN A 1 204 ? 9.984 -9.773 -17.906 1 97.81 204 ASN A N 1
ATOM 1474 C CA . ASN A 1 204 ? 9.828 -10.078 -19.328 1 97.81 204 ASN A CA 1
ATOM 1475 C C . ASN A 1 204 ? 8.594 -9.406 -19.906 1 97.81 204 ASN A C 1
ATOM 1477 O O . ASN A 1 204 ? 8.633 -8.914 -21.047 1 97.81 204 ASN A O 1
ATOM 1481 N N . ASP A 1 205 ? 7.52 -9.43 -19.156 1 97.06 205 ASP A N 1
ATOM 1482 C CA . ASP A 1 205 ? 6.312 -8.758 -19.625 1 97.06 205 ASP A CA 1
ATOM 1483 C C . ASP A 1 205 ? 6.562 -7.262 -19.828 1 97.06 205 ASP A C 1
ATOM 1485 O O . ASP A 1 205 ? 6.133 -6.68 -20.812 1 97.06 205 ASP A O 1
ATOM 1489 N N . LEU A 1 206 ? 7.25 -6.648 -18.859 1 96.25 206 LEU A N 1
ATOM 1490 C CA . LEU A 1 206 ? 7.555 -5.223 -18.906 1 96.25 206 LEU A CA 1
ATOM 1491 C C . LEU A 1 206 ? 8.391 -4.887 -20.141 1 96.25 206 LEU A C 1
ATOM 1493 O O . LEU A 1 206 ? 8.094 -3.928 -20.844 1 96.25 206 LEU A O 1
ATOM 1497 N N . ILE A 1 207 ? 9.352 -5.648 -20.422 1 95.94 207 ILE A N 1
ATOM 1498 C CA . ILE A 1 207 ? 10.289 -5.324 -21.484 1 95.94 207 ILE A CA 1
ATOM 1499 C C . ILE A 1 207 ? 9.625 -5.566 -22.844 1 95.94 207 ILE A C 1
ATOM 1501 O O . ILE A 1 207 ? 9.875 -4.836 -23.812 1 95.94 207 ILE A O 1
ATOM 1505 N N . LYS A 1 208 ? 8.859 -6.629 -22.922 1 95.19 208 LYS A N 1
ATOM 1506 C CA . LYS A 1 208 ? 8.141 -6.898 -24.156 1 95.19 208 LYS A CA 1
ATOM 1507 C C . LYS A 1 208 ? 7.242 -5.727 -24.547 1 95.19 208 LYS A C 1
ATOM 1509 O O . LYS A 1 208 ? 7.211 -5.316 -25.703 1 95.19 208 LYS A O 1
ATOM 1514 N N . LYS A 1 209 ? 6.621 -5.16 -23.609 1 94.31 209 LYS A N 1
ATOM 1515 C CA . LYS A 1 209 ? 5.707 -4.047 -23.859 1 94.31 209 LYS A CA 1
ATOM 1516 C C . LYS A 1 209 ? 6.473 -2.756 -24.141 1 94.31 209 LYS A C 1
ATOM 1518 O O . LYS A 1 209 ? 6.035 -1.929 -24.938 1 94.31 209 LYS A O 1
ATOM 1523 N N . ALA A 1 210 ? 7.547 -2.605 -23.406 1 94.88 210 ALA A N 1
ATOM 1524 C CA . ALA A 1 210 ? 8.344 -1.392 -23.562 1 94.88 210 ALA A CA 1
ATOM 1525 C C . ALA A 1 210 ? 9.023 -1.36 -24.938 1 94.88 210 ALA A C 1
ATOM 1527 O O . ALA A 1 210 ? 9.258 -0.287 -25.5 1 94.88 210 ALA A O 1
ATOM 1528 N N . ASN A 1 211 ? 9.367 -2.525 -25.469 1 94.75 211 ASN A N 1
ATOM 1529 C CA . ASN A 1 211 ? 10.07 -2.641 -26.734 1 94.75 211 ASN A CA 1
ATOM 1530 C C . ASN A 1 211 ? 11.25 -1.673 -26.828 1 94.75 211 ASN A C 1
ATOM 1532 O O . ASN A 1 211 ? 11.367 -0.914 -27.781 1 94.75 211 ASN A O 1
ATOM 1536 N N . ASP A 1 212 ? 12.047 -1.58 -25.797 1 95.06 212 ASP A N 1
ATOM 1537 C CA . ASP A 1 212 ? 13.203 -0.695 -25.688 1 95.06 212 ASP A CA 1
ATOM 1538 C C . ASP A 1 212 ? 14.508 -1.484 -25.75 1 95.06 212 ASP A C 1
ATOM 1540 O O . ASP A 1 212 ? 14.859 -2.211 -24.828 1 95.06 212 ASP A O 1
ATOM 1544 N N . PRO A 1 213 ? 15.289 -1.315 -26.828 1 95.5 213 PRO A N 1
ATOM 1545 C CA . PRO A 1 213 ? 16.516 -2.092 -27.031 1 95.5 213 PRO A CA 1
ATOM 1546 C C . PRO A 1 213 ? 17.641 -1.66 -26.094 1 95.5 213 PRO A C 1
ATOM 1548 O O . PRO A 1 213 ? 18.703 -2.289 -26.062 1 95.5 213 PRO A O 1
ATOM 1551 N N . ASN A 1 214 ? 17.406 -0.633 -25.312 1 97.5 214 ASN A N 1
ATOM 1552 C CA . ASN A 1 214 ? 18.469 -0.099 -24.453 1 97.5 214 ASN A CA 1
ATOM 1553 C C . ASN A 1 214 ? 18.422 -0.712 -23.047 1 97.5 214 ASN A C 1
ATOM 1555 O O . ASN A 1 214 ? 19.125 -0.262 -22.156 1 97.5 214 ASN A O 1
ATOM 1559 N N . LEU A 1 215 ? 17.609 -1.737 -22.875 1 98.38 215 LEU A N 1
ATOM 1560 C CA . LEU A 1 215 ? 17.484 -2.439 -21.594 1 98.38 215 LEU A CA 1
ATOM 1561 C C . LEU A 1 215 ? 17.906 -3.896 -21.734 1 98.38 215 LEU A C 1
ATOM 1563 O O . LEU A 1 215 ? 17.922 -4.445 -22.844 1 98.38 215 LEU A O 1
ATOM 1567 N N . GLU A 1 216 ? 18.312 -4.492 -20.672 1 98.12 216 GLU A N 1
ATOM 1568 C CA . GLU A 1 216 ? 18.75 -5.883 -20.625 1 98.12 216 GLU A CA 1
ATOM 1569 C C . GLU A 1 216 ? 18.219 -6.594 -19.391 1 98.12 216 GLU A C 1
ATOM 1571 O O . GLU A 1 216 ? 18.109 -5.996 -18.312 1 98.12 216 GLU A O 1
ATOM 1576 N N . VAL A 1 217 ? 17.844 -7.828 -19.516 1 98.56 217 VAL A N 1
ATOM 1577 C CA . VAL A 1 217 ? 17.344 -8.656 -18.422 1 98.56 217 VAL A CA 1
ATOM 1578 C C . VAL A 1 217 ? 18.438 -9.625 -17.953 1 98.56 217 VAL A C 1
ATOM 1580 O O . VAL A 1 217 ? 19.047 -10.32 -18.781 1 98.56 217 VAL A O 1
ATOM 1583 N N . ILE A 1 218 ? 18.688 -9.625 -16.672 1 98.69 218 ILE A N 1
ATOM 1584 C CA . ILE A 1 218 ? 19.547 -10.617 -16.047 1 98.69 218 ILE A CA 1
ATOM 1585 C C . ILE A 1 218 ? 18.703 -11.648 -15.305 1 98.69 218 ILE A C 1
ATOM 1587 O O . ILE A 1 218 ? 18.141 -11.344 -14.25 1 98.69 218 ILE A O 1
ATOM 1591 N N . ALA A 1 219 ? 18.641 -12.797 -15.812 1 97.88 219 ALA A N 1
ATOM 1592 C CA . ALA A 1 219 ? 17.766 -13.82 -15.234 1 97.88 219 ALA A CA 1
ATOM 1593 C C . ALA A 1 219 ? 18.344 -15.219 -15.445 1 97.88 219 ALA A C 1
ATOM 1595 O O . ALA A 1 219 ? 18.953 -15.492 -16.484 1 97.88 219 ALA A O 1
ATOM 1596 N N . PRO A 1 220 ? 18.312 -16.109 -14.484 1 97.81 220 PRO A N 1
ATOM 1597 C CA . PRO A 1 220 ? 17.875 -15.82 -13.117 1 97.81 220 PRO A CA 1
ATOM 1598 C C . PRO A 1 220 ? 18.938 -15.102 -12.297 1 97.81 220 PRO A C 1
ATOM 1600 O O . PRO A 1 220 ? 20.125 -15.156 -12.633 1 97.81 220 PRO A O 1
ATOM 1603 N N . VAL A 1 221 ? 18.453 -14.32 -11.32 1 98.62 221 VAL A N 1
ATOM 1604 C CA . VAL A 1 221 ? 19.422 -13.727 -10.398 1 98.62 221 VAL A CA 1
ATOM 1605 C C . VAL A 1 221 ? 20.188 -14.836 -9.68 1 98.62 221 VAL A C 1
ATOM 1607 O O . VAL A 1 221 ? 19.594 -15.68 -9 1 98.62 221 VAL A O 1
ATOM 1610 N N . GLN A 1 222 ? 21.516 -14.812 -9.812 1 98.12 222 GLN A N 1
ATOM 1611 C CA . GLN A 1 222 ? 22.344 -15.859 -9.227 1 98.12 222 GLN A CA 1
ATOM 1612 C C . GLN A 1 222 ? 22.234 -15.852 -7.699 1 98.12 222 GLN A C 1
ATOM 1614 O O . GLN A 1 222 ? 22.297 -14.797 -7.074 1 98.12 222 GLN A O 1
ATOM 1619 N N . GLY A 1 223 ? 22.016 -17.062 -7.141 1 96.38 223 GLY A N 1
ATOM 1620 C CA . GLY A 1 223 ? 21.969 -17.203 -5.695 1 96.38 223 GLY A CA 1
ATOM 1621 C C . GLY A 1 223 ? 20.578 -17.016 -5.121 1 96.38 223 GLY A C 1
ATOM 1622 O O . GLY A 1 223 ? 20.328 -17.328 -3.955 1 96.38 223 GLY A O 1
ATOM 1623 N N . ALA A 1 224 ? 19.641 -16.453 -5.863 1 96.06 224 ALA A N 1
ATOM 1624 C CA . ALA A 1 224 ? 18.266 -16.312 -5.395 1 96.06 224 ALA A CA 1
ATOM 1625 C C . ALA A 1 224 ? 17.453 -17.562 -5.672 1 96.06 224 ALA A C 1
ATOM 1627 O O . ALA A 1 224 ? 17.547 -18.156 -6.754 1 96.06 224 ALA A O 1
ATOM 1628 N N . PRO A 1 225 ? 16.703 -18.016 -4.75 1 94.19 225 PRO A N 1
ATOM 1629 C CA . PRO A 1 225 ? 15.922 -19.25 -4.965 1 94.19 225 PRO A CA 1
ATOM 1630 C C . PRO A 1 225 ? 14.727 -19.031 -5.891 1 94.19 225 PRO A C 1
ATOM 1632 O O . PRO A 1 225 ? 14.367 -17.875 -6.18 1 94.19 225 PRO A O 1
ATOM 1635 N N . VAL A 1 226 ? 14.234 -20.125 -6.402 1 95.88 226 VAL A N 1
ATOM 1636 C CA . VAL A 1 226 ? 12.906 -20.125 -7.008 1 95.88 226 VAL A CA 1
ATOM 1637 C C . VAL A 1 226 ? 11.836 -20.125 -5.914 1 95.88 226 VAL A C 1
ATOM 1639 O O . VAL A 1 226 ? 11.93 -20.891 -4.949 1 95.88 226 VAL A O 1
ATOM 1642 N N . TYR A 1 227 ? 10.875 -19.219 -6.043 1 97.12 227 TYR A N 1
ATOM 1643 C CA . TYR A 1 227 ? 9.773 -19.156 -5.086 1 97.12 227 TYR A CA 1
ATOM 1644 C C . TYR A 1 227 ? 8.453 -19.547 -5.742 1 97.12 227 TYR A C 1
ATOM 1646 O O . TYR A 1 227 ? 8.297 -19.422 -6.961 1 97.12 227 TYR A O 1
ATOM 1654 N N . CYS A 1 228 ? 7.586 -20.047 -4.98 1 98.62 228 CYS A N 1
ATOM 1655 C CA . CYS A 1 228 ? 6.215 -20.281 -5.41 1 98.62 228 CYS A CA 1
ATOM 1656 C C . CYS A 1 228 ? 5.223 -19.562 -4.512 1 98.62 228 CYS A C 1
ATOM 1658 O O . CYS A 1 228 ? 5.418 -19.484 -3.297 1 98.62 228 CYS A O 1
ATOM 1660 N N . ASP A 1 229 ? 4.184 -19.016 -5.172 1 98.5 229 ASP A N 1
ATOM 1661 C CA . ASP A 1 229 ? 3.133 -18.375 -4.379 1 98.5 229 ASP A CA 1
ATOM 1662 C C . ASP A 1 229 ? 1.971 -19.344 -4.137 1 98.5 229 ASP A C 1
ATOM 1664 O O . ASP A 1 229 ? 2.07 -20.531 -4.434 1 98.5 229 ASP A O 1
ATOM 1668 N N . GLY A 1 230 ? 0.988 -18.938 -3.492 1 98.5 230 GLY A N 1
ATOM 1669 C CA . GLY A 1 230 ? -0.354 -19.453 -3.314 1 98.5 230 GLY A CA 1
ATOM 1670 C C . GLY A 1 230 ? -1.374 -18.391 -2.957 1 98.5 230 GLY A C 1
ATOM 1671 O O . GLY A 1 230 ? -1.028 -17.219 -2.816 1 98.5 230 GLY A O 1
ATOM 1672 N N . ALA A 1 231 ? -2.605 -18.797 -2.955 1 98.75 231 ALA A N 1
ATOM 1673 C CA . ALA A 1 231 ? -3.607 -17.938 -2.336 1 98.75 231 ALA A CA 1
ATOM 1674 C C . ALA A 1 231 ? -3.398 -17.844 -0.827 1 98.75 231 ALA A C 1
ATOM 1676 O O . ALA A 1 231 ? -3.16 -18.859 -0.168 1 98.75 231 ALA A O 1
ATOM 1677 N N . ALA A 1 232 ? -3.412 -16.625 -0.325 1 98.88 232 ALA A N 1
ATOM 1678 C CA . ALA A 1 232 ? -3.219 -16.438 1.11 1 98.88 232 ALA A CA 1
ATOM 1679 C C . ALA A 1 232 ? -4.523 -16.031 1.79 1 98.88 232 ALA A C 1
ATOM 1681 O O . ALA A 1 232 ? -5.188 -15.094 1.359 1 98.88 232 ALA A O 1
ATOM 1682 N N . PHE A 1 233 ? -4.855 -16.75 2.838 1 98.69 233 PHE A N 1
ATOM 1683 C CA . PHE A 1 233 ? -6.055 -16.5 3.625 1 98.69 233 PHE A CA 1
ATOM 1684 C C . PHE A 1 233 ? -5.691 -16.031 5.031 1 98.69 233 PHE A C 1
ATOM 1686 O O . PHE A 1 233 ? -4.559 -16.219 5.48 1 98.69 233 PHE A O 1
ATOM 1693 N N . LYS A 1 234 ? -6.676 -15.375 5.629 1 97.81 234 LYS A N 1
ATOM 1694 C CA . LYS A 1 234 ? -6.492 -14.977 7.02 1 97.81 234 LYS A CA 1
ATOM 1695 C C . LYS A 1 234 ? -6.348 -16.188 7.93 1 97.81 234 LYS A C 1
ATOM 1697 O O . LYS A 1 234 ? -7.047 -17.188 7.75 1 97.81 234 LYS A O 1
ATOM 1702 N N . LYS A 1 235 ? -5.367 -16.125 8.898 1 97.19 235 LYS A N 1
ATOM 1703 C CA . LYS A 1 235 ? -5.387 -17.156 9.938 1 97.19 235 LYS A CA 1
ATOM 1704 C C . LYS A 1 235 ? -6.75 -17.219 10.625 1 97.19 235 LYS A C 1
ATOM 1706 O O . LYS A 1 235 ? -7.34 -16.172 10.938 1 97.19 235 LYS A O 1
ATOM 1711 N N . GLY A 1 236 ? -7.293 -18.438 10.797 1 95.88 236 GLY A N 1
ATOM 1712 C CA . GLY A 1 236 ? -8.656 -18.594 11.273 1 95.88 236 GLY A CA 1
ATOM 1713 C C . GLY A 1 236 ? -9.625 -19.016 10.18 1 95.88 236 GLY A C 1
ATOM 1714 O O . GLY A 1 236 ? -10.719 -19.5 10.477 1 95.88 236 GLY A O 1
ATOM 1715 N N . ASP A 1 237 ? -9.117 -18.797 8.914 1 96.94 237 ASP A N 1
ATOM 1716 C CA . ASP A 1 237 ? -9.953 -19.188 7.781 1 96.94 237 ASP A CA 1
ATOM 1717 C C . ASP A 1 237 ? -9.414 -20.438 7.102 1 96.94 237 ASP A C 1
ATOM 1719 O O . ASP A 1 237 ? -9.453 -20.562 5.875 1 96.94 237 ASP A O 1
ATOM 1723 N N . GLU A 1 238 ? -8.891 -21.359 7.906 1 96.94 238 GLU A N 1
ATOM 1724 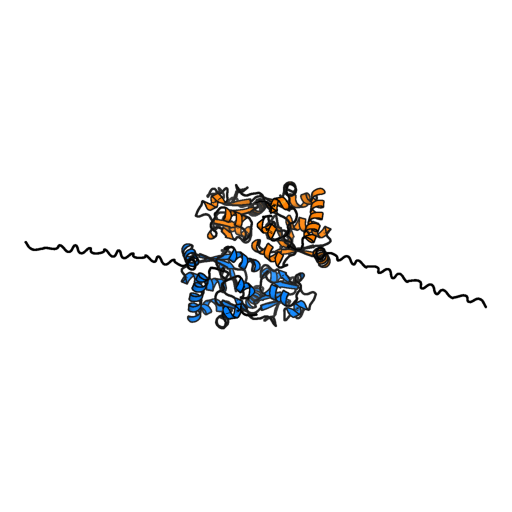C CA . GLU A 1 238 ? -8.273 -22.562 7.355 1 96.94 238 GLU A CA 1
ATOM 1725 C C . GLU A 1 238 ? -9.297 -23.438 6.648 1 96.94 238 GLU A C 1
ATOM 1727 O O . GLU A 1 238 ? -8.984 -24.109 5.656 1 96.94 238 GLU A O 1
ATOM 1732 N N . ALA A 1 239 ? -10.516 -23.391 7.125 1 97.25 239 ALA A N 1
ATOM 1733 C CA . ALA A 1 239 ? -11.555 -24.172 6.469 1 97.25 239 ALA A CA 1
ATOM 1734 C C . ALA A 1 239 ? -11.781 -23.703 5.035 1 97.25 239 ALA A C 1
ATOM 1736 O O . ALA A 1 239 ? -11.938 -24.516 4.125 1 97.25 239 ALA A O 1
ATOM 1737 N N . LEU A 1 240 ? -11.797 -22.422 4.879 1 97.75 240 LEU A N 1
ATOM 1738 C CA . LEU A 1 240 ? -11.898 -21.875 3.533 1 97.75 240 LEU A CA 1
ATOM 1739 C C . LEU A 1 240 ? -10.688 -22.25 2.691 1 97.75 240 LEU A C 1
ATOM 1741 O O . LEU A 1 240 ? -10.828 -22.641 1.53 1 97.75 240 LEU A O 1
ATOM 1745 N N . ARG A 1 241 ? -9.523 -22.109 3.277 1 98.31 241 ARG A N 1
ATOM 1746 C CA . ARG A 1 241 ? -8.289 -22.5 2.596 1 98.31 241 ARG A CA 1
ATOM 1747 C C . ARG A 1 241 ? -8.328 -23.969 2.182 1 98.31 241 ARG A C 1
ATOM 1749 O O . ARG A 1 241 ? -7.934 -24.312 1.066 1 98.31 241 ARG A O 1
ATOM 1756 N N . ASP A 1 242 ? -8.812 -24.828 3.064 1 98.38 242 ASP A N 1
ATOM 1757 C CA . ASP A 1 242 ? -8.875 -26.25 2.775 1 98.38 242 ASP A CA 1
ATOM 1758 C C . ASP A 1 242 ? -9.859 -26.547 1.642 1 98.38 242 ASP A C 1
ATOM 1760 O O . ASP A 1 242 ? -9.578 -27.375 0.77 1 98.38 242 ASP A O 1
ATOM 1764 N N . ALA A 1 243 ? -10.984 -25.812 1.691 1 98.38 243 ALA A N 1
ATOM 1765 C CA . ALA A 1 243 ? -11.938 -25.953 0.591 1 98.38 243 ALA A CA 1
ATOM 1766 C C . ALA A 1 243 ? -11.312 -25.516 -0.729 1 98.38 243 ALA A C 1
ATOM 1768 O O . ALA A 1 243 ? -11.508 -26.156 -1.762 1 98.38 243 ALA A O 1
ATOM 1769 N N . TYR A 1 244 ? -10.617 -24.422 -0.737 1 98.62 244 TYR A N 1
ATOM 1770 C CA . TYR A 1 244 ? -9.883 -23.922 -1.892 1 98.62 244 TYR A CA 1
ATOM 1771 C C . TYR A 1 244 ? -8.914 -24.984 -2.416 1 98.62 244 TYR A C 1
ATOM 1773 O O . TYR A 1 244 ? -8.867 -25.25 -3.619 1 98.62 244 TYR A O 1
ATOM 1781 N N . ASP A 1 245 ? -8.18 -25.609 -1.503 1 98.81 245 ASP A N 1
ATOM 1782 C CA . ASP A 1 245 ? -7.16 -26.594 -1.857 1 98.81 245 ASP A CA 1
ATOM 1783 C C . ASP A 1 245 ? -7.781 -27.828 -2.504 1 98.81 245 ASP A C 1
ATOM 1785 O O . ASP A 1 245 ? -7.18 -28.438 -3.387 1 98.81 245 ASP A O 1
ATOM 1789 N N . VAL A 1 246 ? -8.914 -28.172 -2.027 1 98.81 246 VAL A N 1
ATOM 1790 C CA . VAL A 1 246 ? -9.594 -29.344 -2.592 1 98.81 246 VAL A CA 1
ATOM 1791 C C . VAL A 1 246 ? -9.906 -29.094 -4.066 1 98.81 246 VAL A C 1
ATOM 1793 O O . VAL A 1 246 ? -9.625 -29.938 -4.918 1 98.81 246 VAL A O 1
ATOM 1796 N N . GLU A 1 247 ? -10.422 -27.922 -4.379 1 98.75 247 GLU A N 1
ATOM 1797 C CA . GLU A 1 247 ? -10.734 -27.594 -5.766 1 98.75 247 GLU A CA 1
ATOM 1798 C C . GLU A 1 247 ? -9.461 -27.406 -6.59 1 98.75 247 GLU A C 1
ATOM 1800 O O . GLU A 1 247 ? -9.406 -27.812 -7.758 1 98.75 247 GLU A O 1
ATOM 1805 N N . LEU A 1 248 ? -8.461 -26.797 -5.98 1 98.88 248 LEU A N 1
ATOM 1806 C CA . LEU A 1 248 ? -7.176 -26.641 -6.656 1 98.88 248 LEU A CA 1
ATOM 1807 C C . LEU A 1 248 ? -6.59 -28 -7.039 1 98.88 248 LEU A C 1
ATOM 1809 O O . LEU A 1 248 ? -6.098 -28.172 -8.156 1 98.88 248 LEU A O 1
ATOM 1813 N N . ALA A 1 249 ? -6.68 -28.953 -6.156 1 98.81 249 ALA A N 1
ATOM 1814 C CA . ALA A 1 249 ? -6.164 -30.297 -6.414 1 98.81 249 ALA A CA 1
ATOM 1815 C C . ALA A 1 249 ? -6.898 -30.953 -7.578 1 98.81 249 ALA A C 1
ATOM 1817 O O . ALA A 1 249 ? -6.277 -31.609 -8.422 1 98.81 249 ALA A O 1
ATOM 1818 N N . LYS A 1 250 ? -8.203 -30.781 -7.625 1 98.81 250 LYS A N 1
ATOM 1819 C CA . LYS A 1 250 ? -8.984 -31.328 -8.727 1 98.81 250 LYS A CA 1
ATOM 1820 C C . LYS A 1 250 ? -8.562 -30.719 -10.062 1 98.81 250 LYS A C 1
ATOM 1822 O O . LYS A 1 250 ? -8.43 -31.422 -11.062 1 98.81 250 LYS A O 1
ATOM 1827 N N . MET A 1 251 ? -8.344 -29.422 -10.008 1 98.81 251 MET A N 1
ATOM 1828 C CA . MET A 1 251 ? -7.949 -28.719 -11.219 1 98.81 251 MET A CA 1
ATOM 1829 C C . MET A 1 251 ? -6.559 -29.156 -11.672 1 98.81 251 MET A C 1
ATOM 1831 O O . MET A 1 251 ? -6.293 -29.266 -12.867 1 98.81 251 MET A O 1
ATOM 1835 N N . LYS A 1 252 ? -5.68 -29.359 -10.734 1 98.75 252 LYS A N 1
ATOM 1836 C CA . LYS A 1 252 ? -4.344 -29.844 -11.062 1 98.75 252 LYS A CA 1
ATOM 1837 C C . LYS A 1 252 ? -4.406 -31.25 -11.672 1 98.75 252 LYS A C 1
ATOM 1839 O O . LYS A 1 252 ? -3.74 -31.516 -12.672 1 98.75 252 LYS A O 1
ATOM 1844 N N . LYS A 1 253 ? -5.191 -32.125 -11.156 1 98.38 253 LYS A N 1
ATOM 1845 C CA . LYS A 1 253 ? -5.328 -33.5 -11.617 1 98.38 253 LYS A CA 1
ATOM 1846 C C . LYS A 1 253 ? -5.949 -33.562 -13.016 1 98.38 253 LYS A C 1
ATOM 1848 O O . LYS A 1 253 ? -5.52 -34.344 -13.859 1 98.38 253 LYS A O 1
ATOM 1853 N N . SER A 1 254 ? -6.91 -32.688 -13.273 1 98.31 254 SER A N 1
ATOM 1854 C CA . SER A 1 254 ? -7.66 -32.719 -14.531 1 98.31 254 SER A CA 1
ATOM 1855 C C . SER A 1 254 ? -6.902 -32.031 -15.648 1 98.31 254 SER A C 1
ATOM 1857 O O . SER A 1 254 ? -7.246 -32.188 -16.828 1 98.31 254 SER A O 1
ATOM 1859 N N . GLY A 1 255 ? -5.945 -31.172 -15.258 1 98.5 255 GLY A N 1
ATOM 1860 C CA . GLY A 1 255 ? -5.219 -30.406 -16.266 1 98.5 255 GLY A CA 1
ATOM 1861 C C . GLY A 1 255 ? -5.777 -29.016 -16.469 1 98.5 255 GLY A C 1
ATOM 1862 O O . GLY A 1 255 ? -5.152 -28.188 -17.141 1 98.5 255 GLY A O 1
ATOM 1863 N N . GLU A 1 256 ? -6.855 -28.688 -15.875 1 98.75 256 GLU A N 1
ATOM 1864 C CA . GLU A 1 256 ? -7.465 -27.359 -15.992 1 98.75 256 GLU A CA 1
ATOM 1865 C C . GLU A 1 256 ? -6.555 -26.281 -15.414 1 98.75 256 GLU A C 1
ATOM 1867 O O . GLU A 1 256 ? -6.492 -25.172 -15.945 1 98.75 256 GLU A O 1
ATOM 1872 N N . PHE A 1 257 ? -5.875 -26.656 -14.398 1 98.81 257 PHE A N 1
ATOM 1873 C CA . PHE A 1 257 ? -4.922 -25.75 -13.773 1 98.81 257 PHE A CA 1
ATOM 1874 C C . PHE A 1 257 ? -3.85 -25.328 -14.758 1 98.81 257 PHE A C 1
ATOM 1876 O O . PHE A 1 257 ? -3.607 -24.125 -14.938 1 98.81 257 PHE A O 1
ATOM 1883 N N . ALA A 1 258 ? -3.268 -26.188 -15.445 1 98.81 258 ALA A N 1
ATOM 1884 C CA . ALA A 1 258 ? -2.24 -25.922 -16.453 1 98.81 258 ALA A CA 1
ATOM 1885 C C . ALA A 1 258 ? -2.791 -25.062 -17.578 1 98.81 258 ALA A C 1
ATOM 1887 O O . ALA A 1 258 ? -2.119 -24.141 -18.062 1 98.81 258 ALA A O 1
ATOM 1888 N N . LYS A 1 259 ? -4.031 -25.344 -17.984 1 98.75 259 LYS A N 1
ATOM 1889 C CA . LYS A 1 259 ? -4.664 -24.609 -19.062 1 98.75 259 LYS A CA 1
ATOM 1890 C C . LYS A 1 259 ? -4.824 -23.125 -18.719 1 98.75 259 LYS A C 1
ATOM 1892 O O . LYS A 1 259 ? -4.801 -22.266 -19.594 1 98.75 259 LYS A O 1
ATOM 1897 N N . ILE A 1 260 ? -4.918 -22.859 -17.453 1 98.69 260 ILE A N 1
ATOM 1898 C CA . ILE A 1 260 ? -5.113 -21.484 -17.031 1 98.69 260 ILE A CA 1
ATOM 1899 C C . ILE A 1 260 ? -3.766 -20.766 -16.938 1 98.69 260 ILE A C 1
ATOM 1901 O O . ILE A 1 260 ? -3.611 -19.656 -17.453 1 98.69 260 ILE A O 1
ATOM 1905 N N . ILE A 1 261 ? -2.711 -21.391 -16.359 1 98.75 261 ILE A N 1
ATOM 1906 C CA . ILE A 1 261 ? -1.565 -20.578 -15.961 1 98.75 261 ILE A CA 1
ATOM 1907 C C . ILE A 1 261 ? -0.499 -20.609 -17.047 1 98.75 261 ILE A C 1
ATOM 1909 O O . ILE A 1 261 ? 0.296 -19.688 -17.188 1 98.75 261 ILE A O 1
ATOM 1913 N N . GLU A 1 262 ? -0.456 -21.625 -17.906 1 98.69 262 GLU A N 1
ATOM 1914 C CA . GLU A 1 262 ? 0.646 -21.797 -18.844 1 98.69 262 GLU A CA 1
ATOM 1915 C C . GLU A 1 262 ? 0.605 -20.75 -19.953 1 98.69 262 GLU A C 1
ATOM 1917 O O . GLU A 1 262 ? 1.65 -20.297 -20.406 1 98.69 262 GLU A O 1
ATOM 1922 N N . PRO A 1 263 ? -0.661 -20.312 -20.422 1 98.31 263 PRO A N 1
ATOM 1923 C CA . PRO A 1 263 ? -0.667 -19.219 -21.406 1 98.31 263 PRO A CA 1
ATOM 1924 C C . PRO A 1 263 ? -0.013 -17.953 -20.875 1 98.31 263 PRO A C 1
ATOM 1926 O O . PRO A 1 263 ? 0.438 -17.109 -21.656 1 98.31 263 PRO A O 1
ATOM 1929 N N . TYR A 1 264 ? 0.102 -17.859 -19.531 1 98.31 264 TYR A N 1
ATOM 1930 C CA . TYR A 1 264 ? 0.732 -16.703 -18.922 1 98.31 264 TYR A CA 1
ATOM 1931 C C . TYR A 1 264 ? 2.236 -16.906 -18.781 1 98.31 264 TYR A C 1
ATOM 1933 O O . TYR A 1 264 ? 2.957 -15.992 -18.359 1 98.31 264 TYR A O 1
ATOM 1941 N N . GLY A 1 265 ? 2.723 -18.094 -19.047 1 98.06 265 GLY A N 1
ATOM 1942 C CA . GLY A 1 265 ? 4.152 -18.359 -19.047 1 98.06 265 GLY A CA 1
ATOM 1943 C C . GLY A 1 265 ? 4.609 -19.141 -17.828 1 98.06 265 GLY A C 1
ATOM 1944 O O . GLY A 1 265 ? 5.789 -19.469 -17.703 1 98.06 265 GLY A O 1
ATOM 1945 N N . PHE A 1 266 ? 3.664 -19.484 -16.938 1 98.75 266 PHE A N 1
ATOM 1946 C CA . PHE A 1 266 ? 4.023 -20.219 -15.734 1 98.75 266 PHE A CA 1
ATOM 1947 C C . PHE A 1 266 ? 4.043 -21.719 -16 1 98.75 266 PHE A C 1
ATOM 1949 O O . PHE A 1 266 ? 3.453 -22.188 -16.969 1 98.75 266 PHE A O 1
ATOM 1956 N N . SER A 1 267 ? 4.738 -22.453 -15.156 1 98.38 267 SER A N 1
ATOM 1957 C CA . SER A 1 267 ? 4.84 -23.906 -15.266 1 98.38 267 SER A CA 1
ATOM 1958 C C . SER A 1 267 ? 3.941 -24.594 -14.242 1 98.38 267 SER A C 1
ATOM 1960 O O . SER A 1 267 ? 4.188 -24.516 -13.039 1 98.38 267 SER A O 1
ATOM 1962 N N . ALA A 1 268 ? 2.971 -25.297 -14.742 1 98.75 268 ALA A N 1
ATOM 1963 C CA . ALA A 1 268 ? 2.127 -26.094 -13.852 1 98.75 268 ALA A CA 1
ATOM 1964 C C . ALA A 1 268 ? 2.938 -27.172 -13.148 1 98.75 268 ALA A C 1
ATOM 1966 O O . ALA A 1 268 ? 2.73 -27.453 -11.969 1 98.75 268 ALA A O 1
ATOM 1967 N N . ALA A 1 269 ? 3.848 -27.75 -13.852 1 98.44 269 ALA A N 1
ATOM 1968 C CA . ALA A 1 269 ? 4.691 -28.797 -13.312 1 98.44 269 ALA A CA 1
ATOM 1969 C C . ALA A 1 269 ? 5.504 -28.297 -12.125 1 98.44 269 ALA A C 1
ATOM 1971 O O . ALA A 1 269 ? 5.684 -29.031 -11.141 1 98.44 269 ALA A O 1
ATOM 1972 N N . ALA A 1 270 ? 6 -27.094 -12.242 1 97.81 270 ALA A N 1
ATOM 1973 C CA . ALA A 1 270 ? 6.773 -26.531 -11.148 1 97.81 270 ALA A CA 1
ATOM 1974 C C . ALA A 1 270 ? 5.918 -26.375 -9.891 1 97.81 270 ALA A C 1
ATOM 1976 O O . ALA A 1 270 ? 6.352 -26.734 -8.789 1 97.81 270 ALA A O 1
ATOM 1977 N N . ALA A 1 271 ? 4.719 -25.875 -10.07 1 98.5 271 ALA A N 1
ATOM 1978 C CA . ALA A 1 271 ? 3.809 -25.688 -8.938 1 98.5 271 ALA A CA 1
ATOM 1979 C C . ALA A 1 271 ? 3.453 -27.031 -8.297 1 98.5 271 ALA A C 1
ATOM 1981 O O . ALA A 1 271 ? 3.285 -27.125 -7.082 1 98.5 271 ALA A O 1
ATOM 1982 N N . MET A 1 272 ? 3.365 -28.062 -9.148 1 98.44 272 MET A N 1
ATOM 1983 C CA . MET A 1 272 ? 2.924 -29.375 -8.672 1 98.44 272 MET A CA 1
ATOM 1984 C C . MET A 1 272 ? 4.098 -30.172 -8.117 1 98.44 272 MET A C 1
ATOM 1986 O O . MET A 1 272 ? 3.9 -31.234 -7.516 1 98.44 272 MET A O 1
ATOM 1990 N N . SER A 1 273 ? 5.32 -29.672 -8.258 1 97.75 273 SER A N 1
ATOM 1991 C CA . SER A 1 273 ? 6.512 -30.391 -7.832 1 97.75 273 SER A CA 1
ATOM 1992 C C . SER A 1 273 ? 6.863 -30.062 -6.383 1 97.75 273 SER A C 1
ATOM 1994 O O . SER A 1 273 ? 7.824 -30.609 -5.836 1 97.75 273 SER A O 1
ATOM 1996 N N . THR A 1 274 ? 6.156 -29.172 -5.734 1 97.94 274 THR A N 1
ATOM 1997 C CA . THR A 1 274 ? 6.422 -28.766 -4.355 1 97.94 274 THR A CA 1
ATOM 1998 C C . THR A 1 274 ? 5.117 -28.625 -3.574 1 97.94 274 THR A C 1
ATOM 2000 O O . THR A 1 274 ? 4.047 -28.984 -4.074 1 97.94 274 THR A O 1
ATOM 2003 N N . THR A 1 275 ? 5.23 -28.328 -2.246 1 98.31 275 THR A N 1
ATOM 2004 C CA . THR A 1 275 ? 4.066 -28.219 -1.372 1 98.31 275 THR A CA 1
ATOM 2005 C C . THR A 1 275 ? 4.184 -27 -0.471 1 98.31 275 THR A C 1
ATOM 2007 O O . THR A 1 275 ? 5.277 -26.453 -0.278 1 98.31 275 THR A O 1
ATOM 2010 N N . ARG A 1 276 ? 3.014 -26.578 -0.036 1 98.31 276 ARG A N 1
ATOM 2011 C CA . ARG A 1 276 ? 2.959 -25.516 0.958 1 98.31 276 ARG A CA 1
ATOM 2012 C C . ARG A 1 276 ? 3.877 -25.828 2.139 1 98.31 276 ARG A C 1
ATOM 2014 O O . ARG A 1 276 ? 4.621 -24.953 2.592 1 98.31 276 ARG A O 1
ATOM 2021 N N . GLU A 1 277 ? 3.836 -27.062 2.627 1 97.75 277 GLU A N 1
ATOM 2022 C CA . GLU A 1 277 ? 4.625 -27.469 3.787 1 97.75 277 GLU A CA 1
ATOM 2023 C C . GLU A 1 277 ? 6.117 -27.281 3.533 1 97.75 277 GLU A C 1
ATOM 2025 O O . GLU A 1 277 ? 6.828 -26.719 4.367 1 97.75 277 GLU A O 1
ATOM 2030 N N . LYS A 1 278 ? 6.594 -27.688 2.414 1 97.06 278 LYS A N 1
ATOM 2031 C CA . LYS A 1 278 ? 8.008 -27.578 2.074 1 97.06 278 LYS A CA 1
ATOM 2032 C C . LYS A 1 278 ? 8.43 -26.109 1.96 1 97.06 278 LYS A C 1
ATOM 2034 O O . LYS A 1 278 ? 9.477 -25.719 2.471 1 97.06 278 LYS A O 1
ATOM 2039 N N . LEU A 1 279 ? 7.566 -25.281 1.322 1 97.31 279 LEU A N 1
ATOM 2040 C CA . LEU A 1 279 ? 7.898 -23.891 1.072 1 97.31 279 LEU A CA 1
ATOM 2041 C C . LEU A 1 279 ? 7.828 -23.078 2.359 1 97.31 279 LEU A C 1
ATOM 2043 O O . LEU A 1 279 ? 8.586 -22.125 2.535 1 97.31 279 LEU A O 1
ATOM 2047 N N . CYS A 1 280 ? 6.996 -23.422 3.291 1 96.62 280 CYS A N 1
ATOM 2048 C CA . CYS A 1 280 ? 6.824 -22.703 4.539 1 96.62 280 CYS A CA 1
ATOM 2049 C C . CYS A 1 280 ? 7.855 -23.125 5.574 1 96.62 280 CYS A C 1
ATOM 2051 O O . CYS A 1 280 ? 8.062 -22.438 6.574 1 96.62 280 CYS A O 1
ATOM 2053 N N . SER A 1 281 ? 8.461 -24.234 5.402 1 90.88 281 SER A N 1
ATOM 2054 C CA . SER A 1 281 ? 9.461 -24.719 6.336 1 90.88 281 SER A CA 1
ATOM 2055 C C . SER A 1 281 ? 10.875 -24.406 5.852 1 90.88 281 SER A C 1
ATOM 2057 O O . SER A 1 281 ? 11.852 -24.625 6.574 1 90.88 281 SER A O 1
ATOM 2059 N N . ALA A 1 282 ? 10.891 -23.953 4.695 1 74.62 282 ALA A N 1
ATOM 2060 C CA . ALA A 1 282 ? 12.203 -23.719 4.105 1 74.62 282 ALA A CA 1
ATOM 2061 C C . ALA A 1 282 ? 12.961 -22.625 4.867 1 74.62 282 ALA A C 1
ATOM 2063 O O . ALA A 1 282 ? 12.375 -21.609 5.238 1 74.62 282 ALA A O 1
ATOM 2064 N N . LYS A 1 283 ? 13.992 -23.047 5.48 1 63.78 283 LYS A N 1
ATOM 2065 C CA . LYS A 1 283 ? 14.875 -22.156 6.227 1 63.78 283 LYS A CA 1
ATOM 2066 C C . LYS A 1 283 ? 15.633 -21.219 5.289 1 63.78 283 LYS A C 1
ATOM 2068 O O . LYS A 1 283 ? 15.914 -21.578 4.141 1 63.78 283 LYS A O 1
ATOM 2073 N N . MET B 1 1 ? 82.75 16.281 55 1 27.98 1 MET B N 1
ATOM 2074 C CA . MET B 1 1 ? 82.5 15.414 53.844 1 27.98 1 MET B CA 1
ATOM 2075 C C . MET B 1 1 ? 81.062 15.148 53.625 1 27.98 1 MET B C 1
ATOM 2077 O O . MET B 1 1 ? 80.438 14.344 54.344 1 27.98 1 MET B O 1
ATOM 2081 N N . LYS B 1 2 ? 80.312 16.281 53.375 1 29.72 2 LYS B N 1
ATOM 2082 C CA . LYS B 1 2 ? 78.938 16.781 53.438 1 29.72 2 LYS B CA 1
ATOM 2083 C C . LYS B 1 2 ? 78 16.062 52.469 1 29.72 2 LYS B C 1
ATOM 2085 O O . LYS B 1 2 ? 78.25 16.047 51.25 1 29.72 2 LYS B O 1
ATOM 2090 N N . LYS B 1 3 ? 77.375 14.93 52.969 1 25.52 3 LYS B N 1
ATOM 2091 C CA . LYS B 1 3 ? 76.5 13.898 52.469 1 25.52 3 LYS B CA 1
ATOM 2092 C C . LYS B 1 3 ? 75.25 14.523 51.812 1 25.52 3 LYS B C 1
ATOM 2094 O O . LYS B 1 3 ? 74.375 14.984 52.5 1 25.52 3 LYS B O 1
ATOM 2099 N N . LEU B 1 4 ? 75.438 15.477 50.781 1 29.95 4 LEU B N 1
ATOM 2100 C CA . LEU B 1 4 ? 74.375 16.141 50.031 1 29.95 4 LEU B CA 1
ATOM 2101 C C . LEU B 1 4 ? 73.438 15.117 49.375 1 29.95 4 LEU B C 1
ATOM 2103 O O . LEU B 1 4 ? 73.875 14.344 48.531 1 29.95 4 LEU B O 1
ATOM 2107 N N . GLY B 1 5 ? 72.688 14.445 50.219 1 27.81 5 GLY B N 1
ATOM 2108 C CA . GLY B 1 5 ? 71.688 13.477 49.812 1 27.81 5 GLY B CA 1
ATOM 2109 C C . GLY B 1 5 ? 70.75 14 48.75 1 27.81 5 GLY B C 1
ATOM 2110 O O . GLY B 1 5 ? 70.25 15.133 48.812 1 27.81 5 GLY B O 1
ATOM 2111 N N . ILE B 1 6 ? 70.938 13.664 47.469 1 31.42 6 ILE B N 1
ATOM 2112 C CA . ILE B 1 6 ? 70.312 13.922 46.188 1 31.42 6 ILE B CA 1
ATOM 2113 C C . ILE B 1 6 ? 68.812 13.531 46.312 1 31.42 6 ILE B C 1
ATOM 2115 O O . ILE B 1 6 ? 68.5 12.359 46.531 1 31.42 6 ILE B O 1
ATOM 2119 N N . LEU B 1 7 ? 68 14.25 47.031 1 28.89 7 LEU B N 1
ATOM 2120 C CA . LEU B 1 7 ? 66.562 14.062 47.094 1 28.89 7 LEU B CA 1
ATOM 2121 C C . LEU B 1 7 ? 66 14.078 45.688 1 28.89 7 LEU B C 1
ATOM 2123 O O . LEU B 1 7 ? 66.062 15.094 44.969 1 28.89 7 LEU B O 1
ATOM 2127 N N . ALA B 1 8 ? 66.125 12.977 44.844 1 33.66 8 ALA B N 1
ATOM 2128 C CA . ALA B 1 8 ? 65.5 12.734 43.562 1 33.66 8 ALA B CA 1
ATOM 2129 C C . ALA B 1 8 ? 63.969 12.984 43.656 1 33.66 8 ALA B C 1
ATOM 2131 O O . ALA B 1 8 ? 63.281 12.336 44.438 1 33.66 8 ALA B O 1
ATOM 2132 N N . GLY B 1 9 ? 63.562 14.211 43.719 1 28.75 9 GLY B N 1
ATOM 2133 C CA . GLY B 1 9 ? 62.156 14.617 43.625 1 28.75 9 GLY B CA 1
ATOM 2134 C C . GLY B 1 9 ? 61.406 13.953 42.5 1 28.75 9 GLY B C 1
ATOM 2135 O O . GLY B 1 9 ? 61.812 14.062 41.344 1 28.75 9 GLY B O 1
ATOM 2136 N N . VAL B 1 10 ? 60.969 12.711 42.688 1 32.31 10 VAL B N 1
ATOM 2137 C CA . VAL B 1 10 ? 60.125 11.992 41.75 1 32.31 10 VAL B CA 1
ATOM 2138 C C . VAL B 1 10 ? 58.938 12.883 41.344 1 32.31 10 VAL B C 1
ATOM 2140 O O . VAL B 1 10 ? 58.125 13.258 42.188 1 32.31 10 VAL B O 1
ATOM 2143 N N . ALA B 1 11 ? 59.125 13.836 40.406 1 34.09 11 ALA B N 1
ATOM 2144 C CA . ALA B 1 11 ? 58.031 14.562 39.781 1 34.09 11 ALA B CA 1
ATOM 2145 C C . ALA B 1 11 ? 56.969 13.602 39.281 1 34.09 11 ALA B C 1
ATOM 2147 O O . ALA B 1 11 ? 57.219 12.703 38.5 1 34.09 11 ALA B O 1
ATOM 2148 N N . GLY B 1 12 ? 56.094 13.211 40.156 1 32 12 GLY B N 1
ATOM 2149 C CA . GLY B 1 12 ? 54.875 12.484 39.781 1 32 12 GLY B CA 1
ATOM 2150 C C . GLY B 1 12 ? 54.188 13.086 38.594 1 32 12 GLY B C 1
ATOM 2151 O O . GLY B 1 12 ? 53.812 14.258 38.594 1 32 12 GLY B O 1
ATOM 2152 N N . LEU B 1 13 ? 54.656 12.711 37.375 1 35.28 13 LEU B N 1
ATOM 2153 C CA . LEU B 1 13 ? 53.938 12.992 36.156 1 35.28 13 LEU B CA 1
ATOM 2154 C C . LEU B 1 13 ? 52.438 12.703 36.344 1 35.28 13 LEU B C 1
ATOM 2156 O O . LEU B 1 13 ? 52.062 11.562 36.562 1 35.28 13 LEU B O 1
ATOM 2160 N N . ALA B 1 14 ? 51.688 13.648 36.938 1 37.16 14 ALA B N 1
ATOM 2161 C CA . ALA B 1 14 ? 50.25 13.602 36.844 1 37.16 14 ALA B CA 1
ATOM 2162 C C . ALA B 1 14 ? 49.781 13.383 35.406 1 37.16 14 ALA B C 1
ATOM 2164 O O . ALA B 1 14 ? 49.938 14.266 34.562 1 37.16 14 ALA B O 1
ATOM 2165 N N . ILE B 1 15 ? 49.906 12.188 34.906 1 38.72 15 ILE B N 1
ATOM 2166 C CA . ILE B 1 15 ? 49.188 11.867 33.688 1 38.72 15 ILE B CA 1
ATOM 2167 C C . ILE B 1 15 ? 47.719 12.328 33.781 1 38.72 15 ILE B C 1
ATOM 2169 O O . ILE B 1 15 ? 46.969 11.805 34.594 1 38.72 15 ILE B O 1
ATOM 2173 N N . THR B 1 16 ? 47.469 13.609 33.594 1 37.09 16 THR B N 1
ATOM 2174 C CA . THR B 1 16 ? 46.094 14.023 33.344 1 37.09 16 THR B CA 1
ATOM 2175 C C . THR B 1 16 ? 45.438 13.117 32.312 1 37.09 16 THR B C 1
ATOM 2177 O O . THR B 1 16 ? 45.844 13.078 31.156 1 37.09 16 THR B O 1
ATOM 2180 N N . THR B 1 17 ? 44.938 11.969 32.75 1 37.53 17 THR B N 1
ATOM 2181 C CA . THR B 1 17 ? 44 11.25 31.891 1 37.53 17 THR B CA 1
ATOM 2182 C C . THR B 1 17 ? 42.938 12.211 31.344 1 37.53 17 THR B C 1
ATOM 2184 O O . THR B 1 17 ? 42.156 12.773 32.094 1 37.53 17 THR B O 1
ATOM 2187 N N . ILE B 1 18 ? 43.312 12.93 30.375 1 37.69 18 ILE B N 1
ATOM 2188 C CA . ILE B 1 18 ? 42.25 13.508 29.578 1 37.69 18 ILE B CA 1
ATOM 2189 C C . ILE B 1 18 ? 41.188 12.445 29.297 1 37.69 18 ILE B C 1
ATOM 2191 O O . ILE B 1 18 ? 41.438 11.484 28.562 1 37.69 18 ILE B O 1
ATOM 2195 N N . LEU B 1 19 ? 40.406 12.164 30.312 1 35.69 19 LEU B N 1
ATOM 2196 C CA . LEU B 1 19 ? 39.156 11.5 29.938 1 35.69 19 LEU B CA 1
ATOM 2197 C C . LEU B 1 19 ? 38.531 12.18 28.734 1 35.69 19 LEU B C 1
ATOM 2199 O O . LEU B 1 19 ? 38.062 13.312 28.828 1 35.69 19 LEU B O 1
ATOM 2203 N N . PHE B 1 20 ? 39.094 11.891 27.594 1 37.09 20 PHE B N 1
ATOM 2204 C CA . PHE B 1 20 ? 38.219 12.109 26.438 1 37.09 20 PHE B CA 1
ATOM 2205 C C . PHE B 1 20 ? 36.812 11.625 26.703 1 37.09 20 PHE B C 1
ATOM 2207 O O . PHE B 1 20 ? 36.562 10.414 26.734 1 37.09 20 PHE B O 1
ATOM 2214 N N . ALA B 1 21 ? 36.125 12.32 27.516 1 35.66 21 ALA B N 1
ATOM 2215 C CA . ALA B 1 21 ? 34.656 12.172 27.391 1 35.66 21 ALA B CA 1
ATOM 2216 C C . ALA B 1 21 ? 34.25 12.164 25.922 1 35.66 21 ALA B C 1
ATOM 2218 O O . ALA B 1 21 ? 34.094 13.227 25.312 1 35.66 21 ALA B O 1
ATOM 2219 N N . SER B 1 22 ? 34.812 11.32 25.109 1 38.81 22 SER B N 1
ATOM 2220 C CA . SER B 1 22 ? 33.969 11.094 23.938 1 38.81 22 SER B CA 1
ATOM 2221 C C . SER B 1 22 ? 32.5 11.062 24.328 1 38.81 22 SER B C 1
ATOM 2223 O O . SER B 1 22 ? 32.062 10.164 25.047 1 38.81 22 SER B O 1
ATOM 2225 N N . GLY B 1 23 ? 31.953 12.133 24.656 1 34.34 23 GLY B N 1
ATOM 2226 C CA . GLY B 1 23 ? 30.516 12.109 24.797 1 34.34 23 GLY B CA 1
ATOM 2227 C C . GLY B 1 23 ? 29.844 11.023 23.969 1 34.34 23 GLY B C 1
ATOM 2228 O O . GLY B 1 23 ? 30.047 10.961 22.75 1 34.34 23 GLY B O 1
ATOM 2229 N N . ALA B 1 24 ? 29.656 9.938 24.422 1 35.31 24 ALA B N 1
ATOM 2230 C CA . ALA B 1 24 ? 28.641 9.016 23.906 1 35.31 24 ALA B CA 1
ATOM 2231 C C . ALA B 1 24 ? 27.531 9.773 23.203 1 35.31 24 ALA B C 1
ATOM 2233 O O . ALA B 1 24 ? 26.656 10.367 23.844 1 35.31 24 ALA B O 1
ATOM 2234 N N . ARG B 1 25 ? 27.828 10.555 22.094 1 42.38 25 ARG B N 1
ATOM 2235 C CA . ARG B 1 25 ? 26.688 10.977 21.281 1 42.38 25 ARG B CA 1
ATOM 2236 C C . ARG B 1 25 ? 25.547 9.969 21.391 1 42.38 25 ARG B C 1
ATOM 2238 O O . ARG B 1 25 ? 25.734 8.781 21.109 1 42.38 25 ARG B O 1
ATOM 2245 N N . SER B 1 26 ? 24.594 10.094 22.172 1 46.72 26 SER B N 1
ATOM 2246 C CA . SER B 1 26 ? 23.469 9.203 22.438 1 46.72 26 SER B CA 1
ATOM 2247 C C . SER B 1 26 ? 22.969 8.539 21.156 1 46.72 26 SER B C 1
ATOM 2249 O O . SER B 1 26 ? 23.016 9.141 20.078 1 46.72 26 SER B O 1
ATOM 2251 N N . ALA B 1 27 ? 23 7.227 21.078 1 49.38 27 ALA B N 1
ATOM 2252 C CA . ALA B 1 27 ? 22.344 6.43 20.031 1 49.38 27 ALA B CA 1
ATOM 2253 C C . ALA B 1 27 ? 21.219 7.215 19.375 1 49.38 27 ALA B C 1
ATOM 2255 O O . ALA B 1 27 ? 20.953 7.043 18.172 1 49.38 27 ALA B O 1
ATOM 2256 N N . ASP B 1 28 ? 20.578 8.203 20.203 1 53.38 28 ASP B N 1
ATOM 2257 C CA . ASP B 1 28 ? 19.391 8.977 19.828 1 53.38 28 ASP B CA 1
ATOM 2258 C C . ASP B 1 28 ? 19.734 10.008 18.75 1 53.38 28 ASP B C 1
ATOM 2260 O O . ASP B 1 28 ? 18.938 10.242 17.844 1 53.38 28 ASP B O 1
ATOM 2264 N N . ASP B 1 29 ? 21.016 10.609 18.703 1 66.31 29 ASP B N 1
ATOM 2265 C CA . ASP B 1 29 ? 21.422 11.594 17.703 1 66.31 29 ASP B CA 1
ATOM 2266 C C . ASP B 1 29 ? 21.938 10.906 16.438 1 66.31 29 ASP B C 1
ATOM 2268 O O . ASP B 1 29 ? 22.219 11.57 15.445 1 66.31 29 ASP B O 1
ATOM 2272 N N . ALA B 1 30 ? 21.719 9.695 16.453 1 85.25 30 ALA B N 1
ATOM 2273 C CA . ALA B 1 30 ? 22.375 8.898 15.422 1 85.25 30 ALA B CA 1
ATOM 2274 C C . ALA B 1 30 ? 21.594 8.969 14.109 1 85.25 30 ALA B C 1
ATOM 2276 O O . ALA B 1 30 ? 22.188 9.109 13.039 1 85.25 30 ALA B O 1
ATOM 2277 N N . LYS B 1 31 ? 20.266 9.062 14.172 1 93.5 31 LYS B N 1
ATOM 2278 C CA . LYS B 1 31 ? 19.484 9.047 12.938 1 93.5 31 LYS B CA 1
ATOM 2279 C C . LYS B 1 31 ? 19.625 10.359 12.172 1 93.5 31 LYS B C 1
ATOM 2281 O O . LYS B 1 31 ? 19.766 10.359 10.945 1 93.5 31 LYS B O 1
ATOM 2286 N N . LEU B 1 32 ? 19.609 11.43 12.891 1 95.62 32 LEU B N 1
ATOM 2287 C CA . LEU B 1 32 ? 19.75 12.727 12.242 1 95.62 32 LEU B CA 1
ATOM 2288 C C . LEU B 1 32 ? 21.125 12.844 11.562 1 95.62 32 LEU B C 1
ATOM 2290 O O . LEU B 1 32 ? 21.219 13.328 10.43 1 95.62 32 LEU B O 1
ATOM 2294 N N . GLU B 1 33 ? 22.141 12.406 12.219 1 94.88 33 GLU B N 1
ATOM 2295 C CA . GLU B 1 33 ? 23.484 12.445 11.633 1 94.88 33 GLU B CA 1
ATOM 2296 C C . GLU B 1 33 ? 23.562 11.562 10.391 1 94.88 33 GLU B C 1
ATOM 2298 O O . GLU B 1 33 ? 24.188 11.938 9.391 1 94.88 33 GLU B O 1
ATOM 2303 N N . GLN B 1 34 ? 22.953 10.469 10.547 1 93.44 34 GLN B N 1
ATOM 2304 C CA . GLN B 1 34 ? 22.891 9.578 9.398 1 93.44 34 GLN B CA 1
ATOM 2305 C C . GLN B 1 34 ? 22.219 10.258 8.211 1 93.44 34 GLN B C 1
ATOM 2307 O O . GLN B 1 34 ? 22.688 10.164 7.074 1 93.44 34 GLN B O 1
ATOM 2312 N N . LEU B 1 35 ? 21.109 10.938 8.453 1 95.88 35 LEU B N 1
ATOM 2313 C CA . LEU B 1 35 ? 20.359 11.609 7.391 1 95.88 35 LEU B CA 1
ATOM 2314 C C . LEU B 1 35 ? 21.172 12.766 6.812 1 95.88 35 LEU B C 1
ATOM 2316 O O . LEU B 1 35 ? 21.125 13.023 5.605 1 95.88 35 LEU B O 1
ATOM 2320 N N . LYS B 1 36 ? 21.906 13.469 7.66 1 96.06 36 LYS B N 1
ATOM 2321 C CA . LYS B 1 36 ? 22.781 14.539 7.184 1 96.06 36 LYS B CA 1
ATOM 2322 C C . LYS B 1 36 ? 23.828 14 6.215 1 96.06 36 LYS B C 1
ATOM 2324 O O . LYS B 1 36 ? 24.062 14.586 5.16 1 96.06 36 LYS B O 1
ATOM 2329 N N . GLN B 1 37 ? 24.391 12.883 6.598 1 92.44 37 GLN B N 1
ATOM 2330 C CA . GLN B 1 37 ? 25.406 12.258 5.75 1 92.44 37 GLN B CA 1
ATOM 2331 C C . GLN B 1 37 ? 24.797 11.75 4.445 1 92.44 37 GLN B C 1
ATOM 2333 O O . GLN B 1 37 ? 25.391 11.898 3.379 1 92.44 37 GLN B O 1
ATOM 2338 N N . GLN B 1 38 ? 23.672 11.25 4.586 1 90.62 38 GLN B N 1
ATOM 2339 C CA . GLN B 1 38 ? 22.953 10.742 3.422 1 90.62 38 GLN B CA 1
ATOM 2340 C C . GLN B 1 38 ? 22.547 11.883 2.49 1 90.62 38 GLN B C 1
ATOM 2342 O O . GLN B 1 38 ? 22.469 11.695 1.274 1 90.62 38 GLN B O 1
ATOM 2347 N N . GLY B 1 39 ? 22.188 13.008 3.025 1 94.12 39 GLY B N 1
ATOM 2348 C CA . GLY B 1 39 ? 21.859 14.203 2.266 1 94.12 39 GLY B CA 1
ATOM 2349 C C . GLY B 1 39 ? 20.375 14.336 1.957 1 94.12 39 GLY B C 1
ATOM 2350 O O . GLY B 1 39 ? 19.938 15.344 1.407 1 94.12 39 GLY B O 1
ATOM 2351 N N . PHE B 1 40 ? 19.578 13.273 2.283 1 93.62 40 PHE B N 1
ATOM 2352 C CA . PHE B 1 40 ? 18.141 13.328 2.064 1 93.62 40 PHE B CA 1
ATOM 2353 C C . PHE B 1 40 ? 17.406 12.445 3.068 1 93.62 40 PHE B C 1
ATOM 2355 O O . PHE B 1 40 ? 17.984 11.508 3.625 1 93.62 40 PHE B O 1
ATOM 2362 N N . ALA B 1 41 ? 16.156 12.773 3.348 1 95.62 41 ALA B N 1
ATOM 2363 C CA . ALA B 1 41 ? 15.242 11.93 4.105 1 95.62 41 ALA B CA 1
ATOM 2364 C C . ALA B 1 41 ? 14.18 11.312 3.193 1 95.62 41 ALA B C 1
ATOM 2366 O O . ALA B 1 41 ? 13.609 12.008 2.342 1 95.62 41 ALA B O 1
ATOM 2367 N N . ARG B 1 42 ? 13.992 10.031 3.303 1 94.69 42 ARG B N 1
ATOM 2368 C CA . ARG B 1 42 ? 12.914 9.367 2.572 1 94.69 42 ARG B CA 1
ATOM 2369 C C . ARG B 1 42 ? 11.57 9.602 3.252 1 94.69 42 ARG B C 1
ATOM 2371 O O . ARG B 1 42 ? 11.398 9.273 4.43 1 94.69 42 ARG B O 1
ATOM 2378 N N . VAL B 1 43 ? 10.594 10.133 2.48 1 95.81 43 VAL B N 1
ATOM 2379 C CA . VAL B 1 43 ? 9.305 10.508 3.043 1 95.81 43 VAL B CA 1
ATOM 2380 C C . VAL B 1 43 ? 8.195 9.672 2.4 1 95.81 43 VAL B C 1
ATOM 2382 O O . VAL B 1 43 ? 8.078 9.633 1.175 1 95.81 43 VAL B O 1
ATOM 2385 N N . ALA B 1 44 ? 7.441 8.977 3.262 1 95.75 44 ALA B N 1
ATOM 2386 C CA . ALA B 1 44 ? 6.273 8.273 2.744 1 95.75 44 ALA B CA 1
ATOM 2387 C C . ALA B 1 44 ? 5.141 9.242 2.428 1 95.75 44 ALA B C 1
ATOM 2389 O O . ALA B 1 44 ? 4.773 10.07 3.266 1 95.75 44 ALA B O 1
ATOM 2390 N N . ILE B 1 45 ? 4.625 9.109 1.229 1 93.44 45 ILE B N 1
ATOM 2391 C CA . ILE B 1 45 ? 3.508 9.945 0.807 1 93.44 45 ILE B CA 1
ATOM 2392 C C . ILE B 1 45 ? 2.484 9.102 0.056 1 93.44 45 ILE B C 1
ATOM 2394 O O . ILE B 1 45 ? 2.818 8.039 -0.479 1 93.44 45 ILE B O 1
ATOM 2398 N N . ALA B 1 46 ? 1.286 9.586 0.163 1 89.94 46 ALA B N 1
ATOM 2399 C CA . ALA B 1 46 ? 0.238 9.094 -0.728 1 89.94 46 ALA B CA 1
ATOM 2400 C C . ALA B 1 46 ? -0.082 10.117 -1.815 1 89.94 46 ALA B C 1
ATOM 2402 O O . ALA B 1 46 ? 0.404 11.25 -1.773 1 89.94 46 ALA B O 1
ATOM 2403 N N . ASN B 1 47 ? -0.693 9.75 -2.906 1 86.5 47 ASN B N 1
ATOM 2404 C CA . ASN B 1 47 ? -1.179 10.742 -3.859 1 86.5 47 ASN B CA 1
ATOM 2405 C C . ASN B 1 47 ? -2.549 11.281 -3.459 1 86.5 47 ASN B C 1
ATOM 2407 O O . ASN B 1 47 ? -3.574 10.828 -3.969 1 86.5 47 ASN B O 1
ATOM 2411 N N . GLU B 1 48 ? -2.471 12.32 -2.555 1 94.62 48 GLU B N 1
ATOM 2412 C CA . GLU B 1 48 ? -3.709 12.891 -2.031 1 94.62 48 GLU B CA 1
ATOM 2413 C C . GLU B 1 48 ? -3.594 14.406 -1.866 1 94.62 48 GLU B C 1
ATOM 2415 O O . GLU B 1 48 ? -3.6 14.914 -0.744 1 94.62 48 GLU B O 1
ATOM 2420 N N . PRO B 1 49 ? -3.631 15.07 -2.975 1 95.81 49 PRO B N 1
ATOM 2421 C CA . PRO B 1 49 ? -3.625 16.531 -2.842 1 95.81 49 PRO B CA 1
ATOM 2422 C C . PRO B 1 49 ? -4.816 17.062 -2.047 1 95.81 49 PRO B C 1
ATOM 2424 O O . PRO B 1 49 ? -5.898 16.453 -2.08 1 95.81 49 PRO B O 1
ATOM 2427 N N . PRO B 1 50 ? -4.57 18.156 -1.31 1 97.44 50 PRO B N 1
ATOM 2428 C CA . PRO B 1 50 ? -3.363 18.984 -1.258 1 97.44 50 PRO B CA 1
ATOM 2429 C C . PRO B 1 50 ? -2.396 18.562 -0.158 1 97.44 50 PRO B C 1
ATOM 2431 O O . PRO B 1 50 ? -1.418 19.25 0.118 1 97.44 50 PRO B O 1
ATOM 2434 N N . TYR B 1 51 ? -2.713 17.453 0.473 1 98 51 TYR B N 1
ATOM 2435 C CA . TYR B 1 51 ? -1.771 16.953 1.473 1 98 51 TYR B CA 1
ATOM 2436 C C . TYR B 1 51 ? -0.413 16.672 0.846 1 98 51 TYR B C 1
ATOM 2438 O O . TYR B 1 51 ? 0.62 17.109 1.358 1 98 51 TYR B O 1
ATOM 2446 N N . THR B 1 52 ? -0.487 15.852 -0.175 1 96.38 52 THR B N 1
ATOM 2447 C CA . THR B 1 52 ? 0.689 15.398 -0.906 1 96.38 52 THR B CA 1
ATOM 2448 C C . THR B 1 52 ? 0.405 15.336 -2.404 1 96.38 52 THR B C 1
ATOM 2450 O O . THR B 1 52 ? -0.742 15.148 -2.816 1 96.38 52 THR B O 1
ATOM 2453 N N . ALA B 1 53 ? 1.428 15.531 -3.15 1 90.56 53 ALA B N 1
ATOM 2454 C CA . ALA B 1 53 ? 1.362 15.344 -4.598 1 90.56 53 ALA B CA 1
ATOM 2455 C C . ALA B 1 53 ? 2.717 14.922 -5.156 1 90.56 53 ALA B C 1
ATOM 2457 O O . ALA B 1 53 ? 3.762 15.375 -4.684 1 90.56 53 ALA B O 1
ATOM 2458 N N . VAL B 1 54 ? 2.678 14.031 -6.055 1 81.56 54 VAL B N 1
ATOM 2459 C CA . VAL B 1 54 ? 3.895 13.594 -6.73 1 81.56 54 VAL B CA 1
ATOM 2460 C C . VAL B 1 54 ? 3.814 13.945 -8.219 1 81.56 54 VAL B C 1
ATOM 2462 O O . VAL B 1 54 ? 2.857 13.578 -8.898 1 81.56 54 VAL B O 1
ATOM 2465 N N . ALA B 1 55 ? 4.84 14.617 -8.648 1 79.62 55 ALA B N 1
ATOM 2466 C CA . ALA B 1 55 ? 4.91 14.992 -10.062 1 79.62 55 ALA B CA 1
ATOM 2467 C C . ALA B 1 55 ? 5.488 13.852 -10.898 1 79.62 55 ALA B C 1
ATOM 2469 O O . ALA B 1 55 ? 6 12.867 -10.352 1 79.62 55 ALA B O 1
ATOM 2470 N N . ALA B 1 56 ? 5.305 14.031 -12.211 1 72.44 56 ALA B N 1
ATOM 2471 C CA . ALA B 1 56 ? 5.762 13.016 -13.148 1 72.44 56 ALA B CA 1
ATOM 2472 C C . ALA B 1 56 ? 7.266 12.781 -13.016 1 72.44 56 ALA B C 1
ATOM 2474 O O . ALA B 1 56 ? 7.746 11.664 -13.219 1 72.44 56 ALA B O 1
ATOM 2475 N N . ASP B 1 57 ? 7.969 13.844 -12.562 1 72.12 57 ASP B N 1
ATOM 2476 C CA . ASP B 1 57 ? 9.422 13.742 -12.445 1 72.12 57 ASP B CA 1
ATOM 2477 C C . ASP B 1 57 ? 9.828 13.211 -11.078 1 72.12 57 ASP B C 1
ATOM 2479 O O . ASP B 1 57 ? 11.016 13.133 -10.758 1 72.12 57 ASP B O 1
ATOM 2483 N N . GLY B 1 58 ? 8.82 12.945 -10.266 1 73.06 58 GLY B N 1
ATOM 2484 C CA . GLY B 1 58 ? 9.102 12.367 -8.961 1 73.06 58 GLY B CA 1
ATOM 2485 C C . GLY B 1 58 ? 9.188 13.406 -7.859 1 73.06 58 GLY B C 1
ATOM 2486 O O . GLY B 1 58 ? 9.266 13.055 -6.68 1 73.06 58 GLY B O 1
ATOM 2487 N N . LYS B 1 59 ? 9.125 14.609 -8.297 1 82.12 59 LYS B N 1
ATOM 2488 C CA . LYS B 1 59 ? 9.188 15.656 -7.277 1 82.12 59 LYS B CA 1
ATOM 2489 C C . LYS B 1 59 ? 7.934 15.664 -6.414 1 82.12 59 LYS B C 1
ATOM 2491 O O . LYS B 1 59 ? 6.824 15.469 -6.922 1 82.12 59 LYS B O 1
ATOM 2496 N N . VAL B 1 60 ? 8.227 15.938 -5.141 1 89.25 60 VAL B N 1
ATOM 2497 C CA . VAL B 1 60 ? 7.145 15.852 -4.16 1 89.25 60 VAL B CA 1
ATOM 2498 C C . VAL B 1 60 ? 6.707 17.266 -3.752 1 89.25 60 VAL B C 1
ATOM 2500 O O . VAL B 1 60 ? 7.547 18.141 -3.557 1 89.25 60 VAL B O 1
ATOM 2503 N N . SER B 1 61 ? 5.449 17.453 -3.781 1 93.62 61 SER B N 1
ATOM 2504 C CA . SER B 1 61 ? 4.859 18.688 -3.266 1 93.62 61 SER B CA 1
ATOM 2505 C C . SER B 1 61 ? 3.643 18.391 -2.393 1 93.62 61 SER B C 1
ATOM 2507 O O . SER B 1 61 ? 3.316 17.219 -2.145 1 93.62 61 SER B O 1
ATOM 2509 N N . GLY B 1 62 ? 3.068 19.547 -1.847 1 97.5 62 GLY B N 1
ATOM 2510 C CA . GLY B 1 62 ? 1.964 19.438 -0.907 1 97.5 62 GLY B CA 1
ATOM 2511 C C . GLY B 1 62 ? 2.281 20.016 0.458 1 97.5 62 GLY B C 1
ATOM 2512 O O . GLY B 1 62 ? 3.451 20.203 0.802 1 97.5 62 GLY B O 1
ATOM 2513 N N . ALA B 1 63 ? 1.25 20.172 1.176 1 98.56 63 ALA B N 1
ATOM 2514 C CA . ALA B 1 63 ? 1.413 20.906 2.432 1 98.56 63 ALA B CA 1
ATOM 2515 C C . ALA B 1 63 ? 2.34 20.156 3.383 1 98.56 63 ALA B C 1
ATOM 2517 O O . ALA B 1 63 ? 3.273 20.734 3.941 1 98.56 63 ALA B O 1
ATOM 2518 N N . ALA B 1 64 ? 2.131 18.859 3.467 1 98.31 64 ALA B N 1
ATOM 2519 C CA . ALA B 1 64 ? 2.865 18.062 4.457 1 98.31 64 ALA B CA 1
ATOM 2520 C C . ALA B 1 64 ? 4.336 17.938 4.07 1 98.31 64 ALA B C 1
ATOM 2522 O O . ALA B 1 64 ? 5.227 18.281 4.848 1 98.31 64 ALA B O 1
ATOM 2523 N N . PRO B 1 65 ? 4.629 17.484 2.846 1 97.44 65 PRO B N 1
ATOM 2524 C CA . PRO B 1 65 ? 6.043 17.344 2.49 1 97.44 65 PRO B CA 1
ATOM 2525 C C . PRO B 1 65 ? 6.75 18.703 2.381 1 97.44 65 PRO B C 1
ATOM 2527 O O . PRO B 1 65 ? 7.961 18.781 2.611 1 97.44 65 PRO B O 1
ATOM 2530 N N . ASP B 1 66 ? 6.051 19.797 2.068 1 98.06 66 ASP B N 1
ATOM 2531 C CA . ASP B 1 66 ? 6.688 21.109 2 1 98.06 66 ASP B CA 1
ATOM 2532 C C . ASP B 1 66 ? 7.121 21.578 3.387 1 98.06 66 ASP B C 1
ATOM 2534 O O . ASP B 1 66 ? 8.195 22.156 3.543 1 98.06 66 ASP B O 1
ATOM 2538 N N . VAL B 1 67 ? 6.258 21.344 4.375 1 98.62 67 VAL B N 1
ATOM 2539 C CA . VAL B 1 67 ? 6.648 21.656 5.746 1 98.62 67 VAL B CA 1
ATOM 2540 C C . VAL B 1 67 ? 7.867 20.812 6.137 1 98.62 67 VAL B C 1
ATOM 2542 O O . VAL B 1 67 ? 8.844 21.344 6.68 1 98.62 67 VAL B O 1
ATOM 2545 N N . ALA B 1 68 ? 7.844 19.547 5.805 1 98.31 68 ALA B N 1
ATOM 2546 C CA . ALA B 1 68 ? 8.938 18.641 6.145 1 98.31 68 ALA B CA 1
ATOM 2547 C C . ALA B 1 68 ? 10.234 19.047 5.441 1 98.31 68 ALA B C 1
ATOM 2549 O O . ALA B 1 68 ? 11.312 19 6.039 1 98.31 68 ALA B O 1
ATOM 2550 N N . ARG B 1 69 ? 10.094 19.422 4.207 1 97.69 69 ARG B N 1
ATOM 2551 C CA . ARG B 1 69 ? 11.258 19.844 3.436 1 97.69 69 ARG B CA 1
ATOM 2552 C C . ARG B 1 69 ? 11.969 21.016 4.105 1 97.69 69 ARG B C 1
ATOM 2554 O O . ARG B 1 69 ? 13.195 21 4.242 1 97.69 69 ARG B O 1
ATOM 2561 N N . GLU B 1 70 ? 11.25 22.016 4.496 1 98.19 70 GLU B N 1
ATOM 2562 C CA . GLU B 1 70 ? 11.836 23.172 5.148 1 98.19 70 GLU B CA 1
ATOM 2563 C C . GLU B 1 70 ? 12.5 22.797 6.473 1 98.19 70 GLU B C 1
ATOM 2565 O O . GLU B 1 70 ? 13.602 23.25 6.777 1 98.19 70 GLU B O 1
ATOM 2570 N N . ILE B 1 71 ? 11.836 21.906 7.199 1 98.56 71 ILE B N 1
ATOM 2571 C CA . ILE B 1 71 ? 12.352 21.531 8.508 1 98.56 71 ILE B CA 1
ATOM 2572 C C . ILE B 1 71 ? 13.633 20.703 8.328 1 98.56 71 ILE B C 1
ATOM 2574 O O . ILE B 1 71 ? 14.633 20.953 9.008 1 98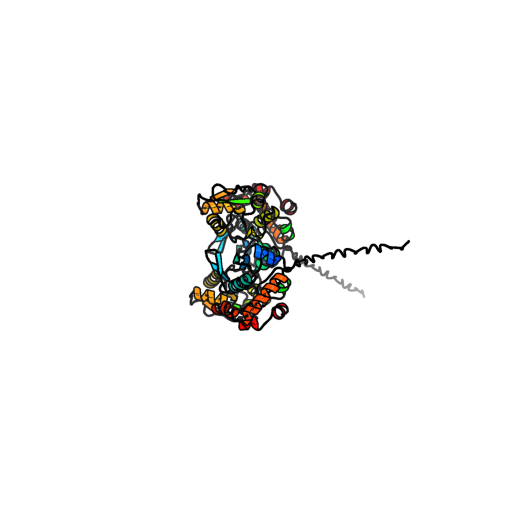.56 71 ILE B O 1
ATOM 2578 N N . PHE B 1 72 ? 13.641 19.734 7.426 1 98.25 72 PHE B N 1
ATOM 2579 C CA . PHE B 1 72 ? 14.828 18.922 7.203 1 98.25 72 PHE B CA 1
ATOM 2580 C C . PHE B 1 72 ? 15.977 19.781 6.691 1 98.25 72 PHE B C 1
ATOM 2582 O O . PHE B 1 72 ? 17.141 19.562 7.074 1 98.25 72 PHE B O 1
ATOM 2589 N N . LYS B 1 73 ? 15.68 20.75 5.914 1 98.06 73 LYS B N 1
ATOM 2590 C CA . LYS B 1 73 ? 16.703 21.688 5.453 1 98.06 73 LYS B CA 1
ATOM 2591 C C . LYS B 1 73 ? 17.344 22.406 6.629 1 98.06 73 LYS B C 1
ATOM 2593 O O . LYS B 1 73 ? 18.578 22.516 6.699 1 98.06 73 LYS B O 1
ATOM 2598 N N . ARG B 1 74 ? 16.594 22.875 7.508 1 97.94 74 ARG B N 1
ATOM 2599 C CA . ARG B 1 74 ? 17.094 23.562 8.688 1 97.94 74 ARG B CA 1
ATOM 2600 C C . ARG B 1 74 ? 17.922 22.641 9.57 1 97.94 74 ARG B C 1
ATOM 2602 O O . ARG B 1 74 ? 18.828 23.094 10.281 1 97.94 74 ARG B O 1
ATOM 2609 N N . LEU B 1 75 ? 17.641 21.359 9.469 1 97.94 75 LEU B N 1
ATOM 2610 C CA . LEU B 1 75 ? 18.359 20.375 10.266 1 97.94 75 LEU B CA 1
ATOM 2611 C C . LEU B 1 75 ? 19.609 19.891 9.547 1 97.94 75 LEU B C 1
ATOM 2613 O O . LEU B 1 75 ? 20.328 19.031 10.055 1 97.94 75 LEU B O 1
ATOM 2617 N N . GLY B 1 76 ? 19.797 20.359 8.359 1 97.62 76 GLY B N 1
ATOM 2618 C CA . GLY B 1 76 ? 21.016 20.031 7.621 1 97.62 76 GLY B CA 1
ATOM 2619 C C . GLY B 1 76 ? 20.828 18.859 6.676 1 97.62 76 GLY B C 1
ATOM 2620 O O . GLY B 1 76 ? 21.812 18.297 6.18 1 97.62 76 GLY B O 1
ATOM 2621 N N . VAL B 1 77 ? 19.625 18.453 6.512 1 96.94 77 VAL B N 1
ATOM 2622 C CA . VAL B 1 77 ? 19.281 17.422 5.535 1 96.94 77 VAL B CA 1
ATOM 2623 C C . VAL B 1 77 ? 18.734 18.062 4.27 1 96.94 77 VAL B C 1
ATOM 2625 O O . VAL B 1 77 ? 17.609 18.562 4.254 1 96.94 77 VAL B O 1
ATOM 2628 N N . ASN B 1 78 ? 19.375 18.016 3.205 1 92.25 78 ASN B N 1
ATOM 2629 C CA . ASN B 1 78 ? 19.266 18.969 2.104 1 92.25 78 ASN B CA 1
ATOM 2630 C C . ASN B 1 78 ? 18.047 18.672 1.227 1 92.25 78 ASN B C 1
ATOM 2632 O O . ASN B 1 78 ? 17.609 19.531 0.45 1 92.25 78 ASN B O 1
ATOM 2636 N N . ASP B 1 79 ? 17.547 17.406 1.294 1 91.94 79 ASP B N 1
ATOM 2637 C CA . ASP B 1 79 ? 16.438 17.078 0.407 1 91.94 79 ASP B CA 1
ATOM 2638 C C . ASP B 1 79 ? 15.539 15.992 1.013 1 91.94 79 ASP B C 1
ATOM 2640 O O . ASP B 1 79 ? 15.891 15.391 2.027 1 91.94 79 ASP B O 1
ATOM 2644 N N . ILE B 1 80 ? 14.359 15.945 0.482 1 93.06 80 ILE B N 1
ATOM 2645 C CA . ILE B 1 80 ? 13.477 14.82 0.783 1 93.06 80 ILE B CA 1
ATOM 2646 C C . ILE B 1 80 ? 13.164 14.062 -0.5 1 93.06 80 ILE B C 1
ATOM 2648 O O . ILE B 1 80 ? 13.031 14.656 -1.57 1 93.06 80 ILE B O 1
ATOM 2652 N N . VAL B 1 81 ? 13.094 12.711 -0.389 1 89.12 81 VAL B N 1
ATOM 2653 C CA . VAL B 1 81 ? 12.766 11.844 -1.515 1 89.12 81 VAL B CA 1
ATOM 2654 C C . VAL B 1 81 ? 11.5 11.055 -1.203 1 89.12 81 VAL B C 1
ATOM 2656 O O . VAL B 1 81 ? 11.383 10.453 -0.131 1 89.12 81 VAL B O 1
ATOM 2659 N N . ALA B 1 82 ? 10.648 11.07 -2.201 1 89.25 82 ALA B N 1
ATOM 2660 C CA . ALA B 1 82 ? 9.336 10.461 -1.986 1 89.25 82 ALA B CA 1
ATOM 2661 C C . ALA B 1 82 ? 9.422 8.938 -2.072 1 89.25 82 ALA B C 1
ATOM 2663 O O . ALA B 1 82 ? 10.125 8.398 -2.928 1 89.25 82 ALA B O 1
ATOM 2664 N N . SER B 1 83 ? 8.742 8.312 -1.139 1 89.94 83 SER B N 1
ATOM 2665 C CA . SER B 1 83 ? 8.359 6.91 -1.217 1 89.94 83 SER B CA 1
ATOM 2666 C C . SER B 1 83 ? 6.84 6.75 -1.234 1 89.94 83 SER B C 1
ATOM 2668 O O . SER B 1 83 ? 6.184 6.898 -0.202 1 89.94 83 SER B O 1
ATOM 2670 N N . ILE B 1 84 ? 6.316 6.414 -2.426 1 88.25 84 ILE B N 1
ATOM 2671 C CA . ILE B 1 84 ? 4.867 6.316 -2.553 1 88.25 84 ILE B CA 1
ATOM 2672 C C . ILE B 1 84 ? 4.367 5.078 -1.814 1 88.25 84 ILE B C 1
ATOM 2674 O O . ILE B 1 84 ? 4.938 3.992 -1.951 1 88.25 84 ILE B O 1
ATOM 2678 N N . SER B 1 85 ? 3.291 5.32 -1.015 1 91 85 SER B N 1
ATOM 2679 C CA . SER B 1 85 ? 2.77 4.238 -0.183 1 91 85 SER B CA 1
ATOM 2680 C C . SER B 1 85 ? 1.277 4.414 0.079 1 91 85 SER B C 1
ATOM 2682 O O . SER B 1 85 ? 0.794 5.543 0.218 1 91 85 SER B O 1
ATOM 2684 N N . GLU B 1 86 ? 0.591 3.248 0.125 1 91.44 86 GLU B N 1
ATOM 2685 C CA . GLU B 1 86 ? -0.769 3.303 0.653 1 91.44 86 GLU B CA 1
ATOM 2686 C C . GLU B 1 86 ? -0.766 3.496 2.166 1 91.44 86 GLU B C 1
ATOM 2688 O O . GLU B 1 86 ? 0.193 3.119 2.844 1 91.44 86 GLU B O 1
ATOM 2693 N N . TYR B 1 87 ? -1.841 4.035 2.627 1 93.69 87 TYR B N 1
ATOM 2694 C CA . TYR B 1 87 ? -1.89 4.371 4.043 1 93.69 87 TYR B CA 1
ATOM 2695 C C . TYR B 1 87 ? -1.717 3.129 4.906 1 93.69 87 TYR B C 1
ATOM 2697 O O . TYR B 1 87 ? -1.002 3.158 5.91 1 93.69 87 TYR B O 1
ATOM 2705 N N . GLY B 1 88 ? -2.277 2.047 4.516 1 92.94 88 GLY B N 1
ATOM 2706 C CA . GLY B 1 88 ? -2.195 0.818 5.289 1 92.94 88 GLY B CA 1
ATOM 2707 C C . GLY B 1 88 ? -0.792 0.243 5.352 1 92.94 88 GLY B C 1
ATOM 2708 O O . GLY B 1 88 ? -0.508 -0.626 6.176 1 92.94 88 GLY B O 1
ATOM 2709 N N . ALA B 1 89 ? 0.064 0.759 4.523 1 93.88 89 ALA B N 1
ATOM 2710 C CA . ALA B 1 89 ? 1.432 0.25 4.461 1 93.88 89 ALA B CA 1
ATOM 2711 C C . ALA B 1 89 ? 2.406 1.21 5.141 1 93.88 89 ALA B C 1
ATOM 2713 O O . ALA B 1 89 ? 3.574 0.875 5.348 1 93.88 89 ALA B O 1
ATOM 2714 N N . MET B 1 90 ? 2.004 2.34 5.559 1 96.19 90 MET B N 1
ATOM 2715 C CA . MET B 1 90 ? 2.924 3.4 5.961 1 96.19 90 MET B CA 1
ATOM 2716 C C . MET B 1 90 ? 3.564 3.084 7.309 1 96.19 90 MET B C 1
ATOM 2718 O O . MET B 1 90 ? 4.781 3.203 7.465 1 96.19 90 MET B O 1
ATOM 2722 N N . ILE B 1 91 ? 2.732 2.67 8.258 1 96.38 91 ILE B N 1
ATOM 2723 C CA . ILE B 1 91 ? 3.285 2.418 9.586 1 96.38 91 ILE B CA 1
ATOM 2724 C C . ILE B 1 91 ? 4.172 1.175 9.555 1 96.38 91 ILE B C 1
ATOM 2726 O O . ILE B 1 91 ? 5.328 1.218 9.969 1 96.38 91 ILE B O 1
ATOM 2730 N N . PRO B 1 92 ? 3.734 0.034 8.953 1 94 92 PRO B N 1
ATOM 2731 C CA . PRO B 1 92 ? 4.66 -1.093 8.805 1 94 92 PRO B CA 1
ATOM 2732 C C . PRO B 1 92 ? 5.91 -0.728 8.008 1 94 92 PRO B C 1
ATOM 2734 O O . PRO B 1 92 ? 7.004 -1.204 8.32 1 94 92 PRO B O 1
ATOM 2737 N N . GLY B 1 93 ? 5.77 0.058 6.977 1 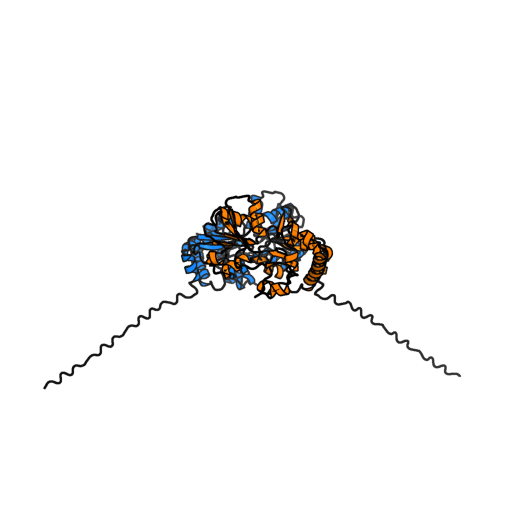95.12 93 GLY B N 1
ATOM 2738 C CA . GLY B 1 93 ? 6.918 0.493 6.195 1 95.12 93 GLY B CA 1
ATOM 2739 C C . GLY B 1 93 ? 7.906 1.316 7 1 95.12 93 GLY B C 1
ATOM 2740 O O . GLY B 1 93 ? 9.117 1.165 6.84 1 95.12 93 GLY B O 1
ATOM 2741 N N . LEU B 1 94 ? 7.355 2.145 7.82 1 96.88 94 LEU B N 1
ATOM 2742 C CA . LEU B 1 94 ? 8.195 2.945 8.703 1 96.88 94 LEU B CA 1
ATOM 2743 C C . LEU B 1 94 ? 8.953 2.059 9.688 1 96.88 94 LEU B C 1
ATOM 2745 O O . LEU B 1 94 ? 10.156 2.238 9.891 1 96.88 94 LEU B O 1
ATOM 2749 N N . GLN B 1 95 ? 8.305 1.091 10.211 1 95.31 95 GLN B N 1
ATOM 2750 C CA . GLN B 1 95 ? 8.898 0.165 11.172 1 95.31 95 GLN B CA 1
ATOM 2751 C C . GLN B 1 95 ? 9.977 -0.693 10.516 1 95.31 95 GLN B C 1
ATOM 2753 O O . GLN B 1 95 ? 10.977 -1.041 11.156 1 95.31 95 GLN B O 1
ATOM 2758 N N . ALA B 1 96 ? 9.789 -0.938 9.25 1 91.69 96 ALA B N 1
ATOM 2759 C CA . ALA B 1 96 ? 10.734 -1.764 8.5 1 91.69 96 ALA B CA 1
ATOM 2760 C C . ALA B 1 96 ? 11.883 -0.922 7.949 1 91.69 96 ALA B C 1
ATOM 2762 O O . ALA B 1 96 ? 12.797 -1.452 7.32 1 91.69 96 ALA B O 1
ATOM 2763 N N . GLY B 1 97 ? 11.812 0.386 8.094 1 93.44 97 GLY B N 1
ATOM 2764 C CA . GLY B 1 97 ? 12.875 1.271 7.648 1 93.44 97 GLY B CA 1
ATOM 2765 C C . GLY B 1 97 ? 12.789 1.617 6.176 1 93.44 97 GLY B C 1
ATOM 2766 O O . GLY B 1 97 ? 13.773 2.064 5.578 1 93.44 97 GLY B O 1
ATOM 2767 N N . ARG B 1 98 ? 11.664 1.435 5.574 1 93.62 98 ARG B N 1
ATOM 2768 C CA . ARG B 1 98 ? 11.5 1.73 4.152 1 93.62 98 ARG B CA 1
ATOM 2769 C C . ARG B 1 98 ? 11.562 3.232 3.896 1 93.62 98 ARG B C 1
ATOM 2771 O O . ARG B 1 98 ? 11.977 3.668 2.818 1 93.62 98 ARG B O 1
ATOM 2778 N N . PHE B 1 99 ? 11.133 3.986 4.777 1 95.06 99 PHE B N 1
ATOM 2779 C CA . PHE B 1 99 ? 11.242 5.441 4.777 1 95.06 99 PHE B CA 1
ATOM 2780 C C . PHE B 1 99 ? 11.562 5.957 6.176 1 95.06 99 PHE B C 1
ATOM 2782 O O . PHE B 1 99 ? 11.508 5.199 7.148 1 95.06 99 PH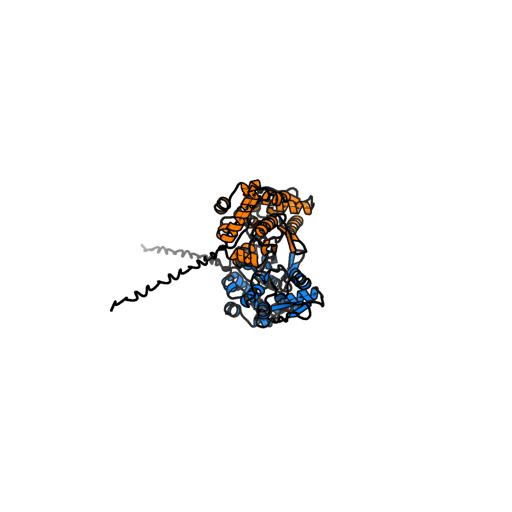E B O 1
ATOM 2789 N N . ASP B 1 100 ? 11.969 7.219 6.234 1 96.69 100 ASP B N 1
ATOM 2790 C CA . ASP B 1 100 ? 12.484 7.805 7.469 1 96.69 100 ASP B CA 1
ATOM 2791 C C . ASP B 1 100 ? 11.375 8.531 8.227 1 96.69 100 ASP B C 1
ATOM 2793 O O . ASP B 1 100 ? 11.469 8.727 9.445 1 96.69 100 ASP B O 1
ATOM 2797 N N . VAL B 1 101 ? 10.398 8.93 7.504 1 98.12 101 VAL B N 1
ATOM 2798 C CA . VAL B 1 101 ? 9.32 9.719 8.086 1 98.12 101 VAL B CA 1
ATOM 2799 C C . VAL B 1 101 ? 8.078 9.617 7.211 1 98.12 101 VAL B C 1
ATOM 2801 O O . VAL B 1 101 ? 8.172 9.414 6 1 98.12 101 VAL B O 1
ATOM 2804 N N . VAL B 1 102 ? 6.914 9.648 7.82 1 98.44 102 VAL B N 1
ATOM 2805 C CA . VAL B 1 102 ? 5.652 9.758 7.094 1 98.44 102 VAL B CA 1
ATOM 2806 C C . VAL B 1 102 ? 5.133 11.195 7.172 1 98.44 102 VAL B C 1
ATOM 2808 O O . VAL B 1 102 ? 4.941 11.727 8.266 1 98.44 102 VAL B O 1
ATOM 2811 N N . THR B 1 103 ? 4.965 11.797 6.059 1 97.56 103 THR B N 1
ATOM 2812 C CA . THR B 1 103 ? 4.352 13.117 5.961 1 97.56 103 THR B CA 1
ATOM 2813 C C . THR B 1 103 ? 3.27 13.133 4.883 1 97.56 103 THR B C 1
ATOM 2815 O O . THR B 1 103 ? 3.402 13.828 3.871 1 97.56 103 THR B O 1
ATOM 2818 N N . ALA B 1 104 ? 2.223 12.398 5.156 1 96.31 104 ALA B N 1
ATOM 2819 C CA . ALA B 1 104 ? 1.232 12.094 4.125 1 96.31 104 ALA B CA 1
ATOM 2820 C C . ALA B 1 104 ? -0.18 12.406 4.613 1 96.31 104 ALA B C 1
ATOM 2822 O O . ALA B 1 104 ? -1.157 11.867 4.086 1 96.31 104 ALA B O 1
ATOM 2823 N N . GLY B 1 105 ? -0.33 13.18 5.645 1 96.88 105 GLY B N 1
ATOM 2824 C CA . GLY B 1 105 ? -1.657 13.375 6.207 1 96.88 105 GLY B CA 1
ATOM 2825 C C . GLY B 1 105 ? -2.125 12.211 7.051 1 96.88 105 GLY B C 1
ATOM 2826 O O . GLY B 1 105 ? -3.318 11.906 7.098 1 96.88 105 GLY B O 1
ATOM 2827 N N . LEU B 1 106 ? -1.227 11.547 7.664 1 97.88 106 LEU B N 1
ATOM 2828 C CA . LEU B 1 106 ? -1.557 10.477 8.594 1 97.88 106 LEU B CA 1
ATOM 2829 C C . LEU B 1 106 ? -2.047 11.047 9.922 1 97.88 106 LEU B C 1
ATOM 2831 O O . LEU B 1 106 ? -1.242 11.43 10.773 1 97.88 106 LEU B O 1
ATOM 2835 N N . PHE B 1 107 ? -3.344 11.031 10.117 1 98.38 107 PHE B N 1
ATOM 2836 C CA . PHE B 1 107 ? -3.963 11.672 11.266 1 98.38 107 PHE B CA 1
ATOM 2837 C C . PHE B 1 107 ? -3.596 10.945 12.555 1 98.38 107 PHE B C 1
ATOM 2839 O O . PHE B 1 107 ? -3.535 9.719 12.586 1 98.38 107 PHE B O 1
ATOM 2846 N N . MET B 1 108 ? -3.418 11.766 13.609 1 98.19 108 MET B N 1
ATOM 2847 C CA . MET B 1 108 ? -3.111 11.211 14.93 1 98.19 108 MET B CA 1
ATOM 2848 C C . MET B 1 108 ? -4.348 10.57 15.547 1 98.19 108 MET B C 1
ATOM 2850 O O . MET B 1 108 ? -5.406 11.195 15.625 1 98.19 108 MET B O 1
ATOM 2854 N N . LYS B 1 109 ? -4.172 9.375 15.797 1 95.62 109 LYS B N 1
ATOM 2855 C CA . LYS B 1 109 ? -5.109 8.547 16.547 1 95.62 109 LYS B CA 1
ATOM 2856 C C . LYS B 1 109 ? -4.387 7.715 17.594 1 95.62 109 LYS B C 1
ATOM 2858 O O . LYS B 1 109 ? -3.24 7.305 17.391 1 95.62 109 LYS B O 1
ATOM 2863 N N . PRO B 1 110 ? -5.062 7.43 18.719 1 95.56 110 PRO B N 1
ATOM 2864 C CA . PRO B 1 110 ? -4.367 6.734 19.797 1 95.56 110 PRO B CA 1
ATOM 2865 C C . PRO B 1 110 ? -3.67 5.461 19.328 1 95.56 110 PRO B C 1
ATOM 2867 O O . PRO B 1 110 ? -2.523 5.203 19.719 1 95.56 110 PRO B O 1
ATOM 2870 N N . GLU B 1 111 ? -4.285 4.699 18.516 1 95.31 111 GLU B N 1
ATOM 2871 C CA . GLU B 1 111 ? -3.691 3.451 18.047 1 95.31 111 GLU B CA 1
ATOM 2872 C C . GLU B 1 111 ? -2.443 3.713 17.203 1 95.31 111 GLU B C 1
ATOM 2874 O O . GLU B 1 111 ? -1.471 2.961 17.266 1 95.31 111 GLU B O 1
ATOM 2879 N N . ARG B 1 112 ? -2.496 4.727 16.359 1 97.75 112 ARG B N 1
ATOM 2880 C CA . ARG B 1 112 ? -1.334 5.066 15.547 1 97.75 112 ARG B CA 1
ATOM 2881 C C . ARG B 1 112 ? -0.219 5.656 16.406 1 97.75 112 ARG B C 1
ATOM 2883 O O . ARG B 1 112 ? 0.958 5.355 16.188 1 97.75 112 ARG B O 1
ATOM 2890 N N . CYS B 1 113 ? -0.602 6.418 17.406 1 98.06 113 CYS B N 1
ATOM 2891 C CA . CYS B 1 113 ? 0.363 7.039 18.297 1 98.06 113 CYS B CA 1
ATOM 2892 C C . CYS B 1 113 ? 1.139 5.98 19.078 1 98.06 113 CYS B C 1
ATOM 2894 O O . CYS B 1 113 ? 2.297 6.195 19.438 1 98.06 113 CYS B O 1
ATOM 2896 N N . ALA B 1 114 ? 0.535 4.84 19.312 1 97.38 114 ALA B N 1
ATOM 2897 C CA . ALA B 1 114 ? 1.199 3.738 20.016 1 97.38 114 ALA B CA 1
ATOM 2898 C C . ALA B 1 114 ? 2.254 3.086 19.125 1 97.38 114 ALA B C 1
ATOM 2900 O O . ALA B 1 114 ? 3.195 2.463 19.625 1 97.38 114 ALA B O 1
ATOM 2901 N N . ALA B 1 115 ? 2.117 3.318 17.859 1 97.56 115 ALA B N 1
ATOM 2902 C CA . ALA B 1 115 ? 2.945 2.564 16.922 1 97.56 115 ALA B CA 1
ATOM 2903 C C . ALA B 1 115 ? 4.066 3.434 16.359 1 97.56 115 ALA B C 1
ATOM 2905 O O . ALA B 1 115 ? 5.059 2.916 15.836 1 97.56 115 ALA B O 1
ATOM 2906 N N . VAL B 1 116 ? 3.938 4.75 16.438 1 98.5 116 VAL B N 1
ATOM 2907 C CA . VAL B 1 116 ? 4.922 5.645 15.844 1 98.5 116 VAL B CA 1
ATOM 2908 C C . VAL B 1 116 ? 5.152 6.848 16.75 1 98.5 116 VAL B C 1
ATOM 2910 O O . VAL B 1 116 ? 4.438 7.031 17.75 1 98.5 116 VAL B O 1
ATOM 2913 N N . ALA B 1 117 ? 6.18 7.613 16.5 1 98.44 117 ALA B N 1
ATOM 2914 C CA . ALA B 1 117 ? 6.473 8.867 17.188 1 98.44 117 ALA B CA 1
ATOM 2915 C C . ALA B 1 117 ? 6.074 10.07 16.344 1 98.44 117 ALA B C 1
ATOM 2917 O O . ALA B 1 117 ? 6.82 10.484 15.453 1 98.44 117 ALA B O 1
ATOM 2918 N N . TYR B 1 118 ? 4.988 10.672 16.719 1 98.81 118 TYR B N 1
ATOM 2919 C CA . TYR B 1 118 ? 4.477 11.805 15.961 1 98.81 118 TYR B CA 1
ATOM 2920 C C . TYR B 1 118 ? 5.16 13.102 16.375 1 98.81 118 TYR B C 1
ATOM 2922 O O . TYR B 1 118 ? 5.473 13.297 17.547 1 98.81 118 TYR B O 1
ATOM 2930 N N . SER B 1 119 ? 5.309 13.938 15.438 1 98.88 119 SER B N 1
ATOM 2931 C CA . SER B 1 119 ? 5.598 15.328 15.75 1 98.88 119 SER B CA 1
ATOM 2932 C C . SER B 1 119 ? 4.371 16.031 16.328 1 98.88 119 SER B C 1
ATOM 2934 O O . SER B 1 119 ? 3.303 15.438 16.438 1 98.88 119 SER B O 1
ATOM 2936 N N . GLU B 1 120 ? 4.602 17.281 16.672 1 98.88 120 GLU B N 1
ATOM 2937 C CA . GLU B 1 120 ? 3.461 18.141 16.938 1 98.88 120 GLU B CA 1
ATOM 2938 C C . GLU B 1 120 ? 2.588 18.328 15.703 1 98.88 120 GLU B C 1
ATOM 2940 O O . GLU B 1 120 ? 3.049 18.125 14.578 1 98.88 120 GLU B O 1
ATOM 2945 N N . PRO B 1 121 ? 1.327 18.734 15.891 1 98.88 121 PRO B N 1
ATOM 2946 C CA . PRO B 1 121 ? 0.359 18.766 14.789 1 98.88 121 PRO B CA 1
ATOM 2947 C C . PRO B 1 121 ? 0.793 19.672 13.648 1 98.88 121 PRO B C 1
ATOM 2949 O O . PRO B 1 121 ? 1.381 20.734 13.883 1 98.88 121 PRO B O 1
ATOM 2952 N N . VAL B 1 122 ? 0.404 19.297 12.406 1 98.81 122 VAL B N 1
ATOM 2953 C CA . VAL B 1 122 ? 0.797 20.062 11.219 1 98.81 122 VAL B CA 1
ATOM 2954 C C . VAL B 1 122 ? -0.444 20.438 10.414 1 98.81 122 VAL B C 1
ATOM 2956 O O . VAL B 1 122 ? -0.701 21.625 10.188 1 98.81 122 VAL B O 1
ATOM 2959 N N . LEU B 1 123 ? -1.215 19.484 10 1 98.88 123 LEU B N 1
ATOM 2960 C CA . LEU B 1 123 ? -2.398 19.75 9.188 1 98.88 123 LEU B CA 1
ATOM 2961 C C . LEU B 1 123 ? -3.654 19.219 9.867 1 98.88 123 LEU B C 1
ATOM 2963 O O . LEU B 1 123 ? -3.689 18.062 10.289 1 98.88 123 LEU B O 1
ATOM 2967 N N . CYS B 1 124 ? -4.688 20.031 9.961 1 98.62 124 CYS B N 1
ATOM 2968 C CA . CYS B 1 124 ? -5.969 19.641 10.539 1 98.62 124 CYS B CA 1
ATOM 2969 C C . CYS B 1 124 ? -7.086 19.734 9.508 1 98.62 124 CYS B C 1
ATOM 2971 O O . CYS B 1 124 ? -7.082 20.625 8.664 1 98.62 124 CYS B O 1
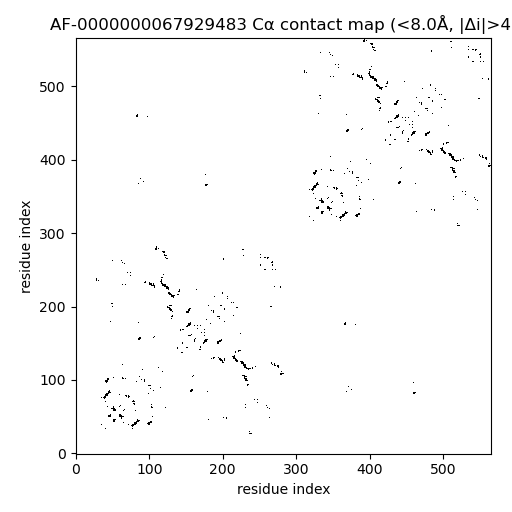ATOM 2973 N N . ASP B 1 125 ? -7.93 18.797 9.562 1 98.31 125 ASP B N 1
ATOM 2974 C CA . ASP B 1 125 ? -9.023 18.734 8.594 1 98.31 125 ASP B CA 1
ATOM 2975 C C . ASP B 1 125 ? -10.172 17.875 9.117 1 98.31 125 ASP B C 1
ATOM 2977 O O . ASP B 1 125 ? -10.008 17.141 10.086 1 98.31 125 ASP B O 1
ATOM 2981 N N . ALA B 1 126 ? -11.344 18.125 8.602 1 98.06 126 ALA B N 1
ATOM 2982 C CA . ALA B 1 126 ? -12.508 17.281 8.828 1 98.06 126 ALA B CA 1
ATOM 2983 C C . ALA B 1 126 ? -12.711 16.312 7.672 1 98.06 126 ALA B C 1
ATOM 2985 O O . ALA B 1 126 ? -12 16.375 6.664 1 98.06 126 ALA B O 1
ATOM 2986 N N . GLU B 1 127 ? -13.656 15.367 7.867 1 98.5 127 GLU B N 1
ATOM 2987 C CA . GLU B 1 127 ? -13.945 14.398 6.812 1 98.5 127 GLU B CA 1
ATOM 2988 C C . GLU B 1 127 ? -15.109 14.867 5.941 1 98.5 127 GLU B C 1
ATOM 2990 O O . GLU B 1 127 ? -15.945 15.656 6.383 1 98.5 127 GLU B O 1
ATOM 2995 N N . ALA B 1 128 ? -15.148 14.406 4.727 1 98.81 128 ALA B N 1
ATOM 2996 C CA . ALA B 1 128 ? -16.219 14.711 3.775 1 98.81 128 ALA B CA 1
ATOM 2997 C C . ALA B 1 128 ? -16.625 13.469 3 1 98.81 128 ALA B C 1
ATOM 2999 O O . ALA B 1 128 ? -15.914 12.469 2.984 1 98.81 128 ALA B O 1
ATOM 3000 N N . LEU B 1 129 ? -17.812 13.523 2.43 1 98.88 129 LEU B N 1
ATOM 3001 C CA . LEU B 1 129 ? -18.328 12.531 1.493 1 98.88 129 LEU B CA 1
ATOM 3002 C C . LEU B 1 129 ? -18.516 13.141 0.106 1 98.88 129 LEU B C 1
ATOM 3004 O O . LEU B 1 129 ? -19.062 14.242 -0.027 1 98.88 129 LEU B O 1
ATOM 3008 N N . LEU B 1 130 ? -18 12.484 -0.852 1 98.88 130 LEU B N 1
ATOM 3009 C CA . LEU B 1 130 ? -18.359 12.734 -2.244 1 98.88 130 LEU B CA 1
ATOM 3010 C C . LEU B 1 130 ? -19.5 11.836 -2.686 1 98.88 130 LEU B C 1
ATOM 3012 O O . LEU B 1 130 ? -19.422 10.609 -2.564 1 98.88 130 LEU B O 1
ATOM 3016 N N . VAL B 1 131 ? -20.594 12.453 -3.123 1 98.81 131 VAL B N 1
ATOM 3017 C CA . VAL B 1 131 ? -21.766 11.719 -3.561 1 98.81 131 VAL B CA 1
ATOM 3018 C C . VAL B 1 131 ? -22.281 12.289 -4.879 1 98.81 131 VAL B C 1
ATOM 3020 O O . VAL B 1 131 ? -21.781 13.312 -5.352 1 98.81 131 VAL B O 1
ATOM 3023 N N . LYS B 1 132 ? -23.219 11.562 -5.488 1 98.44 132 LYS B N 1
ATOM 3024 C CA . LYS B 1 132 ? -23.891 12.117 -6.664 1 98.44 132 LYS B CA 1
ATOM 3025 C C . LYS B 1 132 ? -24.734 13.336 -6.297 1 98.44 132 LYS B C 1
ATOM 3027 O O . LYS B 1 132 ? -25.219 13.438 -5.168 1 98.44 132 LYS B O 1
ATOM 3032 N N . LYS B 1 133 ? -24.906 14.203 -7.266 1 98.12 133 LYS B N 1
ATOM 3033 C CA . LYS B 1 133 ? -25.672 15.438 -7.066 1 98.12 133 LYS B CA 1
ATOM 3034 C C . LYS B 1 133 ? -27.062 15.133 -6.5 1 98.12 133 LYS B C 1
ATOM 3036 O O . LYS B 1 133 ? -27.719 14.188 -6.934 1 98.12 133 LYS B O 1
ATOM 3041 N N . GLY B 1 134 ? -27.438 15.953 -5.559 1 98.12 134 GLY B N 1
ATOM 3042 C CA . GLY B 1 134 ? -28.734 15.789 -4.93 1 98.12 134 GLY B CA 1
ATOM 3043 C C . GLY B 1 134 ? -28.719 14.875 -3.721 1 98.12 134 GLY B C 1
ATOM 3044 O O . GLY B 1 134 ? -29.688 14.805 -2.969 1 98.12 134 GLY B O 1
ATOM 3045 N N . ASN B 1 135 ? -27.562 14.07 -3.572 1 98.5 135 ASN B N 1
ATOM 3046 C CA . ASN B 1 135 ? -27.422 13.172 -2.438 1 98.5 135 ASN B CA 1
ATOM 3047 C C . ASN B 1 135 ? -28.594 12.203 -2.334 1 98.5 135 ASN B C 1
ATOM 3049 O O . ASN B 1 135 ? -29.281 12.172 -1.315 1 98.5 135 ASN B O 1
ATOM 3053 N N . PRO B 1 136 ? -28.781 11.406 -3.33 1 97.88 136 PRO B N 1
ATOM 3054 C CA . PRO B 1 136 ? -30 10.609 -3.449 1 97.88 136 PRO B CA 1
ATOM 3055 C C . PRO B 1 136 ? -30.25 9.719 -2.234 1 97.88 136 PRO B C 1
ATOM 3057 O O . PRO B 1 136 ? -31.391 9.383 -1.933 1 97.88 136 PRO B O 1
ATOM 3060 N N . LYS B 1 137 ? -29.234 9.398 -1.484 1 98.12 137 LYS B N 1
ATOM 3061 C CA . LYS B 1 137 ? -29.422 8.508 -0.341 1 98.12 137 LYS B CA 1
ATOM 3062 C C . LYS B 1 137 ? -29.469 9.297 0.966 1 98.12 137 LYS B C 1
ATOM 3064 O O . LYS B 1 137 ? -29.641 8.719 2.041 1 98.12 137 LYS B O 1
ATOM 3069 N N . GLY B 1 138 ? -29.25 10.602 0.94 1 98.44 138 GLY B N 1
ATOM 3070 C CA . GLY B 1 138 ? -29.422 11.5 2.068 1 98.44 138 GLY B CA 1
ATOM 3071 C C . GLY B 1 138 ? -28.359 11.344 3.133 1 98.44 138 GLY B C 1
ATOM 3072 O O . GLY B 1 138 ? -28.625 11.508 4.324 1 98.44 138 GLY B O 1
ATOM 3073 N N . PHE B 1 139 ? -27.125 10.945 2.699 1 98.69 139 PHE B N 1
ATOM 3074 C CA . PHE B 1 139 ? -26.047 10.711 3.658 1 98.69 139 PHE B CA 1
ATOM 3075 C C . PHE B 1 139 ? -25.578 12.023 4.262 1 98.69 139 PHE B C 1
ATOM 3077 O O . PHE B 1 139 ? -25.297 12.984 3.539 1 98.69 139 PHE B O 1
ATOM 3084 N N . LYS B 1 140 ? -25.484 12.102 5.605 1 98.62 140 LYS B N 1
ATOM 3085 C CA . LYS B 1 140 ? -24.875 13.219 6.32 1 98.62 140 LYS B CA 1
ATOM 3086 C C . LYS B 1 140 ? -23.766 12.734 7.258 1 98.62 140 LYS B C 1
ATOM 3088 O O . LYS B 1 140 ? -22.953 13.531 7.738 1 98.62 140 LYS B O 1
ATOM 3093 N N . SER B 1 141 ? -23.859 11.398 7.539 1 98.69 141 SER B N 1
ATOM 3094 C CA . SER B 1 141 ? -22.938 10.773 8.484 1 98.69 141 SER B CA 1
ATOM 3095 C C . SER B 1 141 ? -22.594 9.352 8.07 1 98.69 141 SER B C 1
ATOM 3097 O O . SER B 1 141 ? -23.266 8.773 7.207 1 98.69 141 SER B O 1
ATOM 3099 N N . TYR B 1 142 ? -21.547 8.789 8.688 1 98.69 142 TYR B N 1
ATOM 3100 C CA . TYR B 1 142 ? -21.234 7.383 8.484 1 98.69 142 TYR B CA 1
ATOM 3101 C C . TYR B 1 142 ? -22.359 6.488 8.992 1 98.69 142 TYR B C 1
ATOM 3103 O O . TYR B 1 142 ? -22.625 5.422 8.43 1 98.69 142 TYR B O 1
ATOM 3111 N N . ALA B 1 143 ? -23.016 6.957 10.047 1 98.44 143 ALA B N 1
ATOM 3112 C CA . ALA B 1 143 ? -24.141 6.211 10.602 1 98.44 143 ALA B CA 1
ATOM 3113 C C . ALA B 1 143 ? -25.281 6.094 9.586 1 98.44 143 ALA B C 1
ATOM 3115 O O . ALA B 1 143 ? -25.969 5.074 9.531 1 98.44 143 ALA B O 1
ATOM 3116 N N . ASP B 1 144 ? -25.5 7.148 8.789 1 98.69 144 ASP B N 1
ATOM 3117 C CA . ASP B 1 144 ? -26.5 7.086 7.734 1 98.69 144 ASP B CA 1
ATOM 3118 C C . ASP B 1 144 ? -26.172 5.988 6.73 1 98.69 144 ASP B C 1
ATOM 3120 O O . ASP B 1 144 ? -27.062 5.27 6.273 1 98.69 144 ASP B O 1
ATOM 3124 N N . ILE B 1 145 ? -24.938 5.855 6.422 1 98.56 145 ILE B N 1
ATOM 3125 C CA . ILE B 1 145 ? -24.5 4.84 5.473 1 98.56 145 ILE B CA 1
ATOM 3126 C C . ILE B 1 145 ? -24.703 3.449 6.07 1 98.56 145 ILE B C 1
ATOM 3128 O O . ILE B 1 145 ? -25.156 2.531 5.379 1 98.56 145 ILE B O 1
ATOM 3132 N N . ALA B 1 146 ? -24.406 3.344 7.344 1 98.44 146 ALA B N 1
ATOM 3133 C CA . ALA B 1 146 ? -24.594 2.068 8.031 1 98.44 146 ALA B CA 1
ATOM 3134 C C . ALA B 1 146 ? -26.047 1.65 8.023 1 98.44 146 ALA B C 1
ATOM 3136 O O . ALA B 1 146 ? -26.375 0.468 7.863 1 98.44 146 ALA B O 1
ATOM 3137 N N . LYS B 1 147 ? -26.922 2.58 8.109 1 98.19 147 LYS B N 1
ATOM 3138 C CA . LYS B 1 147 ? -28.344 2.316 8.195 1 98.19 147 LYS B CA 1
ATOM 3139 C C . LYS B 1 147 ? -28.906 1.882 6.844 1 98.19 147 LYS B C 1
ATOM 3141 O O . LYS B 1 147 ? -29.875 1.115 6.785 1 98.19 147 LYS B O 1
ATOM 3146 N N . ASP B 1 148 ? -28.328 2.402 5.797 1 97.81 148 ASP B N 1
ATOM 3147 C CA . ASP B 1 148 ? -28.734 1.987 4.461 1 97.81 148 ASP B CA 1
ATOM 3148 C C . ASP B 1 148 ? -28.094 0.665 4.066 1 97.81 148 ASP B C 1
ATOM 3150 O O . ASP B 1 148 ? -26.922 0.641 3.646 1 97.81 148 ASP B O 1
ATOM 3154 N N . THR B 1 149 ? -28.797 -0.353 4.062 1 94.62 149 THR B N 1
ATOM 3155 C CA . THR B 1 149 ? -28.25 -1.704 3.949 1 94.62 149 THR B CA 1
ATOM 3156 C C . THR B 1 149 ? -27.703 -1.955 2.545 1 94.62 149 THR B C 1
ATOM 3158 O O . THR B 1 149 ? -27 -2.938 2.312 1 94.62 149 THR B O 1
ATOM 3161 N N . SER B 1 150 ? -27.984 -1.062 1.624 1 95.62 150 SER B N 1
ATOM 3162 C CA . SER B 1 150 ? -27.531 -1.248 0.25 1 95.62 150 SER B CA 1
ATOM 3163 C C . SER B 1 150 ? -26.375 -0.318 -0.079 1 95.62 150 SER B C 1
ATOM 3165 O O . SER B 1 150 ? -25.781 -0.409 -1.159 1 95.62 150 SER B O 1
ATOM 3167 N N . ALA B 1 151 ? -26.031 0.572 0.863 1 97.88 151 ALA B N 1
ATOM 3168 C CA . ALA B 1 151 ? -25.062 1.622 0.576 1 97.88 151 ALA B CA 1
ATOM 3169 C C . ALA B 1 151 ? -23.641 1.081 0.644 1 97.88 151 ALA B C 1
ATOM 3171 O O . ALA B 1 151 ? -23.312 0.268 1.513 1 97.88 151 ALA B O 1
ATOM 3172 N N . THR B 1 152 ? -22.812 1.541 -0.323 1 97.31 152 THR B N 1
ATOM 3173 C CA . THR B 1 152 ? -21.375 1.262 -0.306 1 97.31 152 THR B CA 1
ATOM 3174 C C . THR B 1 152 ? -20.578 2.549 -0.143 1 97.31 152 THR B C 1
ATOM 3176 O O . THR B 1 152 ? -20.984 3.607 -0.628 1 97.31 152 THR B O 1
ATOM 3179 N N . ILE B 1 153 ? -19.453 2.436 0.547 1 98.56 153 ILE B N 1
ATOM 3180 C CA . ILE B 1 153 ? -18.594 3.594 0.758 1 98.56 153 ILE B CA 1
ATOM 3181 C C . ILE B 1 153 ? -17.141 3.234 0.411 1 98.56 153 ILE B C 1
ATOM 3183 O O . ILE B 1 153 ? -16.656 2.168 0.792 1 98.56 153 ILE B O 1
ATOM 3187 N N . GLY B 1 154 ? -16.547 4.102 -0.377 1 97.94 154 GLY B N 1
ATOM 3188 C CA . GLY B 1 154 ? -15.133 3.986 -0.672 1 97.94 154 GLY B CA 1
ATOM 3189 C C . GLY B 1 154 ? -14.258 4.785 0.276 1 97.94 154 GLY B C 1
ATOM 3190 O O . GLY B 1 154 ? -14.625 5.887 0.688 1 97.94 154 GLY B O 1
ATOM 3191 N N . ALA B 1 155 ? -13.141 4.273 0.607 1 97.5 155 ALA B N 1
ATOM 3192 C CA . ALA B 1 155 ? -12.133 4.93 1.444 1 97.5 155 ALA B CA 1
ATOM 3193 C C . ALA B 1 155 ? -10.742 4.363 1.175 1 97.5 155 ALA B C 1
ATOM 3195 O O . ALA B 1 155 ? -10.609 3.252 0.656 1 97.5 155 ALA B O 1
ATOM 3196 N N . PRO B 1 156 ? -9.727 5.152 1.49 1 96.12 156 PRO B N 1
ATOM 3197 C CA . PRO B 1 156 ? -8.383 4.562 1.415 1 96.12 156 PRO B CA 1
ATOM 3198 C C . PRO B 1 156 ? -8.188 3.424 2.412 1 96.12 156 PRO B C 1
ATOM 3200 O O . PRO B 1 156 ? -8.555 3.551 3.582 1 96.12 156 PRO B O 1
ATOM 3203 N N . GLY B 1 157 ? -7.57 2.34 1.9 1 93.69 157 GLY B N 1
ATOM 3204 C CA . GLY B 1 157 ? -7.273 1.234 2.797 1 93.69 157 GLY B CA 1
ATOM 3205 C C . GLY B 1 157 ? -6.352 1.623 3.938 1 93.69 157 GLY B C 1
ATOM 3206 O O . GLY B 1 157 ? -5.266 2.156 3.711 1 93.69 157 GLY B O 1
ATOM 3207 N N . GLY B 1 158 ? -6.785 1.322 5.141 1 94.44 158 GLY B N 1
ATOM 3208 C CA . GLY B 1 158 ? -5.988 1.651 6.312 1 94.44 158 GLY B CA 1
ATOM 3209 C C . GLY B 1 158 ? -6.121 3.104 6.734 1 94.44 158 GLY B C 1
ATOM 3210 O O . GLY B 1 158 ? -5.484 3.533 7.695 1 94.44 158 GLY B O 1
ATOM 3211 N N . GLY B 1 159 ? -6.922 3.846 6.004 1 95.81 159 GLY B N 1
ATOM 3212 C CA . GLY B 1 159 ? -7.109 5.254 6.309 1 95.81 159 GLY B CA 1
ATOM 3213 C C . GLY B 1 159 ? -8.117 5.5 7.414 1 95.81 159 GLY B C 1
ATOM 3214 O O . GLY B 1 159 ? -8.742 4.562 7.91 1 95.81 159 GLY B O 1
ATOM 3215 N N . THR B 1 160 ? -8.219 6.715 7.801 1 97.5 160 THR B N 1
ATOM 3216 C CA . THR B 1 160 ? -9.125 7.152 8.859 1 97.5 160 THR B CA 1
ATOM 3217 C C . THR B 1 160 ? -10.578 6.891 8.484 1 97.5 160 THR B C 1
ATOM 3219 O O . THR B 1 160 ? -11.359 6.398 9.297 1 97.5 160 THR B O 1
ATOM 3222 N N . GLU B 1 161 ? -10.953 7.117 7.25 1 98.25 161 GLU B N 1
ATOM 3223 C CA . GLU B 1 161 ? -12.328 7.008 6.789 1 98.25 161 GLU B CA 1
ATOM 3224 C C . GLU B 1 161 ? -12.805 5.559 6.809 1 98.25 161 GLU B C 1
ATOM 3226 O O . GLU B 1 161 ? -13.977 5.285 7.094 1 98.25 161 GLU B O 1
ATOM 3231 N N . GLU B 1 162 ? -11.906 4.68 6.469 1 97.31 162 GLU B N 1
ATOM 3232 C CA . GLU B 1 162 ? -12.219 3.26 6.578 1 97.31 162 GLU B CA 1
ATOM 3233 C C . GLU B 1 162 ? -12.617 2.889 8 1 97.31 162 GLU B C 1
ATOM 3235 O O . GLU B 1 162 ? -13.648 2.242 8.219 1 97.31 162 GLU B O 1
ATOM 3240 N N . LYS B 1 163 ? -11.867 3.352 8.969 1 96.62 163 LYS B N 1
ATOM 3241 C CA . LYS B 1 163 ? -12.117 3.029 10.367 1 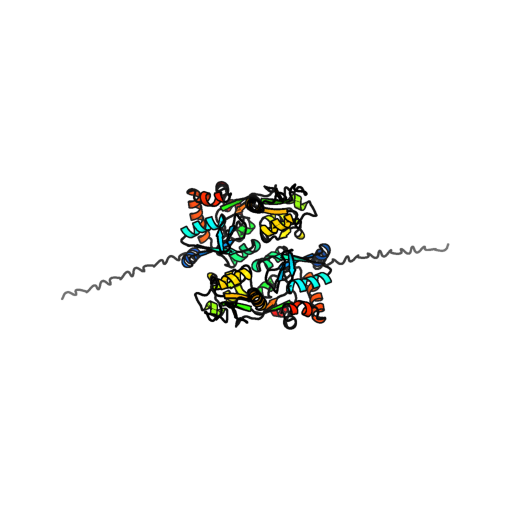96.62 163 LYS B CA 1
ATOM 3242 C C . LYS B 1 163 ? -13.398 3.689 10.867 1 96.62 163 LYS B C 1
ATOM 3244 O O . LYS B 1 163 ? -14.18 3.074 11.594 1 96.62 163 LYS B O 1
ATOM 3249 N N . LEU B 1 164 ? -13.602 4.918 10.461 1 97.94 164 LEU B N 1
ATOM 3250 C CA . LEU B 1 164 ? -14.805 5.625 10.867 1 97.94 164 LEU B CA 1
ATOM 3251 C C . LEU B 1 164 ? -16.062 4.922 10.352 1 97.94 164 LEU B C 1
ATOM 3253 O O . LEU B 1 164 ? -17.031 4.77 11.078 1 97.94 164 LEU B O 1
ATOM 3257 N N . ALA B 1 165 ? -16.016 4.469 9.094 1 98.62 165 ALA B N 1
ATOM 3258 C CA . ALA B 1 165 ? -17.141 3.758 8.508 1 98.62 165 ALA B CA 1
ATOM 3259 C C . ALA B 1 165 ? -17.422 2.457 9.258 1 98.62 165 ALA B C 1
ATOM 3261 O O . ALA B 1 165 ? -18.562 2.172 9.609 1 98.62 165 ALA B O 1
ATOM 3262 N N . LEU B 1 166 ? -16.375 1.708 9.539 1 97.75 166 LEU B N 1
ATOM 3263 C CA . LEU B 1 166 ? -16.516 0.435 10.242 1 97.75 166 LEU B CA 1
ATOM 3264 C C . LEU B 1 166 ? -17.031 0.648 11.656 1 97.75 166 LEU B C 1
ATOM 3266 O O . LEU B 1 166 ? -17.938 -0.058 12.102 1 97.75 166 LEU B O 1
ATOM 3270 N N . ASN B 1 167 ? -16.531 1.659 12.336 1 97.25 167 ASN B N 1
ATOM 3271 C CA . ASN B 1 167 ? -16.953 1.953 13.703 1 97.25 167 ASN B CA 1
ATOM 3272 C C . ASN B 1 167 ? -18.406 2.396 13.766 1 97.25 167 ASN B C 1
ATOM 3274 O O . ASN B 1 167 ? -19.078 2.176 14.773 1 97.25 167 ASN B O 1
ATOM 3278 N N . ALA B 1 168 ? -18.891 2.988 12.664 1 98.25 168 ALA B N 1
ATOM 3279 C CA . ALA B 1 168 ? -20.266 3.443 12.609 1 98.25 168 ALA B CA 1
ATOM 3280 C C . ALA B 1 168 ? -21.219 2.279 12.336 1 98.25 168 ALA B C 1
ATOM 3282 O O . ALA B 1 168 ? -22.438 2.441 12.375 1 98.25 168 ALA B O 1
ATOM 3283 N N . GLY B 1 169 ? -20.609 1.136 11.922 1 98.06 169 GLY B N 1
ATOM 3284 C CA . GLY B 1 169 ? -21.422 -0.054 11.742 1 98.06 169 GLY B CA 1
ATOM 3285 C C . GLY B 1 169 ? -21.578 -0.46 10.289 1 98.06 169 GLY B C 1
ATOM 3286 O O . GLY B 1 169 ? -22.328 -1.381 9.969 1 98.06 169 GLY B O 1
ATOM 3287 N N . VAL B 1 170 ? -20.922 0.198 9.398 1 98.19 170 VAL B N 1
ATOM 3288 C CA . VAL B 1 170 ? -20.953 -0.26 8.008 1 98.19 170 VAL B CA 1
ATOM 3289 C C . VAL B 1 170 ? -20.25 -1.617 7.906 1 98.19 170 VAL B C 1
ATOM 3291 O O . VAL B 1 170 ? -19.109 -1.771 8.336 1 98.19 170 VAL B O 1
ATOM 3294 N N . PRO B 1 171 ? -20.938 -2.602 7.363 1 95.5 171 PRO B N 1
ATOM 3295 C CA . PRO B 1 171 ? -20.297 -3.904 7.199 1 95.5 171 PRO B CA 1
ATOM 3296 C C . PRO B 1 171 ? -19.047 -3.836 6.309 1 95.5 171 PRO B C 1
ATOM 3298 O O . PRO B 1 171 ? -19.016 -3.061 5.352 1 95.5 171 PRO B O 1
ATOM 3301 N N . ARG B 1 172 ? -18.125 -4.672 6.602 1 92.69 172 ARG B N 1
ATOM 3302 C CA . ARG B 1 172 ? -16.828 -4.664 5.934 1 92.69 172 ARG B CA 1
ATOM 3303 C C . ARG B 1 172 ? -17 -4.828 4.426 1 92.69 172 ARG B C 1
ATOM 3305 O O . ARG B 1 172 ? -16.281 -4.188 3.648 1 92.69 172 ARG B O 1
ATOM 3312 N N . ASP B 1 173 ? -17.938 -5.641 3.982 1 88.62 173 ASP B N 1
ATOM 3313 C CA . ASP B 1 173 ? -18.078 -5.934 2.561 1 88.62 173 ASP B CA 1
ATOM 3314 C C . ASP B 1 173 ? -18.672 -4.742 1.814 1 88.62 173 ASP B C 1
ATOM 3316 O O . ASP B 1 173 ? -18.688 -4.719 0.582 1 88.62 173 ASP B O 1
ATOM 3320 N N . ARG B 1 174 ? -19.094 -3.697 2.555 1 95.31 174 ARG B N 1
ATOM 3321 C CA . ARG B 1 174 ? -19.641 -2.5 1.938 1 95.31 174 ARG B CA 1
ATOM 3322 C C . ARG B 1 174 ? -18.672 -1.327 2.039 1 95.31 174 ARG B C 1
ATOM 3324 O O . ARG B 1 174 ? -18.984 -0.223 1.582 1 95.31 174 ARG B O 1
ATOM 3331 N N . VAL B 1 175 ? -17.516 -1.549 2.691 1 96.44 175 VAL B N 1
ATOM 3332 C CA . VAL B 1 175 ? -16.406 -0.585 2.701 1 96.44 175 VAL B CA 1
ATOM 3333 C C . VAL B 1 175 ? -15.383 -0.958 1.635 1 96.44 175 VAL B C 1
ATOM 3335 O O . VAL B 1 175 ? -14.586 -1.874 1.829 1 96.44 175 VAL B O 1
ATOM 3338 N N . ILE B 1 176 ? -15.391 -0.186 0.565 1 93.31 176 ILE B N 1
ATOM 3339 C CA . ILE B 1 176 ? -14.586 -0.495 -0.614 1 93.31 176 ILE B CA 1
ATOM 3340 C C . ILE B 1 176 ? -13.258 0.245 -0.538 1 93.31 176 ILE B C 1
ATOM 3342 O O . ILE B 1 176 ? -13.227 1.459 -0.324 1 93.31 176 ILE B O 1
ATOM 3346 N N . VAL B 1 177 ? -12.188 -0.542 -0.666 1 93 177 VAL B N 1
ATOM 3347 C CA . VAL B 1 177 ? -10.867 0.075 -0.666 1 93 177 VAL B CA 1
ATOM 3348 C C . VAL B 1 177 ? -10.641 0.807 -1.985 1 93 177 VAL B C 1
ATOM 3350 O O . VAL B 1 177 ? -10.742 0.211 -3.061 1 93 177 VAL B O 1
ATOM 3353 N N . VAL B 1 178 ? -10.328 2.08 -1.92 1 92.38 178 VAL B N 1
ATOM 3354 C CA . VAL B 1 178 ? -10.062 2.928 -3.078 1 92.38 178 VAL B CA 1
ATOM 3355 C C . VAL B 1 178 ? -8.594 3.35 -3.082 1 92.38 178 VAL B C 1
ATOM 3357 O O . VAL B 1 178 ? -8.117 3.953 -2.121 1 92.38 178 VAL B O 1
ATOM 3360 N N . PRO B 1 179 ? -7.898 3.09 -4.078 1 85.56 179 PRO B N 1
ATOM 3361 C CA . PRO B 1 179 ? -6.445 3.271 -4.055 1 85.56 179 PRO B CA 1
ATOM 3362 C C . PRO B 1 179 ? -6.031 4.734 -4.18 1 85.56 179 PRO B C 1
ATOM 3364 O O . PRO B 1 179 ? -4.934 5.109 -3.756 1 85.56 179 PRO B O 1
ATOM 3367 N N . ASP B 1 180 ? -6.891 5.57 -4.859 1 88.38 180 ASP B N 1
ATOM 3368 C CA . ASP B 1 180 ? -6.539 6.977 -5.043 1 88.38 180 ASP B CA 1
ATOM 3369 C C . ASP B 1 180 ? -7.785 7.824 -5.305 1 88.38 180 ASP B C 1
ATOM 3371 O O . ASP B 1 180 ? -8.852 7.289 -5.621 1 88.38 180 ASP B O 1
ATOM 3375 N N . GLY B 1 181 ? -7.566 9.062 -5.27 1 93.44 181 GLY B N 1
ATOM 3376 C CA . GLY B 1 181 ? -8.68 9.984 -5.371 1 93.44 181 GLY B CA 1
ATOM 3377 C C . GLY B 1 181 ? -9.391 9.922 -6.711 1 93.44 181 GLY B C 1
ATOM 3378 O O . GLY B 1 181 ? -10.625 9.953 -6.77 1 93.44 181 GLY B O 1
ATOM 3379 N N . GLN B 1 182 ? -8.617 9.812 -7.801 1 91.56 182 GLN B N 1
ATOM 3380 C CA . GLN B 1 182 ? -9.219 9.797 -9.133 1 91.56 182 GLN B CA 1
ATOM 3381 C C . GLN B 1 182 ? -10.086 8.555 -9.328 1 91.56 182 GLN B C 1
ATOM 3383 O O . GLN B 1 182 ? -11.172 8.641 -9.898 1 91.56 182 GLN B O 1
ATOM 3388 N N . SER B 1 183 ? -9.617 7.453 -8.867 1 90.88 183 SER B N 1
ATOM 3389 C CA . SER B 1 183 ? -10.406 6.227 -8.938 1 90.88 183 SER B CA 1
ATOM 3390 C C . SER B 1 183 ? -11.695 6.352 -8.141 1 90.88 183 SER B C 1
ATOM 3392 O O . SER B 1 183 ? -12.758 5.934 -8.602 1 90.88 183 SER B O 1
ATOM 3394 N N . GLY B 1 184 ? -11.586 6.934 -6.961 1 95.12 184 GLY B N 1
ATOM 3395 C CA . GLY B 1 184 ? -12.766 7.129 -6.141 1 95.12 184 GLY B CA 1
ATOM 3396 C C . GLY B 1 184 ? -13.805 8.023 -6.797 1 95.12 184 GLY B C 1
ATOM 3397 O O . GLY B 1 184 ? -15 7.711 -6.773 1 95.12 184 GLY B O 1
ATOM 3398 N N . LEU B 1 185 ? -13.328 9.094 -7.363 1 96.94 185 LEU B N 1
ATOM 3399 C CA . LEU B 1 185 ? -14.203 10.008 -8.094 1 96.94 185 LEU B CA 1
ATOM 3400 C C . LEU B 1 185 ? -14.93 9.273 -9.211 1 96.94 185 LEU B C 1
ATOM 3402 O O . LEU B 1 185 ? -16.156 9.391 -9.344 1 96.94 185 LEU B O 1
ATOM 3406 N N . LYS B 1 186 ? -14.219 8.516 -9.961 1 94.38 186 LYS B N 1
ATOM 3407 C CA . LYS B 1 186 ? -14.789 7.781 -11.094 1 94.38 186 LYS B CA 1
ATOM 3408 C C . LYS B 1 186 ? -15.797 6.738 -10.617 1 94.38 186 LYS B C 1
ATOM 3410 O O . LYS B 1 186 ? -16.844 6.539 -11.242 1 94.38 186 LYS B O 1
ATOM 3415 N N . MET B 1 187 ? -15.5 6.094 -9.516 1 94 187 MET B N 1
ATOM 3416 C CA . MET B 1 187 ? -16.391 5.062 -8.984 1 94 187 MET B CA 1
ATOM 3417 C C . MET B 1 187 ? -17.719 5.664 -8.547 1 94 187 MET B C 1
ATOM 3419 O O . MET B 1 187 ? -18.781 5.051 -8.727 1 94 187 MET B O 1
ATOM 3423 N N . VAL B 1 188 ? -17.672 6.875 -8 1 97.56 188 VAL B N 1
ATOM 3424 C CA . VAL B 1 188 ? -18.906 7.562 -7.645 1 97.56 188 VAL B CA 1
ATOM 3425 C C . VAL B 1 188 ? -19.672 7.953 -8.914 1 97.56 188 VAL B C 1
ATOM 3427 O O . VAL B 1 188 ? -20.875 7.727 -9.016 1 97.56 188 VAL B O 1
ATOM 3430 N N . GLN B 1 189 ? -18.922 8.492 -9.906 1 96.75 189 GLN B N 1
ATOM 3431 C CA . GLN B 1 189 ? -19.516 8.914 -11.164 1 96.75 189 GLN B CA 1
ATOM 3432 C C . GLN B 1 189 ? -20.219 7.75 -11.859 1 96.75 189 GLN B C 1
ATOM 3434 O O . GLN B 1 189 ? -21.312 7.918 -12.406 1 96.75 189 GLN B O 1
ATOM 3439 N N . ASP B 1 190 ? -19.625 6.594 -11.758 1 94.12 190 ASP B N 1
ATOM 3440 C CA . ASP B 1 190 ? -20.125 5.414 -12.453 1 94.12 190 ASP B CA 1
ATOM 3441 C C . ASP B 1 190 ? -21.188 4.695 -11.625 1 94.12 190 ASP B C 1
ATOM 3443 O O . ASP B 1 190 ? -21.812 3.738 -12.094 1 94.12 190 ASP B O 1
ATOM 3447 N N . GLY B 1 191 ? -21.375 5.09 -10.445 1 94.44 191 GLY B N 1
ATOM 3448 C CA . GLY B 1 191 ? -22.359 4.477 -9.578 1 94.44 191 GLY B CA 1
ATOM 3449 C C . GLY B 1 191 ? -21.906 3.156 -8.984 1 94.44 191 GLY B C 1
ATOM 3450 O O . GLY B 1 191 ? -22.719 2.369 -8.508 1 94.44 191 GLY B O 1
ATOM 3451 N N . ARG B 1 192 ? -20.625 2.943 -8.969 1 92.69 192 ARG B N 1
ATOM 3452 C CA . ARG B 1 192 ? -20.062 1.712 -8.422 1 92.69 192 ARG B CA 1
ATOM 3453 C C . ARG B 1 192 ? -19.969 1.783 -6.902 1 92.69 192 ARG B C 1
ATOM 3455 O O . ARG B 1 192 ? -19.891 0.753 -6.23 1 92.69 192 ARG B O 1
ATOM 3462 N N . ILE B 1 193 ? -19.859 3.021 -6.379 1 96.5 193 ILE B N 1
ATOM 3463 C CA . ILE B 1 193 ? -20 3.273 -4.949 1 96.5 193 ILE B CA 1
ATOM 3464 C C . ILE B 1 193 ? -20.938 4.457 -4.723 1 96.5 193 ILE B C 1
ATOM 3466 O O . ILE B 1 193 ? -21.094 5.305 -5.605 1 96.5 193 ILE B O 1
ATOM 3470 N N . ASP B 1 194 ? -21.547 4.465 -3.518 1 98.69 194 ASP B N 1
ATOM 3471 C CA . ASP B 1 194 ? -22.562 5.484 -3.223 1 98.69 194 ASP B CA 1
ATOM 3472 C C . ASP B 1 194 ? -21.906 6.738 -2.637 1 98.69 194 ASP B C 1
ATOM 3474 O O . ASP B 1 194 ? -22.438 7.84 -2.775 1 98.69 194 ASP B O 1
ATOM 3478 N N . ALA B 1 195 ? -20.797 6.539 -1.999 1 98.88 195 ALA B N 1
ATOM 3479 C CA . ALA B 1 195 ? -20.047 7.633 -1.375 1 98.88 195 ALA B CA 1
ATOM 3480 C C . ALA B 1 195 ? -18.562 7.336 -1.351 1 98.88 195 ALA B C 1
ATOM 3482 O O . ALA B 1 195 ? -18.141 6.176 -1.255 1 98.88 195 ALA B O 1
ATOM 3483 N N . TYR B 1 196 ? -17.781 8.375 -1.517 1 98.81 196 TYR B N 1
ATOM 3484 C CA . TYR B 1 196 ? -16.344 8.312 -1.327 1 98.81 196 TYR B CA 1
ATOM 3485 C C . TYR B 1 196 ? -15.891 9.289 -0.254 1 98.81 196 TYR B C 1
ATOM 3487 O O . TYR B 1 196 ? -16.219 10.484 -0.313 1 98.81 196 TYR B O 1
ATOM 3495 N N . SER B 1 197 ? -15.195 8.766 0.717 1 98.81 197 SER B N 1
ATOM 3496 C CA . SER B 1 197 ? -14.844 9.625 1.844 1 98.81 197 SER B CA 1
ATOM 3497 C C . SER B 1 197 ? -13.352 9.938 1.861 1 98.81 197 SER B C 1
ATOM 3499 O O . SER B 1 197 ? -12.523 9.039 1.704 1 98.81 197 SER B O 1
ATOM 3501 N N . LEU B 1 198 ? -13.039 11.125 1.986 1 98.56 198 LEU B N 1
ATOM 3502 C CA . LEU B 1 198 ? -11.734 11.727 2.221 1 98.56 198 LEU B CA 1
ATOM 3503 C C . LEU B 1 198 ? -11.852 12.969 3.094 1 98.56 198 LEU B C 1
ATOM 3505 O O . LEU B 1 198 ? -12.961 13.414 3.396 1 98.56 198 LEU B O 1
ATOM 3509 N N . PRO B 1 199 ? -10.672 13.516 3.525 1 98.56 199 PRO B N 1
ATOM 3510 C CA . PRO B 1 199 ? -10.742 14.828 4.168 1 98.56 199 PRO B CA 1
ATOM 3511 C C . PRO B 1 199 ? -11.367 15.898 3.27 1 98.56 199 PRO B C 1
ATOM 3513 O O . PRO B 1 199 ? -11.289 15.797 2.043 1 98.56 199 PRO B O 1
ATOM 3516 N N . VAL B 1 200 ? -11.914 16.891 3.865 1 98.62 200 VAL B N 1
ATOM 3517 C CA . VAL B 1 200 ? -12.641 17.953 3.176 1 98.62 200 VAL B CA 1
ATOM 3518 C C . VAL B 1 200 ? -11.766 18.547 2.084 1 98.62 200 VAL B C 1
ATOM 3520 O O . VAL B 1 200 ? -12.188 18.688 0.935 1 98.62 200 VAL B O 1
ATOM 3523 N N . LEU B 1 201 ? -10.523 18.875 2.395 1 98.5 201 LEU B N 1
ATOM 3524 C CA . LEU B 1 201 ? -9.68 19.594 1.443 1 98.5 201 LEU B CA 1
ATOM 3525 C C . LEU B 1 201 ? -9.297 18.703 0.271 1 98.5 201 LEU B C 1
ATOM 3527 O O . LEU B 1 201 ? -9.156 19.172 -0.859 1 98.5 201 LEU B O 1
ATOM 3531 N N . SER B 1 202 ? -9.172 17.359 0.537 1 98.25 202 SER B N 1
ATOM 3532 C CA . SER B 1 202 ? -8.883 16.422 -0.546 1 98.25 202 SER B CA 1
ATOM 3533 C C . SER B 1 202 ? -10.07 16.281 -1.488 1 98.25 202 SER B C 1
ATOM 3535 O O . SER B 1 202 ? -9.906 16.281 -2.711 1 98.25 202 SER B O 1
ATOM 3537 N N . ILE B 1 203 ? -11.297 16.141 -0.937 1 98.5 203 ILE B N 1
ATOM 3538 C CA . ILE B 1 203 ? -12.492 16.016 -1.762 1 98.5 203 ILE B CA 1
ATOM 3539 C C . ILE B 1 203 ? -12.688 17.297 -2.578 1 98.5 203 ILE B C 1
ATOM 3541 O O . ILE B 1 203 ? -13.008 17.234 -3.768 1 98.5 203 ILE B O 1
ATOM 3545 N N . ASN B 1 204 ? -12.469 18.453 -1.936 1 97.75 204 ASN B N 1
ATOM 3546 C CA . ASN B 1 204 ? -12.617 19.734 -2.639 1 97.75 204 ASN B CA 1
ATOM 3547 C C . ASN B 1 204 ? -11.625 19.844 -3.797 1 97.75 204 ASN B C 1
ATOM 3549 O O . ASN B 1 204 ? -11.984 20.344 -4.867 1 97.75 204 ASN B O 1
ATOM 3553 N N . ASP B 1 205 ? -10.406 19.422 -3.559 1 97.06 205 ASP B N 1
ATOM 3554 C CA . ASP B 1 205 ? -9.414 19.438 -4.633 1 97.06 205 ASP B CA 1
ATOM 3555 C C . ASP B 1 205 ? -9.859 18.562 -5.801 1 97.06 205 ASP B C 1
ATOM 3557 O O . ASP B 1 205 ? -9.734 18.953 -6.961 1 97.06 205 ASP B O 1
ATOM 3561 N N . LEU B 1 206 ? -10.367 17.375 -5.477 1 96.19 206 LEU B N 1
ATOM 3562 C CA . LEU B 1 206 ? -10.82 16.422 -6.492 1 96.19 206 LEU B CA 1
ATOM 3563 C C . LEU B 1 206 ? -11.953 17.016 -7.324 1 96.19 206 LEU B C 1
ATOM 3565 O O . LEU B 1 206 ? -11.93 16.938 -8.555 1 96.19 206 LEU B O 1
ATOM 3569 N N . ILE B 1 207 ? -12.859 17.625 -6.723 1 95.94 207 ILE B N 1
ATOM 3570 C CA . ILE B 1 207 ? -14.047 18.109 -7.422 1 95.94 207 ILE B CA 1
ATOM 3571 C C . ILE B 1 207 ? -13.695 19.344 -8.258 1 95.94 207 ILE B C 1
ATOM 3573 O O . ILE B 1 207 ? -14.242 19.531 -9.344 1 95.94 207 ILE B O 1
ATOM 3577 N N . LYS B 1 208 ? -12.875 20.188 -7.699 1 95.12 208 LYS B N 1
ATOM 3578 C CA . LYS B 1 208 ? -12.43 21.359 -8.453 1 95.12 208 LYS B CA 1
ATOM 3579 C C . LYS B 1 208 ? -11.781 20.953 -9.766 1 95.12 208 LYS B C 1
ATOM 3581 O O . LYS B 1 208 ? -12.062 21.547 -10.812 1 95.12 208 LYS B O 1
ATOM 3586 N N . LYS B 1 209 ? -11.023 19.953 -9.734 1 94.25 209 LYS B N 1
ATOM 3587 C CA . LYS B 1 209 ? -10.312 19.484 -10.922 1 94.25 209 LYS B CA 1
ATOM 3588 C C . LYS B 1 209 ? -11.25 18.75 -11.875 1 94.25 209 LYS B C 1
ATOM 3590 O O . LYS B 1 209 ? -11.094 18.828 -13.102 1 94.25 209 LYS B O 1
ATOM 3595 N N . ALA B 1 210 ? -12.133 18.016 -11.273 1 94.75 210 ALA B N 1
ATOM 3596 C CA . ALA B 1 210 ? -13.07 17.234 -12.086 1 94.75 210 ALA B CA 1
ATOM 3597 C C . ALA B 1 210 ? -14.047 18.141 -12.812 1 94.75 210 ALA B C 1
ATOM 3599 O O . ALA B 1 210 ? -14.531 17.812 -13.898 1 94.75 210 ALA B O 1
ATOM 3600 N N . ASN B 1 211 ? -14.391 19.281 -12.211 1 94.62 211 ASN B N 1
ATOM 3601 C CA . ASN B 1 211 ? -15.352 20.219 -12.773 1 94.62 211 ASN B CA 1
ATOM 3602 C C . ASN B 1 211 ? -16.609 19.516 -13.258 1 94.62 211 ASN B C 1
ATOM 3604 O O . ASN B 1 211 ? -17.031 19.703 -14.398 1 94.62 211 ASN B O 1
ATOM 3608 N N . ASP B 1 212 ? -17.156 18.594 -12.484 1 94.94 212 ASP B N 1
ATOM 3609 C CA . ASP B 1 212 ? -18.344 17.812 -12.797 1 94.94 212 ASP B CA 1
ATOM 3610 C C . ASP B 1 212 ? -19.531 18.25 -11.953 1 94.94 212 ASP B C 1
ATOM 3612 O O . ASP B 1 212 ? -19.578 18 -10.742 1 94.94 212 ASP B O 1
ATOM 3616 N N . PRO B 1 213 ? -20.562 18.859 -12.578 1 95.38 213 PRO B N 1
ATOM 3617 C CA . PRO B 1 213 ? -21.703 19.375 -11.836 1 95.38 213 PRO B CA 1
ATOM 3618 C C . PRO B 1 213 ? -22.625 18.281 -11.297 1 95.38 213 PRO B C 1
ATOM 3620 O O . PRO B 1 213 ? -23.578 18.562 -10.57 1 95.38 213 PRO B O 1
ATOM 3623 N N . ASN B 1 214 ? -22.328 17.047 -11.625 1 97.44 214 ASN B N 1
ATOM 3624 C CA . ASN B 1 214 ? -23.203 15.945 -11.234 1 97.44 214 ASN B CA 1
ATOM 3625 C C . ASN B 1 214 ? -22.766 15.328 -9.906 1 97.44 214 ASN B C 1
ATOM 3627 O O . ASN B 1 214 ? -23.281 14.289 -9.5 1 97.44 214 ASN B O 1
ATOM 3631 N N . LEU B 1 215 ? -21.828 15.961 -9.227 1 98.38 215 LEU B N 1
ATOM 3632 C CA . LEU B 1 215 ? -21.328 15.5 -7.934 1 98.38 215 LEU B CA 1
ATOM 3633 C C . LEU B 1 215 ? -21.609 16.531 -6.844 1 98.38 215 LEU B C 1
ATOM 3635 O O . LEU B 1 215 ? -21.812 17.703 -7.137 1 98.38 215 LEU B O 1
ATOM 3639 N N . GLU B 1 216 ? -21.688 16.094 -5.637 1 98.12 216 GLU B N 1
ATOM 3640 C CA . GLU B 1 216 ? -21.969 16.953 -4.48 1 98.12 216 GLU B CA 1
ATOM 3641 C C . GLU B 1 216 ? -21.078 16.562 -3.295 1 98.12 216 GLU B C 1
ATOM 3643 O O . GLU B 1 216 ? -20.797 15.391 -3.086 1 98.12 216 GLU B O 1
ATOM 3648 N N . VAL B 1 217 ? -20.641 17.516 -2.551 1 98.56 217 VAL B N 1
ATOM 3649 C CA . VAL B 1 217 ? -19.812 17.312 -1.367 1 98.56 217 VAL B CA 1
ATOM 3650 C C . VAL B 1 217 ? -20.656 17.5 -0.108 1 98.56 217 VAL B C 1
ATOM 3652 O O . VAL B 1 217 ? -21.344 18.5 0.036 1 98.56 217 VAL B O 1
ATOM 3655 N N . ILE B 1 218 ? -20.578 16.531 0.774 1 98.69 218 ILE B N 1
ATOM 3656 C CA . ILE B 1 218 ? -21.172 16.641 2.104 1 98.69 218 ILE B CA 1
ATOM 3657 C C . ILE B 1 218 ? -20.078 16.875 3.141 1 98.69 218 ILE B C 1
ATOM 3659 O O . ILE B 1 218 ? -19.312 15.953 3.451 1 98.69 218 ILE B O 1
ATOM 3663 N N . ALA B 1 219 ? -20 18.016 3.648 1 97.88 219 ALA B N 1
ATOM 3664 C CA . ALA B 1 219 ? -18.922 18.359 4.57 1 97.88 219 ALA B CA 1
ATOM 3665 C C . ALA B 1 219 ? -19.391 19.375 5.602 1 97.88 219 ALA B C 1
ATOM 3667 O O . ALA B 1 219 ? -20.188 20.266 5.289 1 97.88 219 ALA B O 1
ATOM 3668 N N . PRO B 1 220 ? -19.031 19.266 6.844 1 97.88 220 PRO B N 1
ATOM 3669 C CA . PRO B 1 220 ? -18.328 18.125 7.398 1 97.88 220 PRO B CA 1
ATOM 3670 C C . PRO B 1 220 ? -19.234 16.922 7.633 1 97.88 220 PRO B C 1
ATOM 3672 O O . PRO B 1 220 ? -20.453 17.078 7.738 1 97.88 220 PRO B O 1
ATOM 3675 N N . VAL B 1 221 ? -18.625 15.727 7.562 1 98.62 221 VAL B N 1
ATOM 3676 C CA . VAL B 1 221 ? -19.406 14.555 7.934 1 98.62 221 VAL B CA 1
ATOM 3677 C C . VAL B 1 221 ? -19.859 14.68 9.383 1 98.62 221 VAL B C 1
ATOM 3679 O O . VAL B 1 221 ? -19.047 14.805 10.297 1 98.62 221 VAL B O 1
ATOM 3682 N N . GLN B 1 222 ? -21.172 14.633 9.594 1 98.12 222 GLN B N 1
ATOM 3683 C CA . GLN B 1 222 ? -21.734 14.805 10.938 1 98.12 222 GLN B CA 1
ATOM 3684 C C . GLN B 1 222 ? -21.266 13.688 11.867 1 98.12 222 GLN B C 1
ATOM 3686 O O . GLN B 1 222 ? -21.312 12.508 11.5 1 98.12 222 GLN B O 1
ATOM 3691 N N . GLY B 1 223 ? -20.797 14.102 13.062 1 96.25 223 GLY B N 1
ATOM 3692 C CA . GLY B 1 223 ? -20.391 13.141 14.07 1 96.25 223 GLY B CA 1
ATOM 3693 C C . GLY B 1 223 ? -18.938 12.734 13.969 1 96.25 223 GLY B C 1
ATOM 3694 O O . GLY B 1 223 ? -18.406 12.102 14.883 1 96.25 223 GLY B O 1
ATOM 3695 N N . ALA B 1 224 ? -18.266 13 12.867 1 96.12 224 ALA B N 1
ATOM 3696 C CA . ALA B 1 224 ? -16.844 12.703 12.734 1 96.12 224 ALA B CA 1
ATOM 3697 C C . ALA B 1 224 ? -16 13.836 13.305 1 96.12 224 ALA B C 1
ATOM 3699 O O . ALA B 1 224 ? -16.281 15.016 13.07 1 96.12 224 ALA B O 1
ATOM 3700 N N . PRO B 1 225 ? -15 13.539 14.055 1 94.19 225 PRO B N 1
ATOM 3701 C CA . PRO B 1 225 ? -14.164 14.586 14.641 1 94.19 225 PRO B CA 1
ATOM 3702 C C . PRO B 1 225 ? -13.25 15.25 13.617 1 94.19 225 PRO B C 1
ATOM 3704 O O . PRO B 1 225 ? -13.086 14.742 12.5 1 94.19 225 PRO B O 1
ATOM 3707 N N . VAL B 1 226 ? -12.773 16.422 13.984 1 95.75 226 VAL B N 1
ATOM 3708 C CA . VAL B 1 226 ? -11.633 17.016 13.297 1 95.75 226 VAL B CA 1
ATOM 3709 C C . VAL B 1 226 ? -10.344 16.328 13.742 1 95.75 226 VAL B C 1
ATOM 3711 O O . VAL B 1 226 ? -10.133 16.109 14.93 1 95.75 226 VAL B O 1
ATOM 3714 N N . TYR B 1 227 ? -9.547 15.914 12.758 1 97 227 TYR B N 1
ATOM 3715 C CA . TYR B 1 227 ? -8.273 15.281 13.062 1 97 227 TYR B CA 1
ATOM 3716 C C . TYR B 1 227 ? -7.109 16.156 12.617 1 97 227 TYR B C 1
ATOM 3718 O O . TYR B 1 227 ? -7.258 17 11.727 1 97 227 TYR B O 1
ATOM 3726 N N . CYS B 1 228 ? -6.035 16.016 13.273 1 98.62 228 CYS B N 1
ATOM 3727 C CA . CYS B 1 228 ? -4.785 16.641 12.859 1 98.62 228 CYS B CA 1
ATOM 3728 C C . CYS B 1 228 ? -3.693 15.594 12.656 1 98.62 228 CYS B C 1
ATOM 3730 O O . CYS B 1 228 ? -3.602 14.625 13.414 1 98.62 228 CYS B O 1
ATOM 3732 N N . ASP B 1 229 ? -2.896 15.828 11.594 1 98.44 229 ASP B N 1
ATOM 3733 C CA . ASP B 1 229 ? -1.763 14.938 11.383 1 98.44 229 ASP B CA 1
ATOM 3734 C C . ASP B 1 229 ? -0.482 15.523 11.977 1 98.44 229 ASP B C 1
ATOM 3736 O O . ASP B 1 229 ? -0.523 16.531 12.68 1 98.44 229 ASP B O 1
ATOM 3740 N N . GLY B 1 230 ? 0.577 14.867 11.859 1 98.5 230 GLY B N 1
ATOM 3741 C CA . GLY B 1 230 ? 1.972 15.234 12.047 1 98.5 230 GLY B CA 1
ATOM 3742 C C . GLY B 1 230 ? 2.93 14.359 11.258 1 98.5 230 GLY B C 1
ATOM 3743 O O . GLY B 1 230 ? 2.504 13.438 10.562 1 98.5 230 GLY B O 1
ATOM 3744 N N . ALA B 1 231 ? 4.152 14.766 11.266 1 98.75 231 ALA B N 1
ATOM 3745 C CA . ALA B 1 231 ? 5.172 13.836 10.781 1 98.75 231 ALA B CA 1
ATOM 3746 C C . ALA B 1 231 ? 5.309 12.641 11.727 1 98.75 231 ALA B C 1
ATOM 3748 O O . ALA B 1 231 ? 5.336 12.805 12.945 1 98.75 231 ALA B O 1
ATOM 3749 N N . ALA B 1 232 ? 5.32 11.461 11.141 1 98.88 232 ALA B N 1
ATOM 3750 C CA . ALA B 1 232 ? 5.445 10.258 11.961 1 98.88 232 ALA B CA 1
ATOM 3751 C C . ALA B 1 232 ? 6.82 9.617 11.781 1 98.88 232 ALA B C 1
ATOM 3753 O O . ALA B 1 232 ? 7.258 9.367 10.656 1 98.88 232 ALA B O 1
ATOM 3754 N N . PHE B 1 233 ? 7.465 9.367 12.898 1 98.69 233 PHE B N 1
ATOM 3755 C CA . PHE B 1 233 ? 8.781 8.742 12.922 1 98.69 233 PHE B CA 1
ATOM 3756 C C . PHE B 1 233 ? 8.711 7.359 13.555 1 98.69 233 PHE B C 1
ATOM 3758 O O . PHE B 1 233 ? 7.746 7.039 14.258 1 98.69 233 PHE B O 1
ATOM 3765 N N . LYS B 1 234 ? 9.734 6.578 13.219 1 97.81 234 LYS B N 1
ATOM 3766 C CA . LYS B 1 234 ? 9.844 5.266 13.852 1 97.81 234 LYS B CA 1
ATOM 3767 C C . LYS B 1 234 ? 10.039 5.395 15.352 1 97.81 234 LYS B C 1
ATOM 3769 O O . LYS B 1 234 ? 10.781 6.27 15.82 1 97.81 234 LYS B O 1
ATOM 3774 N N . LYS B 1 235 ? 9.305 4.531 16.156 1 97.19 235 LYS B N 1
ATOM 3775 C CA . LYS B 1 235 ? 9.672 4.449 17.562 1 97.19 235 LYS B CA 1
ATOM 3776 C C . LYS B 1 235 ? 11.156 4.129 17.719 1 97.19 235 LYS B C 1
ATOM 3778 O O . LYS B 1 235 ? 11.695 3.266 17.016 1 97.19 235 LYS B O 1
ATOM 3783 N N . GLY B 1 236 ? 11.844 4.879 18.609 1 95.88 236 GLY B N 1
ATOM 3784 C CA . GLY B 1 236 ? 13.297 4.777 18.719 1 95.88 236 GLY B CA 1
ATOM 3785 C C . GLY B 1 236 ? 14.023 5.961 18.109 1 95.88 236 GLY B C 1
ATOM 3786 O O . GLY B 1 236 ? 15.203 6.184 18.391 1 95.88 236 GLY B O 1
ATOM 3787 N N . ASP B 1 237 ? 13.219 6.688 17.25 1 96.94 237 ASP B N 1
ATOM 3788 C CA . ASP B 1 237 ? 13.805 7.867 16.625 1 96.94 237 ASP B CA 1
ATOM 3789 C C . ASP B 1 237 ? 13.25 9.148 17.25 1 96.94 237 ASP B C 1
ATOM 3791 O O . ASP B 1 237 ? 13.016 10.133 16.547 1 96.94 237 ASP B O 1
ATOM 3795 N N . GLU B 1 238 ? 13.031 9.117 18.562 1 96.94 238 GLU B N 1
ATOM 3796 C CA . GLU B 1 238 ? 12.438 10.266 19.25 1 96.94 238 GLU B CA 1
ATOM 3797 C C . GLU B 1 238 ? 13.359 11.477 19.203 1 96.94 238 GLU B C 1
ATOM 3799 O O . GLU B 1 238 ? 12.891 12.617 19.141 1 96.94 238 GLU B O 1
ATOM 3804 N N . ALA B 1 239 ? 14.633 11.219 19.172 1 97.25 239 ALA B N 1
ATOM 3805 C CA . ALA B 1 239 ? 15.562 12.344 19.094 1 97.25 239 ALA B CA 1
ATOM 3806 C C . ALA B 1 239 ? 15.398 13.109 17.797 1 97.25 239 ALA B C 1
ATOM 3808 O O . ALA B 1 239 ? 15.43 14.344 17.781 1 97.25 239 ALA B O 1
ATOM 3809 N N . LEU B 1 240 ? 15.25 12.375 16.75 1 97.75 240 LEU B N 1
ATOM 3810 C CA . LEU B 1 240 ? 14.984 13.008 15.461 1 97.75 240 LEU B CA 1
ATOM 3811 C C . LEU B 1 240 ? 13.648 13.75 15.484 1 97.75 240 LEU B C 1
ATOM 3813 O O . LEU B 1 240 ? 13.562 14.883 15.008 1 97.75 240 LEU B O 1
ATOM 3817 N N . ARG B 1 241 ? 12.641 13.102 16.031 1 98.31 241 ARG B N 1
ATOM 3818 C CA . ARG B 1 241 ? 11.336 13.734 16.172 1 98.31 241 ARG B CA 1
ATOM 3819 C C . ARG B 1 241 ? 11.43 15.023 16.984 1 98.31 241 ARG B C 1
ATOM 3821 O O . ARG B 1 241 ? 10.828 16.031 16.625 1 98.31 241 ARG B O 1
ATOM 3828 N N . ASP B 1 242 ? 12.195 14.992 18.062 1 98.38 242 ASP B N 1
ATOM 3829 C CA . ASP B 1 242 ? 12.336 16.172 18.922 1 98.38 242 ASP B CA 1
ATOM 3830 C C . ASP B 1 242 ? 13.055 17.297 18.188 1 98.38 242 ASP B C 1
ATOM 3832 O O . ASP B 1 242 ? 12.672 18.469 18.312 1 98.38 242 ASP B O 1
ATOM 3836 N N . ALA B 1 243 ? 14.086 16.906 17.422 1 98.38 243 ALA B N 1
ATOM 3837 C CA . ALA B 1 243 ? 14.766 17.906 16.594 1 98.38 243 ALA B CA 1
ATOM 3838 C C . ALA B 1 243 ? 13.805 18.516 15.578 1 98.38 243 ALA B C 1
ATOM 3840 O O . ALA B 1 243 ? 13.82 19.734 15.359 1 98.38 243 ALA B O 1
ATOM 3841 N N . TYR B 1 244 ? 13.008 17.734 14.945 1 98.62 244 TYR B N 1
ATOM 3842 C CA . TYR B 1 244 ? 11.969 18.172 14.016 1 98.62 244 TYR B CA 1
ATOM 3843 C C . TYR B 1 244 ? 11.023 19.156 14.688 1 98.62 244 TYR B C 1
ATOM 3845 O O . TYR B 1 244 ? 10.727 20.219 14.133 1 98.62 244 TYR B O 1
ATOM 3853 N N . ASP B 1 245 ? 10.602 18.812 15.898 1 98.81 245 ASP B N 1
ATOM 3854 C CA . ASP B 1 245 ? 9.633 19.625 16.641 1 98.81 245 ASP B CA 1
ATOM 3855 C C . ASP B 1 245 ? 10.211 21 16.984 1 98.81 245 ASP B C 1
ATOM 3857 O O . ASP B 1 245 ? 9.492 22 17.031 1 98.81 245 ASP B O 1
ATOM 3861 N N . VAL B 1 246 ? 11.461 21 17.297 1 98.81 246 VAL B N 1
ATOM 3862 C CA . VAL B 1 246 ? 12.109 22.266 17.641 1 98.81 246 VAL B CA 1
ATOM 3863 C C . VAL B 1 246 ? 12.039 23.219 16.438 1 98.81 246 VAL B C 1
ATOM 3865 O O . VAL B 1 246 ? 11.664 24.375 16.594 1 98.81 246 VAL B O 1
ATOM 3868 N N . GLU B 1 247 ? 12.336 22.719 15.258 1 98.75 247 GLU B N 1
ATOM 3869 C CA . GLU B 1 247 ? 12.281 23.562 14.062 1 98.75 247 GLU B CA 1
ATOM 3870 C C . GLU B 1 247 ? 10.844 23.906 13.703 1 98.75 247 GLU B C 1
ATOM 3872 O O . GLU B 1 247 ? 10.562 25.031 13.273 1 98.75 247 GLU B O 1
ATOM 3877 N N . LEU B 1 248 ? 9.953 22.953 13.883 1 98.88 248 LEU B N 1
ATOM 3878 C CA . LEU B 1 248 ? 8.539 23.203 13.633 1 98.88 248 LEU B CA 1
ATOM 3879 C C . LEU B 1 248 ? 8.023 24.328 14.523 1 98.88 248 LEU B C 1
ATOM 3881 O O . LEU B 1 248 ? 7.305 25.219 14.062 1 98.88 248 LEU B O 1
ATOM 3885 N N . ALA B 1 249 ? 8.414 24.328 15.766 1 98.81 249 ALA B N 1
ATOM 3886 C CA . ALA B 1 249 ? 8 25.359 16.719 1 98.81 249 ALA B CA 1
ATOM 3887 C C . ALA B 1 249 ? 8.508 26.734 16.297 1 98.81 249 ALA B C 1
ATOM 3889 O O . ALA B 1 249 ? 7.781 27.719 16.391 1 98.81 249 ALA B O 1
ATOM 3890 N N . LYS B 1 250 ? 9.742 26.797 15.836 1 98.81 250 LYS B N 1
ATOM 3891 C CA . LYS B 1 250 ? 10.297 28.062 15.352 1 98.81 250 LYS B CA 1
ATOM 3892 C C . LYS B 1 250 ? 9.516 28.578 14.148 1 98.81 250 LYS B C 1
ATOM 3894 O O . LYS B 1 250 ? 9.227 29.781 14.062 1 98.81 250 LYS B O 1
ATOM 3899 N N . MET B 1 251 ? 9.188 27.656 13.273 1 98.81 251 MET B N 1
ATOM 3900 C CA . MET B 1 251 ? 8.438 28.031 12.078 1 98.81 251 MET B CA 1
ATOM 3901 C C . MET B 1 251 ? 7.039 28.516 12.438 1 98.81 251 MET B C 1
ATOM 3903 O O . MET B 1 251 ? 6.516 29.438 11.82 1 98.81 251 MET B O 1
ATOM 3907 N N . LYS B 1 252 ? 6.426 27.859 13.398 1 98.75 252 LYS B N 1
ATOM 3908 C CA . LYS B 1 252 ? 5.109 28.297 13.859 1 98.75 252 LYS B CA 1
ATOM 3909 C C . LYS B 1 252 ? 5.176 29.688 14.492 1 98.75 252 LYS B C 1
ATOM 3911 O O . LYS B 1 252 ? 4.328 30.531 14.219 1 98.75 252 LYS B O 1
ATOM 3916 N N . LYS B 1 253 ? 6.145 29.969 15.289 1 98.38 253 LYS B N 1
ATOM 3917 C CA . LYS B 1 253 ? 6.312 31.25 15.977 1 98.38 253 LYS B CA 1
ATOM 3918 C C . LYS B 1 253 ? 6.598 32.375 14.992 1 98.38 253 LYS B C 1
ATOM 3920 O O . LYS B 1 253 ? 6.066 33.469 15.133 1 98.38 253 LYS B O 1
ATOM 3925 N N . SER B 1 254 ? 7.375 32.094 13.938 1 98.31 254 SER B N 1
ATOM 3926 C CA . SER B 1 254 ? 7.812 33.125 13.008 1 98.31 254 SER B CA 1
ATOM 3927 C C . SER B 1 254 ? 6.746 33.406 11.953 1 98.31 254 SER B C 1
ATOM 3929 O O . SER B 1 254 ? 6.82 34.406 11.242 1 98.31 254 SER B O 1
ATOM 3931 N N . GLY B 1 255 ? 5.82 32.438 11.805 1 98.44 255 GLY B N 1
ATOM 3932 C CA . GLY B 1 255 ? 4.805 32.594 10.773 1 98.44 255 GLY B CA 1
ATOM 3933 C C . GLY B 1 255 ? 5.145 31.891 9.484 1 98.44 255 GLY B C 1
ATOM 3934 O O . GLY B 1 255 ? 4.301 31.766 8.594 1 98.44 255 GLY B O 1
ATOM 3935 N N . GLU B 1 256 ? 6.293 31.328 9.359 1 98.75 256 GLU B N 1
ATOM 3936 C CA . GLU B 1 256 ? 6.715 30.609 8.164 1 98.75 256 GLU B CA 1
ATOM 3937 C C . GLU B 1 256 ? 5.852 29.359 7.945 1 98.75 256 GLU B C 1
ATOM 3939 O O . GLU B 1 256 ? 5.551 29.016 6.809 1 98.75 256 GLU B O 1
ATOM 3944 N N . PHE B 1 257 ? 5.473 28.797 9.031 1 98.81 257 PHE B N 1
ATOM 3945 C CA . PHE B 1 257 ? 4.605 27.625 8.984 1 98.81 257 PHE B CA 1
ATOM 3946 C C . PHE B 1 257 ? 3.289 27.953 8.289 1 98.81 257 PHE B C 1
ATOM 3948 O O . PHE B 1 257 ? 2.887 27.266 7.352 1 98.81 257 PHE B O 1
ATOM 3955 N N . ALA B 1 258 ? 2.66 28.969 8.641 1 98.81 258 ALA B N 1
ATOM 3956 C CA . ALA B 1 258 ? 1.405 29.438 8.047 1 98.81 258 ALA B CA 1
ATOM 3957 C C . ALA B 1 258 ? 1.582 29.75 6.562 1 98.81 258 ALA B C 1
ATOM 3959 O O . ALA B 1 258 ? 0.722 29.422 5.742 1 98.81 258 ALA B O 1
ATOM 3960 N N . LYS B 1 259 ? 2.719 30.359 6.219 1 98.75 259 LYS B N 1
ATOM 3961 C CA . LYS B 1 259 ? 2.998 30.734 4.836 1 98.75 259 LYS B CA 1
ATOM 3962 C C . LYS B 1 259 ? 3.076 29.516 3.936 1 98.75 259 LYS B C 1
ATOM 3964 O O . LYS B 1 259 ? 2.756 29.578 2.748 1 98.75 259 LYS B O 1
ATOM 3969 N N . ILE B 1 260 ? 3.432 28.406 4.523 1 98.69 260 ILE B N 1
ATOM 3970 C CA . ILE B 1 260 ? 3.57 27.188 3.729 1 98.69 260 ILE B CA 1
ATOM 3971 C C . ILE B 1 260 ? 2.209 26.516 3.574 1 98.69 260 ILE B C 1
ATOM 3973 O O . ILE B 1 260 ? 1.819 26.141 2.467 1 98.69 260 ILE B O 1
ATOM 3977 N N . ILE B 1 261 ? 1.397 26.391 4.648 1 98.75 261 ILE B N 1
ATOM 3978 C CA . ILE B 1 261 ? 0.297 25.438 4.574 1 98.75 261 ILE B CA 1
ATOM 3979 C C . ILE B 1 261 ? -0.983 26.156 4.16 1 98.75 261 ILE B C 1
ATOM 3981 O O . ILE B 1 261 ? -1.883 25.547 3.572 1 98.75 261 ILE B O 1
ATOM 3985 N N . GLU B 1 262 ? -1.109 27.453 4.371 1 98.69 262 GLU B N 1
ATOM 3986 C CA . GLU B 1 262 ? -2.373 28.141 4.168 1 98.69 262 GLU B CA 1
ATOM 3987 C C . GLU B 1 262 ? -2.703 28.266 2.684 1 98.69 262 GLU B C 1
ATOM 3989 O O . GLU B 1 262 ? -3.871 28.188 2.293 1 98.69 262 GLU B O 1
ATOM 3994 N N . PRO B 1 263 ? -1.634 28.469 1.769 1 98.25 263 PRO B N 1
ATOM 3995 C CA . PRO B 1 263 ? -1.971 28.469 0.343 1 98.25 263 PRO B CA 1
ATOM 3996 C C . PRO B 1 263 ? -2.617 27.156 -0.108 1 98.25 263 PRO B C 1
ATOM 3998 O O . PRO B 1 263 ? -3.328 27.125 -1.116 1 98.25 263 PRO B O 1
ATOM 4001 N N . TYR B 1 264 ? -2.426 26.094 0.692 1 98.25 264 TYR B N 1
ATOM 4002 C CA . TYR B 1 264 ? -3.018 24.797 0.367 1 98.25 264 TYR B CA 1
ATOM 4003 C C . TYR B 1 264 ? -4.422 24.672 0.949 1 98.25 264 TYR B C 1
ATOM 4005 O O . TYR B 1 264 ? -5.117 23.688 0.707 1 98.25 264 TYR B O 1
ATOM 4013 N N . GLY B 1 265 ? -4.809 25.609 1.779 1 98 265 GLY B N 1
ATOM 4014 C CA . GLY B 1 265 ? -6.164 25.641 2.311 1 98 265 GLY B CA 1
ATOM 4015 C C . GLY B 1 265 ? -6.242 25.219 3.764 1 98 265 GLY B C 1
ATOM 4016 O O . GLY B 1 265 ? -7.324 25.234 4.359 1 98 265 GLY B O 1
ATOM 4017 N N . PHE B 1 266 ? -5.09 24.891 4.359 1 98.69 266 PHE B N 1
ATOM 4018 C CA . PHE B 1 266 ? -5.082 24.453 5.75 1 98.69 266 PHE B CA 1
ATOM 4019 C C . PHE B 1 266 ? -5.004 25.641 6.695 1 98.69 266 PHE B C 1
ATOM 4021 O O . PHE B 1 266 ? -4.605 26.734 6.285 1 98.69 266 PHE B O 1
ATOM 4028 N N . SER B 1 267 ? -5.398 25.438 7.926 1 98.31 267 SER B N 1
ATOM 4029 C CA . SER B 1 267 ? -5.371 26.469 8.953 1 98.31 267 SER B CA 1
ATOM 4030 C C . SER B 1 267 ? -4.191 26.281 9.898 1 98.31 267 SER B C 1
ATOM 4032 O O . SER B 1 267 ? -4.152 25.312 10.664 1 98.31 267 SER B O 1
ATOM 4034 N N . ALA B 1 268 ? -3.299 27.219 9.875 1 98.69 268 ALA B N 1
ATOM 4035 C CA . ALA B 1 268 ? -2.191 27.172 10.828 1 98.69 268 ALA B CA 1
ATOM 4036 C C . ALA B 1 268 ? -2.697 27.297 12.266 1 98.69 268 ALA B C 1
ATOM 4038 O O . ALA B 1 268 ? -2.189 26.625 13.164 1 98.69 268 ALA B O 1
ATOM 4039 N N . ALA B 1 269 ? -3.674 28.094 12.453 1 98.38 269 ALA B N 1
ATOM 4040 C CA . ALA B 1 269 ? -4.25 28.312 13.773 1 98.38 269 ALA B CA 1
ATOM 4041 C C . ALA B 1 269 ? -4.816 27.016 14.352 1 98.38 269 ALA B C 1
ATOM 4043 O O . ALA B 1 269 ? -4.684 26.75 15.547 1 98.38 269 ALA B O 1
ATOM 4044 N N . ALA B 1 270 ? -5.453 26.25 13.492 1 97.81 270 ALA B N 1
ATOM 4045 C CA . ALA B 1 270 ? -6.008 24.984 13.945 1 97.81 270 ALA B CA 1
ATOM 4046 C C . ALA B 1 270 ? -4.906 24.047 14.43 1 97.81 270 ALA B C 1
ATOM 4048 O O . ALA B 1 270 ? -5.031 23.422 15.492 1 97.81 270 ALA B O 1
ATOM 4049 N N . ALA B 1 271 ? -3.842 23.953 13.672 1 98.5 271 ALA B N 1
ATOM 4050 C CA . ALA B 1 271 ? -2.719 23.094 14.047 1 98.5 271 ALA B CA 1
ATOM 4051 C C . ALA B 1 271 ? -2.086 23.562 15.352 1 98.5 271 ALA B C 1
ATOM 4053 O O . ALA B 1 271 ? -1.636 22.734 16.156 1 98.5 271 ALA B O 1
ATOM 4054 N N . MET B 1 272 ? -2.082 24.891 15.555 1 98.44 272 MET B N 1
ATOM 4055 C CA . MET B 1 272 ? -1.407 25.453 16.719 1 98.44 272 MET B CA 1
ATOM 4056 C C . MET B 1 272 ? -2.326 25.453 17.938 1 98.44 272 MET B C 1
ATOM 4058 O O . MET B 1 272 ? -1.885 25.734 19.047 1 98.44 272 MET B O 1
ATOM 4062 N N . SER B 1 273 ? -3.602 25.094 17.75 1 97.69 273 SER B N 1
ATOM 4063 C CA . SER B 1 273 ? -4.582 25.141 18.828 1 97.69 273 SER B CA 1
ATOM 4064 C C . SER B 1 273 ? -4.617 23.812 19.594 1 97.69 273 SER B C 1
ATOM 4066 O O . SER B 1 273 ? -5.363 23.672 20.562 1 97.69 273 SER B O 1
ATOM 4068 N N . THR B 1 274 ? -3.879 22.812 19.188 1 97.88 274 THR B N 1
ATOM 4069 C CA . THR B 1 274 ? -3.852 21.5 19.828 1 97.88 274 THR B CA 1
ATOM 4070 C C . THR B 1 274 ? -2.422 20.969 19.922 1 97.88 274 THR B C 1
ATOM 4072 O O . THR B 1 274 ? -1.469 21.688 19.609 1 97.88 274 THR B O 1
ATOM 4075 N N . THR B 1 275 ? -2.246 19.781 20.562 1 98.31 275 THR B N 1
ATOM 4076 C CA . THR B 1 275 ? -0.93 19.188 20.766 1 98.31 275 THR B CA 1
ATOM 4077 C C . THR B 1 275 ? -0.96 17.688 20.453 1 98.31 275 THR B C 1
ATOM 4079 O O . THR B 1 275 ? -2.029 17.078 20.438 1 98.31 275 THR B O 1
ATOM 4082 N N . ARG B 1 276 ? 0.225 17.219 20.156 1 98.31 276 ARG B N 1
ATOM 4083 C CA . ARG B 1 276 ? 0.399 15.781 20 1 98.31 276 ARG B CA 1
ATOM 4084 C C . ARG B 1 276 ? -0.18 15.023 21.188 1 98.31 276 ARG B C 1
ATOM 4086 O O . ARG B 1 276 ? -0.881 14.023 21 1 98.31 276 ARG B O 1
ATOM 4093 N N . GLU B 1 277 ? 0.105 15.492 22.391 1 97.75 277 GLU B N 1
ATOM 4094 C CA . GLU B 1 277 ? -0.343 14.828 23.625 1 97.75 277 GLU B CA 1
ATOM 4095 C C . GLU B 1 277 ? -1.864 14.727 23.672 1 97.75 277 GLU B C 1
ATOM 4097 O O . GLU B 1 277 ? -2.414 13.664 23.953 1 97.75 277 GLU B O 1
ATOM 4102 N N . LYS B 1 278 ? -2.545 15.789 23.359 1 97.06 278 LYS B N 1
ATOM 4103 C CA . LYS B 1 278 ? -4.004 15.812 23.391 1 97.06 278 LYS B CA 1
ATOM 4104 C C . LYS B 1 278 ? -4.586 14.875 22.344 1 97.06 278 LYS B C 1
ATOM 4106 O O . LYS B 1 278 ? -5.523 14.125 22.625 1 97.06 278 LYS B O 1
ATOM 4111 N N . LEU B 1 279 ? -3.992 14.875 21.125 1 97.25 279 LEU B N 1
ATOM 4112 C CA . LEU B 1 279 ? -4.516 14.086 20.016 1 97.25 279 LEU B CA 1
ATOM 4113 C C . LEU B 1 279 ? -4.234 12.602 20.219 1 97.25 279 LEU B C 1
ATOM 4115 O O . LEU B 1 279 ? -5.023 11.758 19.797 1 97.25 279 LEU B O 1
ATOM 4119 N N . CYS B 1 280 ? -3.178 12.234 20.875 1 96.56 280 CYS B N 1
ATOM 4120 C CA . CYS B 1 280 ? -2.797 10.844 21.078 1 96.56 280 CYS B CA 1
ATOM 4121 C C . CYS B 1 280 ? -3.506 10.258 22.297 1 96.56 280 CYS B C 1
ATOM 4123 O O . CYS B 1 280 ? -3.547 9.039 22.469 1 96.56 280 CYS B O 1
ATOM 4125 N N . SER B 1 281 ? -4.027 11.055 23.141 1 90.56 281 SER B N 1
ATOM 4126 C CA . SER B 1 281 ? -4.727 10.586 24.344 1 90.56 281 SER B CA 1
ATOM 4127 C C . SER B 1 281 ? -6.238 10.578 24.125 1 90.56 281 SER B C 1
ATOM 4129 O O . SER B 1 281 ? -6.988 10.086 24.969 1 90.56 281 SER B O 1
ATOM 4131 N N . ALA B 1 282 ? -6.562 11.102 23.016 1 74.25 282 ALA B N 1
ATOM 4132 C CA . ALA B 1 282 ? -7.992 11.258 22.766 1 74.25 282 ALA B CA 1
ATOM 4133 C C . ALA B 1 282 ? -8.672 9.898 22.609 1 74.25 282 ALA B C 1
ATOM 4135 O O . ALA B 1 282 ? -8.133 9 21.953 1 74.25 282 ALA B O 1
ATOM 4136 N N . LYS B 1 283 ? -9.57 9.492 23.578 1 63 283 LYS B N 1
ATOM 4137 C CA . LYS B 1 283 ? -10.352 8.258 23.562 1 63 283 LYS B CA 1
ATOM 4138 C C . LYS B 1 283 ? -11.383 8.273 22.438 1 63 283 LYS B C 1
ATOM 4140 O O . LYS B 1 283 ? -11.875 9.336 22.047 1 63 283 LYS B O 1
#